Protein 3IIB (pdb70)

InterPro domains:
  IPR007484 Peptidase M28 [PF04389] (260-449)
  IPR039866 Carboxypeptidase Q [PTHR12053] (30-460)

Sequence (435 aa):
SDDINQQKKVAEQLAQKAQSSSLGYDIVESLTVEVGPRLAGSEQDKVAVDWAIAKLQSLGFDRVYKEPVTVPVWRRGIIAKASILSSPFPQPLVVTALGGSIATPAQGLSSATIVRFDTLQDLQNAEAGSLNDKIAFIDAKTERHRDGKGYGQQTASGRSSRGAVAAAEKGAVGIIIRSIGTDHDRAHTGRYEEEGVTAIPAAAISNPDADLINALKRDDKEVVISLELGSERRGETTSYNVIAEVKGSTKADEIIVLIGAHLDSWDEGTGAIDDGAGVAIVTAAAKKHILDLPQKPERTIRVVLYAAEELGLLGGKTYAKKEHEAELEKKHYIAAESDFGAGPIYQIDWRVADTAHSSPVINNAKKVAEPLGVAAGNNKASSGGPDVSLPALGVPVASLRQDGSDYFDYHHTPNDTLDKINPEALAQNVAVYAQFAWVANSKVELRPLPPK

CATH classification: 3.40.630.10 (+1 more: 3.50.30.30)

Secondary structure (DSSP, 8-state):
-HHHHHHHHHHHHHHHHH--HHHHHHHHHHHHT----TTSHHHHHHHHHHHHHHHHTT-SEEEEEEEEEEEEEEEEEEEEEEESS-EEE-EEEPTTPPPPPTT-EEEEEEEESSHHHHHTSPTTTTTT-EEEE-PPPPP-TT-HHHHHHHHHHHHHHHHHHHTT-SEEEEE-S-S-----------TTS----EEEE-HHHHHHHH--TTS---EEEEEEEEEEEEEEEEEEEEEEE--STEEEEEEEEEEE----SSS--IIIIIHHHHHHHHHHHHHHTSSSPPSEEEEEEEES-GGGTSHHHHHHHHHTGGGGGGEEEEEE--STTPPEEEEEEE--HHHHHHHHH--TTGGGTPEE--S-----GGG--GGGT--EEEEEE--TTGGGTTTSTT--GGGS-HHHHHHHHHHHHHHHH---------SPPP-

B-factor: mean 11.12, std 9.33, range [2.0, 60.74]

Solvent-accessible surface area: 17156 Å² total

Nearest PDB structures (foldseek):
  3iib-assembly1_A-2  TM=1.002E+00  e=0.000E+00  Shewanella amazonensis SB2B
  6esl-assembly1_B  TM=7.899E-01  e=2.340E-13  Legionella pneumophila
  6ica-assembly1_A  TM=7.928E-01  e=1.193E-12  Legionella pneumophila subsp. pneumophila str. Philadelphia 1
  6ica-assembly2_B  TM=7.919E-01  e=1.883E-12  Legionella pneumophila subsp. pneumophila str. Philadelphia 1
  6ica-assembly3_C  TM=7.860E-01  e=2.609E-12  Legionella pneumophila subsp. pneumophila str. Philadelphia 1

Foldseek 3Di:
DLVVLLVVLLVLLVCLQVDCQLLVQLVCLCVQQFAFAFQDPSLVVLQVSLQVVLVVLPFPDKDKDKFKDWHKFWDDKWKWWPDDDTGGFQKGFAPPAAWADPVFAKFWEDEDQALVRLLPDDAQPQARHEYEHEHEFDFDQQRVSLVRHVVCRVCVQQSNQRNRHQYYEYAASFNAQDFFFYFDHDPPGDGHTYMYTYNVVSVVCVCVVVVDIIMMTIGIHMDTDGMDIGIWIKGKQAADQLALAEEEEEEASHADDQARCSFQPSLQLSLLSLLVSSQSPDPDGQNYMYMYIHAYDVRVPLRRLVVCCVVCVVSLVRHAEYATDGQGLAAFQEKEWQFDPVCQVVVLVSCSCVVLRYHYYYNDDCHDRSVVSVVSQHMYMYRRGRNSNVRNQGRHNNSYSVVHDSSSSSNSSSVSSSVSSSSHDPDHGDRGDDD

Structure (mmCIF, N/CA/C/O backbone):
data_3IIB
#
_entry.id   3IIB
#
_cell.length_a   90.442
_cell.length_b   84.867
_cell.length_c   80.114
_cell.angle_alpha   90.000
_cell.angle_beta   115.850
_cell.angle_gamma   90.000
#
_symmetry.space_group_name_H-M   'C 1 2 1'
#
loop_
_entity.id
_entity.type
_entity.pdbx_description
1 polymer 'Peptidase M28'
2 non-polymer 'ZINC ION'
3 non-polymer 'TRIETHYLENE GLYCOL'
4 non-polymer DI(HYDROXYETHYL)ETHER
5 water water
#
loop_
_atom_site.group_PDB
_atom_site.id
_atom_site.type_symbol
_atom_site.label_atom_id
_atom_site.label_alt_id
_atom_site.label_comp_id
_atom_site.label_asym_id
_atom_site.label_entity_id
_atom_site.label_seq_id
_atom_site.pdbx_PDB_ins_code
_atom_site.Cartn_x
_atom_site.Cartn_y
_atom_site.Cartn_z
_atom_site.occupancy
_atom_site.B_iso_or_equiv
_atom_site.auth_seq_id
_atom_site.auth_comp_id
_atom_site.auth_asym_id
_atom_site.auth_atom_id
_atom_site.pdbx_PDB_model_num
ATOM 1 N N . SER A 1 2 ? 19.343 36.556 39.573 1.00 30.42 25 SER A N 1
ATOM 2 C CA . SER A 1 2 ? 18.062 37.334 39.541 1.00 28.82 25 SER A CA 1
ATOM 3 C C . SER A 1 2 ? 17.230 37.035 38.297 1.00 27.38 25 SER A C 1
ATOM 4 O O . SER A 1 2 ? 17.732 36.478 37.302 1.00 25.51 25 SER A O 1
ATOM 7 N N . ASP A 1 3 ? 15.962 37.448 38.355 1.00 27.68 26 ASP A N 1
ATOM 8 C CA . ASP A 1 3 ? 15.047 37.339 37.229 1.00 27.18 26 ASP A CA 1
ATOM 9 C C . ASP A 1 3 ? 15.669 38.022 36.019 1.00 26.98 26 ASP A C 1
ATOM 10 O O . ASP A 1 3 ? 15.617 37.481 34.919 1.00 23.23 26 ASP A O 1
ATOM 15 N N . ASP A 1 4 ? 16.275 39.189 36.221 1.00 23.74 27 ASP A N 1
ATOM 16 C CA . ASP A 1 4 ? 16.928 39.890 35.111 1.00 22.53 27 ASP A CA 1
ATOM 17 C C . ASP A 1 4 ? 18.093 39.107 34.462 1.00 20.25 27 ASP A C 1
ATOM 18 O O . ASP A 1 4 ? 18.193 39.046 33.232 1.00 17.19 27 ASP A O 1
ATOM 23 N N . ILE A 1 5 ? 18.947 38.512 35.283 1.00 14.35 28 ILE A N 1
ATOM 24 C CA . ILE A 1 5 ? 20.086 37.727 34.792 1.00 14.44 28 ILE A CA 1
ATOM 25 C C . ILE A 1 5 ? 19.594 36.512 34.017 1.00 12.57 28 ILE A C 1
ATOM 26 O O . ILE A 1 5 ? 20.138 36.108 32.978 1.00 11.40 28 ILE A O 1
ATOM 31 N N . ASN A 1 6 ? 18.539 35.909 34.541 1.00 13.70 29 ASN A N 1
ATOM 32 C CA . ASN A 1 6 ? 17.972 34.716 33.921 1.00 15.39 29 ASN A CA 1
ATOM 33 C C . ASN A 1 6 ? 17.155 35.021 32.670 1.00 13.64 29 ASN A C 1
ATOM 34 O O . ASN A 1 6 ? 17.100 34.198 31.769 1.00 10.04 29 ASN A O 1
ATOM 39 N N . GLN A 1 7 ? 16.527 36.196 32.613 1.00 13.00 30 GLN A N 1
ATOM 40 C CA A GLN A 1 7 ? 15.871 36.588 31.394 0.40 13.20 30 GLN A CA 1
ATOM 41 C CA B GLN A 1 7 ? 15.892 36.663 31.376 0.60 13.10 30 GLN A CA 1
ATOM 42 C C . GLN A 1 7 ? 16.945 36.723 30.283 1.00 11.60 30 GLN A C 1
ATOM 43 O O . GLN A 1 7 ? 16.693 36.320 29.172 1.00 10.62 30 GLN A O 1
ATOM 54 N N . LYS A 1 8 ? 18.134 37.258 30.602 1.00 11.70 31 LYS A N 1
ATOM 55 C CA A LYS A 1 8 ? 19.180 37.423 29.578 0.50 11.05 31 LYS A CA 1
ATOM 56 C CA B LYS A 1 8 ? 19.183 37.421 29.583 0.50 10.93 31 LYS A CA 1
ATOM 57 C C . LYS A 1 8 ? 19.766 36.069 29.136 1.00 9.27 31 LYS A C 1
ATOM 58 O O . LYS A 1 8 ? 20.060 35.864 27.949 1.00 8.19 31 LYS A O 1
ATOM 69 N N . VAL A 1 9 ? 19.938 35.143 30.075 1.00 7.09 32 VAL A N 1
ATOM 70 C CA . VAL A 1 9 ? 20.345 33.784 29.704 1.00 5.13 32 VAL A CA 1
ATOM 71 C C . VAL A 1 9 ? 19.276 33.182 28.779 1.00 5.96 32 VAL A C 1
ATOM 72 O O . VAL A 1 9 ? 19.601 32.565 27.779 1.00 5.83 32 VAL A O 1
ATOM 76 N N . ALA A 1 10 ? 18.001 33.383 29.106 1.00 7.11 33 ALA A N 1
ATOM 77 C CA . ALA A 1 10 ? 16.929 32.842 28.276 1.00 6.66 33 ALA A CA 1
ATOM 78 C C . ALA A 1 10 ? 16.963 33.468 26.858 1.00 5.58 33 ALA A C 1
ATOM 79 O O . ALA A 1 10 ? 16.766 32.798 25.868 1.00 6.74 33 ALA A O 1
ATOM 81 N N . GLU A 1 11 ? 17.223 34.759 26.781 1.00 4.80 34 GLU A N 1
ATOM 82 C CA . GLU A 1 11 ? 17.405 35.392 25.479 1.00 5.94 34 GLU A CA 1
ATOM 83 C C . GLU A 1 11 ? 18.544 34.739 24.676 1.00 5.45 34 GLU A C 1
ATOM 84 O O . GLU A 1 11 ? 18.399 34.473 23.483 1.00 3.03 34 GLU A O 1
ATOM 90 N N . GLN A 1 12 ? 19.660 34.439 25.351 1.00 5.97 35 GLN A N 1
ATOM 91 C CA . GLN A 1 12 ? 20.812 33.817 24.719 1.00 6.32 35 GLN A CA 1
ATOM 92 C C . GLN A 1 12 ? 20.556 32.376 24.322 1.00 6.11 35 GLN A C 1
ATOM 93 O O . GLN A 1 12 ? 21.017 31.954 23.247 1.00 5.42 35 GLN A O 1
ATOM 99 N N . LEU A 1 13 ? 19.804 31.643 25.146 1.00 4.73 36 LEU A N 1
ATOM 100 C CA . LEU A 1 13 ? 19.375 30.293 24.772 1.00 4.46 36 LEU A CA 1
ATOM 101 C C . LEU A 1 13 ? 18.571 30.307 23.484 1.00 4.91 36 LEU A C 1
ATOM 102 O O . LEU A 1 13 ? 18.758 29.453 22.598 1.00 6.15 36 LEU A O 1
ATOM 107 N N . ALA A 1 14 ? 17.680 31.282 23.348 1.00 6.26 37 ALA A N 1
ATOM 108 C CA . ALA A 1 14 ? 16.909 31.386 22.118 1.00 5.46 37 ALA A CA 1
ATOM 109 C C . ALA A 1 14 ? 17.787 31.686 20.930 1.00 5.15 37 ALA A C 1
ATOM 110 O O . ALA A 1 14 ? 17.524 31.187 19.856 1.00 5.75 37 ALA A O 1
ATOM 112 N N . GLN A 1 15 ? 18.791 32.547 21.122 1.00 3.04 38 GLN A N 1
ATOM 113 C CA . GLN A 1 15 ? 19.788 32.805 20.063 1.00 4.03 38 GLN A CA 1
ATOM 114 C C . GLN A 1 15 ? 20.438 31.499 19.620 1.00 6.18 38 GLN A C 1
ATOM 115 O O . GLN A 1 15 ? 20.574 31.232 18.397 1.00 6.84 38 GLN A O 1
ATOM 121 N N . LYS A 1 16 ? 20.899 30.713 20.580 1.00 4.77 39 LYS A N 1
ATOM 122 C CA . LYS A 1 16 ? 21.534 29.429 20.251 1.00 5.39 39 LYS A CA 1
ATOM 123 C C . LYS A 1 16 ? 20.615 28.528 19.448 1.00 5.86 39 LYS A C 1
ATOM 124 O O . LYS A 1 16 ? 21.065 27.871 18.508 1.00 7.48 39 LYS A O 1
ATOM 130 N N . ALA A 1 17 ? 19.353 28.458 19.844 1.00 6.39 40 ALA A N 1
ATOM 131 C CA . ALA A 1 17 ? 18.404 27.562 19.155 1.00 8.62 40 ALA A CA 1
ATOM 132 C C . ALA A 1 17 ? 18.241 27.924 17.664 1.00 7.01 40 ALA A C 1
ATOM 133 O O . ALA A 1 17 ? 18.056 27.057 16.813 1.00 7.92 40 ALA A O 1
ATOM 135 N N . GLN A 1 18 ? 18.271 29.221 17.386 1.00 6.10 41 GLN A N 1
ATOM 136 C CA . GLN A 1 18 ? 18.116 29.742 16.054 1.00 7.60 41 GLN A CA 1
ATOM 137 C C . GLN A 1 18 ? 19.380 29.587 15.223 1.00 10.27 41 GLN A C 1
ATOM 138 O O . GLN A 1 18 ? 19.274 29.465 14.000 1.00 18.82 41 GLN A O 1
ATOM 144 N N . SER A 1 19 ? 20.550 29.540 15.850 1.00 7.87 42 SER A N 1
ATOM 145 C CA . SER A 1 19 ? 21.799 29.417 15.119 1.00 9.14 42 SER A CA 1
ATOM 146 C C . SER A 1 19 ? 22.332 27.987 15.057 1.00 13.22 42 SER A C 1
ATOM 147 O O . SER A 1 19 ? 23.329 27.748 14.405 1.00 14.26 42 SER A O 1
ATOM 150 N N . SER A 1 20 ? 21.649 27.038 15.698 1.00 9.56 43 SER A N 1
ATOM 151 C CA . SER A 1 20 ? 22.160 25.635 15.825 1.00 11.76 43 SER A CA 1
ATOM 152 C C . SER A 1 20 ? 21.259 24.651 15.071 1.00 11.56 43 SER A C 1
ATOM 153 O O . SER A 1 2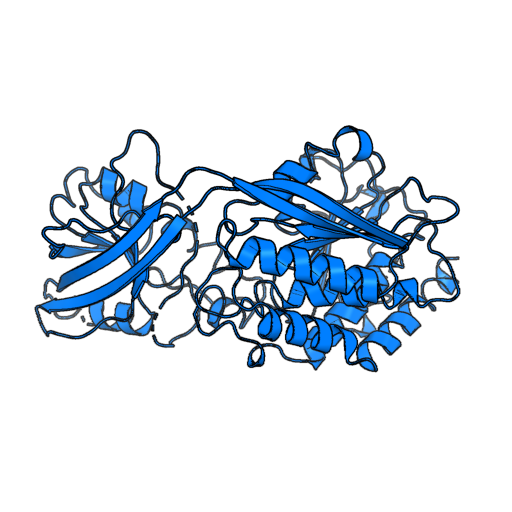0 ? 20.067 24.706 15.171 1.00 12.60 43 SER A O 1
ATOM 156 N N . SER A 1 21 ? 21.870 23.731 14.327 1.00 11.39 44 SER A N 1
ATOM 157 C CA . SER A 1 21 ? 21.145 22.691 13.595 1.00 8.84 44 SER A CA 1
ATOM 158 C C . SER A 1 21 ? 20.802 21.488 14.509 1.00 6.70 44 SER A C 1
ATOM 159 O O . SER A 1 21 ? 20.173 20.523 14.047 1.00 6.15 44 SER A O 1
ATOM 162 N N . LEU A 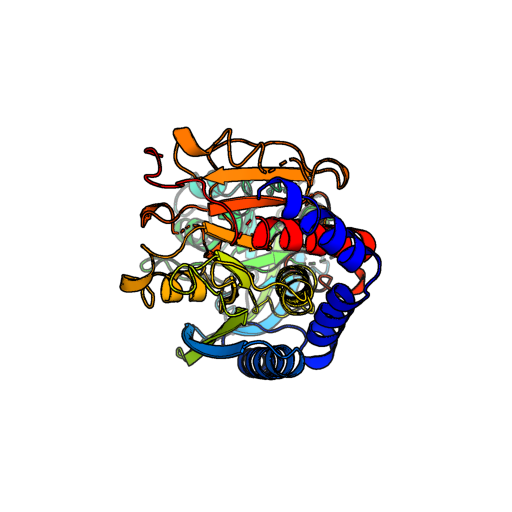1 22 ? 21.144 21.574 15.796 1.00 6.36 45 LEU A N 1
ATOM 163 C CA . LEU A 1 22 ? 21.025 20.422 16.725 1.00 5.44 45 LEU A CA 1
ATOM 164 C C . LEU A 1 22 ? 19.613 19.817 16.727 1.00 4.75 45 LEU A C 1
ATOM 165 O O . LEU A 1 22 ? 19.465 18.619 16.556 1.00 5.73 45 LEU A O 1
ATOM 170 N N . GLY A 1 23 ? 18.587 20.643 16.918 1.00 6.03 46 GLY A N 1
ATOM 171 C CA . GLY A 1 23 ? 17.194 20.146 16.953 1.00 4.09 46 GLY A CA 1
ATOM 172 C C . GLY A 1 23 ? 16.880 19.341 15.709 1.00 6.16 46 GLY A C 1
ATOM 173 O O . GLY A 1 23 ? 16.424 18.193 15.777 1.00 5.23 46 GLY A O 1
ATOM 174 N N . TYR A 1 24 ? 17.163 19.928 14.547 1.00 6.23 47 TYR A N 1
ATOM 175 C CA . TYR A 1 24 ? 16.898 19.245 13.270 1.00 5.79 47 TYR A CA 1
ATOM 176 C C . TYR A 1 24 ? 17.727 17.960 13.168 1.00 5.27 47 TYR A C 1
ATOM 177 O O . TYR A 1 24 ? 17.235 16.902 12.759 1.00 6.06 47 TYR A O 1
ATOM 186 N N . ASP A 1 25 ? 18.989 18.064 13.562 1.00 3.79 48 ASP A N 1
ATOM 187 C CA . ASP A 1 25 ? 19.898 16.919 13.481 1.00 4.22 48 ASP A CA 1
ATOM 188 C C . ASP A 1 25 ? 19.424 15.750 14.343 1.00 5.33 48 ASP A C 1
ATOM 189 O O . ASP A 1 25 ? 19.617 14.607 13.971 1.00 6.95 48 ASP A O 1
ATOM 194 N N . ILE A 1 26 ? 18.791 16.036 15.483 1.00 4.37 49 ILE A N 1
ATOM 195 C CA . ILE A 1 26 ? 18.327 14.969 16.366 1.00 4.10 49 ILE A CA 1
ATOM 196 C C . ILE A 1 26 ? 17.153 14.240 15.691 1.00 3.26 49 ILE A C 1
ATOM 197 O O . ILE A 1 26 ? 17.101 12.995 15.670 1.00 4.56 49 ILE A O 1
ATOM 202 N N . VAL A 1 27 ? 16.236 14.991 15.104 1.00 3.71 50 VAL A N 1
ATOM 203 C CA . VAL A 1 27 ? 15.091 14.337 14.457 1.00 3.49 50 VAL A CA 1
ATOM 204 C C . VAL A 1 27 ? 15.487 13.645 13.132 1.00 3.13 50 VAL A C 1
ATOM 205 O O . VAL A 1 27 ? 14.939 12.558 12.782 1.00 4.05 50 VAL A O 1
ATOM 209 N N . GLU A 1 28 ? 16.474 14.207 12.439 1.00 4.79 51 GLU A N 1
ATOM 210 C CA . GLU A 1 28 ? 17.014 13.531 11.241 1.00 5.77 51 GLU A CA 1
ATOM 211 C C . GLU A 1 28 ? 17.621 12.191 11.688 1.00 7.27 51 GLU A C 1
ATOM 212 O O . GLU A 1 28 ? 17.400 11.168 11.067 1.00 6.69 51 GLU A O 1
ATOM 218 N N . SER A 1 29 ? 18.339 12.226 12.809 1.00 5.71 52 SER A N 1
ATOM 219 C CA . SER A 1 29 ? 18.997 11.020 13.303 1.00 2.00 52 SER A CA 1
ATOM 220 C C . SER A 1 29 ? 17.992 9.918 13.651 1.00 3.92 52 SER A C 1
ATOM 221 O O . SER A 1 29 ? 18.160 8.742 13.291 1.00 3.66 52 SER A O 1
ATOM 224 N N . LEU A 1 30 ? 16.929 10.322 14.343 1.00 5.52 53 LEU A N 1
ATOM 225 C CA . LEU A 1 30 ? 15.933 9.380 14.820 1.00 5.32 53 LEU A CA 1
ATOM 226 C C . LEU A 1 30 ? 15.182 8.770 13.633 1.00 3.43 53 LEU A C 1
ATOM 227 O O . LEU A 1 30 ? 15.014 7.537 13.521 1.00 5.02 53 LEU A O 1
ATOM 232 N N . THR A 1 31 ? 14.740 9.636 12.724 1.00 5.96 54 THR A N 1
ATOM 233 C CA . THR A 1 31 ? 13.920 9.162 11.599 1.00 5.85 54 THR A CA 1
ATOM 234 C C . THR A 1 31 ? 14.735 8.311 10.621 1.00 6.64 54 THR A C 1
ATOM 235 O O . THR A 1 31 ? 14.198 7.364 10.038 1.00 7.42 54 THR A O 1
ATOM 239 N N . VAL A 1 32 ? 16.026 8.603 10.456 1.00 6.38 55 VAL A N 1
ATOM 240 C CA . VAL A 1 32 ? 16.885 7.798 9.560 1.00 6.17 55 VAL A CA 1
ATOM 241 C C . VAL A 1 32 ? 17.408 6.521 10.220 1.00 4.98 55 VAL A C 1
ATOM 242 O O . VAL A 1 32 ? 17.311 5.441 9.630 1.00 2.65 55 VAL A O 1
ATOM 246 N N . GLU A 1 33 ? 17.917 6.635 11.456 1.00 3.40 56 GLU A N 1
ATOM 247 C CA . GLU A 1 33 ? 18.627 5.519 12.096 1.00 5.49 56 GLU A CA 1
ATOM 248 C C . GLU A 1 33 ? 17.700 4.519 12.841 1.00 5.09 56 GLU A C 1
ATOM 249 O O . GLU A 1 33 ? 18.145 3.437 13.218 1.00 7.28 56 GLU A O 1
ATOM 255 N N . VAL A 1 34 ? 16.450 4.919 13.036 1.00 5.18 57 VAL A N 1
ATOM 256 C CA . VAL A 1 34 ? 15.411 4.091 13.613 1.00 5.18 57 VAL A CA 1
ATOM 257 C C . VAL A 1 34 ? 14.231 4.002 12.700 1.00 5.61 57 VAL A C 1
ATOM 258 O O . VAL A 1 34 ? 13.827 2.892 12.361 1.00 9.18 57 VAL A O 1
ATOM 262 N N . GLY A 1 35 ? 13.633 5.135 12.328 1.00 5.85 58 GLY A N 1
ATOM 263 C CA . GLY A 1 35 ? 12.394 5.114 11.577 1.00 8.25 58 GLY A CA 1
ATOM 264 C C . GLY A 1 35 ? 11.183 4.889 12.484 1.00 6.63 58 GLY A C 1
ATOM 265 O O . GLY A 1 35 ? 11.218 5.225 13.674 1.00 9.00 58 GLY A O 1
ATOM 266 N N . PRO A 1 36 ? 10.105 4.288 11.935 1.00 4.18 59 PRO A N 1
ATOM 267 C CA . PRO A 1 36 ? 8.910 4.099 12.748 1.00 7.00 59 PRO A CA 1
ATOM 268 C C . PRO A 1 36 ? 9.238 3.209 13.919 1.00 6.75 59 PRO A C 1
ATOM 269 O O . PRO A 1 36 ? 10.035 2.283 13.765 1.00 7.45 59 PRO A O 1
ATOM 273 N N . ARG A 1 37 ? 8.644 3.468 15.081 1.00 7.71 60 ARG A N 1
ATOM 274 C CA . ARG A 1 37 ? 8.983 2.699 16.299 1.00 5.90 60 ARG A CA 1
ATOM 275 C C . ARG A 1 37 ? 7.714 2.453 17.140 1.00 5.91 60 ARG A C 1
ATOM 276 O O . ARG A 1 37 ? 7.476 3.041 18.209 1.00 3.58 60 ARG A O 1
ATOM 284 N N . LEU A 1 38 ? 6.876 1.538 16.619 1.00 5.92 61 LEU A N 1
ATOM 285 C CA . LEU A 1 38 ? 5.675 1.134 17.352 1.00 4.64 61 LEU A CA 1
ATOM 286 C C . LEU A 1 38 ? 6.082 0.414 18.616 1.00 3.87 61 LEU A C 1
ATOM 287 O O . LEU A 1 38 ? 6.950 -0.486 18.582 1.00 5.51 61 LEU A O 1
ATOM 292 N N . ALA A 1 39 ? 5.454 0.785 19.728 1.00 4.21 62 ALA A N 1
ATOM 293 C CA . ALA A 1 39 ? 5.739 0.116 20.990 1.00 4.72 62 ALA A CA 1
ATOM 294 C C . ALA A 1 39 ? 5.516 -1.377 20.819 1.00 6.30 62 ALA A C 1
ATOM 295 O O . ALA A 1 39 ? 4.533 -1.799 20.179 1.00 6.31 62 ALA A O 1
ATOM 297 N N . GLY A 1 40 ? 6.418 -2.165 21.380 1.00 4.58 63 GLY A N 1
ATOM 298 C CA . GLY A 1 40 ? 6.274 -3.618 21.354 1.00 9.23 63 GLY A CA 1
ATOM 299 C C . GLY A 1 40 ? 6.845 -4.274 20.105 1.00 10.70 63 GLY A C 1
ATOM 300 O O . GLY A 1 40 ? 7.046 -5.500 20.074 1.00 12.79 63 GLY A O 1
ATOM 301 N N . SER A 1 41 ? 7.135 -3.483 19.079 1.00 7.64 64 SER A N 1
ATOM 302 C CA . SER A 1 41 ? 7.792 -4.005 17.849 1.00 8.88 64 SER A CA 1
ATOM 303 C C . SER A 1 41 ? 9.311 -4.157 18.051 1.00 8.71 64 SER A C 1
ATOM 304 O O . SER A 1 41 ? 9.882 -3.645 19.031 1.00 8.39 64 SER A O 1
ATOM 307 N N . GLU A 1 42 ? 9.976 -4.746 17.057 1.00 9.27 65 GLU A N 1
ATOM 308 C CA . GLU A 1 42 ? 11.425 -4.849 17.079 1.00 10.66 65 GLU A CA 1
ATOM 309 C C . GLU A 1 42 ? 12.067 -3.449 17.126 1.00 8.27 65 GLU A C 1
ATOM 310 O O . GLU A 1 42 ? 13.133 -3.299 17.704 1.00 9.24 65 GLU A O 1
ATOM 313 N N . GLN A 1 43 ? 11.389 -2.432 16.566 1.00 4.71 66 GLN A N 1
ATOM 314 C CA . GLN A 1 43 ? 11.920 -1.083 16.499 1.00 3.99 66 GLN A CA 1
ATOM 315 C C . GLN A 1 43 ? 11.877 -0.323 17.822 1.00 4.03 66 GLN A C 1
ATOM 316 O O . GLN A 1 43 ? 12.565 0.698 18.007 1.00 5.28 66 GLN A O 1
ATOM 322 N N . ASP A 1 44 ? 11.048 -0.803 18.736 1.00 7.02 67 ASP A N 1
ATOM 323 C CA . ASP A 1 44 ? 10.939 -0.236 20.085 1.00 6.16 67 ASP A CA 1
ATOM 324 C C . ASP A 1 44 ? 12.295 -0.268 20.788 1.00 4.99 67 ASP A C 1
ATOM 325 O O . ASP A 1 44 ? 12.816 0.809 21.220 1.00 6.12 67 ASP A O 1
ATOM 330 N N . LYS A 1 45 ? 12.918 -1.459 20.875 1.00 5.50 68 LYS A N 1
ATOM 331 C CA . LYS A 1 45 ? 14.248 -1.522 21.450 1.00 7.32 68 LYS A CA 1
ATOM 332 C C . LYS A 1 45 ? 15.271 -0.710 20.667 1.00 6.60 68 LYS A C 1
ATOM 333 O O . LYS A 1 45 ? 16.138 -0.080 21.272 1.00 5.08 68 LYS A O 1
ATOM 339 N N . VAL A 1 46 ? 15.187 -0.735 19.333 1.00 5.97 69 VAL A N 1
ATOM 340 C CA . VAL A 1 46 ? 16.076 0.102 18.482 1.00 5.10 69 VAL A CA 1
ATOM 341 C C . VAL A 1 46 ? 15.994 1.576 18.845 1.00 5.36 69 VAL A C 1
ATOM 342 O O . VAL A 1 46 ? 17.035 2.219 18.978 1.00 7.27 69 VAL A O 1
ATOM 346 N N . ALA A 1 47 ? 14.780 2.090 19.058 1.00 3.79 70 ALA A N 1
ATOM 347 C CA . ALA A 1 47 ? 14.587 3.495 19.413 1.00 4.16 70 ALA A CA 1
ATOM 348 C C . ALA A 1 47 ? 15.138 3.788 20.811 1.00 5.67 70 ALA A C 1
ATOM 349 O O . ALA A 1 47 ? 15.813 4.808 21.035 1.00 4.33 70 ALA A O 1
ATOM 351 N N . VAL A 1 48 ? 14.889 2.866 21.763 1.00 5.38 71 VAL A N 1
ATOM 352 C CA . VAL A 1 48 ? 15.421 3.040 23.117 1.00 4.77 71 VAL A CA 1
ATOM 353 C C . VAL A 1 48 ? 16.968 3.085 23.086 1.00 5.64 71 VAL A C 1
ATOM 354 O O . VAL A 1 48 ? 17.573 3.959 23.734 1.00 3.28 71 VAL A O 1
ATOM 358 N N . ASP A 1 49 ? 17.588 2.147 22.363 1.00 7.17 72 ASP A N 1
ATOM 359 C CA . ASP A 1 49 ? 19.034 2.056 22.336 1.00 5.80 72 ASP A CA 1
ATOM 360 C C . ASP A 1 49 ? 19.574 3.331 21.657 1.00 4.63 72 ASP A C 1
ATOM 361 O O . ASP A 1 49 ? 20.558 3.927 22.108 1.00 6.36 72 ASP A O 1
ATOM 366 N N . TRP A 1 50 ? 18.859 3.798 20.640 1.00 3.37 73 TRP A N 1
ATOM 367 C CA . TRP A 1 50 ? 19.271 5.010 19.918 1.00 3.72 73 TRP A CA 1
ATOM 368 C C . TRP A 1 50 ? 19.259 6.208 20.873 1.00 5.37 73 TRP A C 1
ATOM 369 O O . TRP A 1 50 ? 20.174 7.017 20.855 1.00 4.83 73 TRP A O 1
ATOM 380 N N . ALA A 1 51 ? 18.220 6.295 21.686 1.00 7.47 74 ALA A N 1
ATOM 381 C CA . ALA A 1 51 ? 17.999 7.456 22.571 1.00 6.27 74 ALA A CA 1
ATOM 382 C C . ALA A 1 51 ? 19.013 7.461 23.690 1.00 5.03 74 ALA A C 1
ATOM 383 O O . ALA A 1 51 ? 19.605 8.483 23.997 1.00 4.26 74 ALA A O 1
ATOM 385 N N . ILE A 1 52 ? 19.283 6.294 24.263 1.00 4.86 75 ILE A N 1
ATOM 386 C CA . ILE A 1 52 ? 20.328 6.176 25.282 1.00 5.86 75 ILE A CA 1
ATOM 387 C C . ILE A 1 52 ? 21.693 6.657 24.731 1.00 6.28 75 ILE A C 1
ATOM 388 O O . ILE 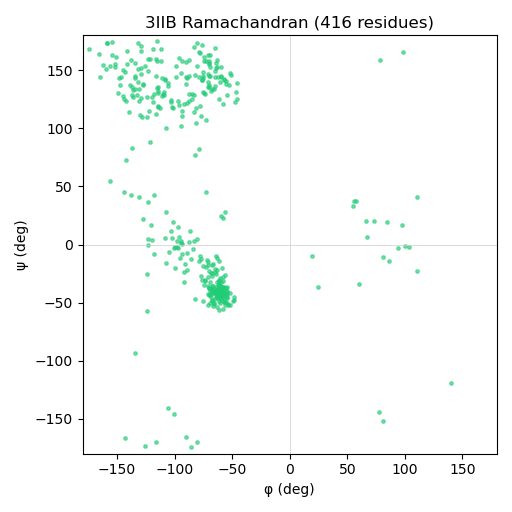A 1 52 ? 22.391 7.504 25.350 1.00 3.69 75 ILE A O 1
ATOM 393 N N . ALA A 1 53 ? 22.063 6.157 23.550 1.00 5.58 76 ALA A N 1
ATOM 394 C CA . ALA A 1 53 ? 23.342 6.495 22.946 1.00 5.86 76 ALA A CA 1
ATOM 395 C C . ALA A 1 53 ? 23.365 7.995 22.642 1.00 3.95 76 ALA A C 1
ATOM 396 O O . ALA A 1 53 ? 24.375 8.651 22.855 1.00 6.92 76 ALA A O 1
ATOM 398 N N . LYS A 1 54 ? 22.247 8.518 22.146 1.00 5.96 77 LYS A N 1
ATOM 399 C CA . LYS A 1 54 ? 22.200 9.908 21.757 1.00 3.96 77 LYS A CA 1
ATOM 400 C C . LYS A 1 54 ? 22.375 10.790 22.944 1.00 4.81 77 LYS A C 1
ATOM 401 O O . LYS A 1 54 ? 23.137 11.762 22.905 1.00 6.51 77 LYS A O 1
ATOM 407 N N . LEU A 1 55 ? 21.653 10.485 24.014 1.00 4.37 78 LEU A N 1
ATOM 408 C CA . LEU A 1 55 ? 21.728 11.320 25.208 1.00 2.55 78 LEU A CA 1
ATOM 409 C C . LEU A 1 55 ? 23.104 11.236 25.836 1.00 3.80 78 LEU A C 1
ATOM 410 O O . LEU A 1 55 ? 23.639 12.252 26.277 1.00 4.47 78 LEU A O 1
ATOM 415 N N . GLN A 1 56 ? 23.692 10.038 25.861 1.00 3.77 79 GLN A N 1
ATOM 416 C CA . GLN A 1 56 ? 25.066 9.917 26.343 1.00 4.51 79 GLN A CA 1
ATOM 417 C C . GLN A 1 56 ? 26.047 10.733 25.512 1.00 6.84 79 GLN A C 1
ATOM 418 O O . GLN A 1 56 ? 26.964 11.386 26.053 1.00 6.17 79 GLN A O 1
ATOM 424 N N . SER A 1 57 ? 25.846 10.712 24.197 1.00 5.41 80 SER A N 1
ATOM 425 C CA . SER A 1 57 ? 26.740 11.382 23.285 1.00 7.06 80 SER A CA 1
ATOM 426 C C . SER A 1 57 ? 26.658 12.903 23.462 1.00 6.35 80 SER A C 1
ATOM 427 O O . SER A 1 57 ? 27.596 13.646 23.155 1.00 6.92 80 SER A O 1
ATOM 430 N N . LEU A 1 58 ? 25.509 13.385 23.930 1.00 5.90 81 LEU A N 1
ATOM 431 C CA . LEU A 1 58 ? 25.350 14.799 24.177 1.00 6.47 81 LEU A CA 1
ATOM 432 C C . LEU A 1 58 ? 25.882 15.221 25.550 1.00 5.68 81 LEU A C 1
ATOM 433 O O . LEU A 1 58 ? 25.886 16.402 25.878 1.00 6.33 81 LEU A O 1
ATOM 438 N N . GLY A 1 59 ? 26.342 14.275 26.370 1.00 4.54 82 GLY A N 1
ATOM 439 C CA . GLY A 1 59 ? 27.014 14.646 27.609 1.00 6.16 82 GLY A CA 1
ATOM 440 C C . GLY A 1 59 ? 26.138 14.925 28.810 1.00 6.31 82 GLY A C 1
ATOM 441 O O . GLY A 1 59 ? 26.592 15.547 29.769 1.00 6.28 82 GLY A O 1
ATOM 442 N N . PHE A 1 60 ? 24.891 14.450 28.796 1.00 6.85 83 PHE A N 1
ATOM 443 C CA . PHE A 1 60 ? 24.012 14.677 29.947 1.00 5.76 83 PHE A CA 1
ATOM 444 C C . PHE A 1 60 ? 24.607 14.076 31.199 1.00 5.60 83 PHE A C 1
ATOM 445 O O . PHE A 1 60 ? 25.379 13.128 31.156 1.00 6.02 83 PHE A O 1
ATOM 453 N N . ASP A 1 61 ? 24.251 14.656 32.331 1.00 5.24 84 ASP A N 1
ATOM 454 C CA . ASP A 1 61 ? 24.840 14.245 33.605 1.00 7.59 84 ASP A CA 1
ATOM 455 C C . ASP A 1 61 ? 24.396 12.858 34.056 1.00 6.11 84 ASP A C 1
ATOM 456 O O . ASP A 1 61 ? 25.211 12.088 34.589 1.00 7.17 84 ASP A O 1
ATOM 461 N N . ARG A 1 62 ? 23.141 12.522 33.814 1.00 5.20 85 ARG A N 1
ATOM 462 C CA . ARG A 1 62 ? 22.653 11.141 33.974 1.00 5.12 85 ARG A CA 1
ATOM 463 C C . ARG A 1 62 ? 21.825 10.786 32.766 1.00 5.88 85 ARG A C 1
ATOM 464 O O . ARG A 1 62 ? 21.137 11.633 32.176 1.00 4.41 85 ARG A O 1
ATOM 472 N N . VAL A 1 63 ? 21.928 9.527 32.379 1.00 3.37 86 VAL A N 1
ATOM 473 C CA . VAL A 1 63 ? 21.144 8.967 31.293 1.00 4.31 86 VAL A CA 1
ATOM 474 C C . VAL A 1 63 ? 20.789 7.566 31.721 1.00 4.41 86 VAL A C 1
ATOM 475 O O . VAL A 1 63 ? 21.678 6.757 32.035 1.00 6.06 86 VAL A O 1
ATOM 479 N N . TYR A 1 64 ? 19.497 7.270 31.750 1.00 5.63 87 TYR A N 1
ATOM 480 C CA . TYR A 1 64 ? 19.039 5.962 32.244 1.00 5.66 87 TYR A CA 1
ATOM 481 C C . TYR A 1 64 ? 17.661 5.666 31.712 1.00 4.98 87 TYR A C 1
ATOM 482 O O . TYR A 1 64 ? 17.027 6.512 31.077 1.00 4.45 87 TYR A O 1
ATOM 491 N N . LYS A 1 65 ? 17.199 4.461 31.976 1.00 4.65 88 LYS A N 1
ATOM 492 C CA . LYS A 1 65 ? 15.873 4.084 31.521 1.00 5.44 88 LYS A CA 1
ATOM 493 C C . LYS A 1 65 ? 15.102 3.326 32.560 1.00 5.22 88 LYS A C 1
ATOM 494 O O . LYS A 1 65 ? 15.688 2.674 33.436 1.00 5.26 88 LYS A O 1
ATOM 500 N N . GLU A 1 66 ? 13.775 3.343 32.399 1.00 4.75 89 GLU A N 1
ATOM 501 C CA . GLU A 1 66 ? 12.860 2.758 33.364 1.00 5.13 89 GLU A CA 1
ATOM 502 C C . GLU A 1 66 ? 11.810 1.928 32.637 1.00 4.82 89 GLU A C 1
ATOM 503 O O . GLU A 1 66 ? 11.249 2.387 31.663 1.00 5.83 89 GLU A O 1
ATOM 509 N N . PRO A 1 67 ? 11.542 0.724 33.128 1.00 4.30 90 PRO A N 1
ATOM 510 C CA . PRO A 1 67 ? 10.687 -0.163 32.334 1.00 3.18 90 PRO A CA 1
ATOM 511 C C . PRO A 1 67 ? 9.191 0.177 32.346 1.00 4.33 90 PRO A C 1
ATOM 512 O O . PRO A 1 67 ? 8.632 0.707 33.332 1.00 5.29 90 PRO A O 1
ATOM 516 N N . VAL A 1 68 ? 8.565 -0.126 31.222 1.00 2.28 91 VAL A N 1
ATOM 517 C CA . VAL A 1 68 ? 7.158 0.110 30.982 1.00 4.76 91 VAL A CA 1
ATOM 518 C C . VAL A 1 68 ? 6.612 -1.145 30.323 1.00 5.92 91 VAL A C 1
ATOM 519 O O . VAL A 1 68 ? 7.122 -1.575 29.297 1.00 5.15 91 VAL A O 1
ATOM 523 N N . THR A 1 69 ? 5.545 -1.697 30.878 1.00 4.44 92 THR A N 1
ATOM 524 C CA . THR A 1 69 ? 4.885 -2.853 30.252 1.00 4.56 92 THR A CA 1
ATOM 525 C C . THR A 1 69 ? 4.088 -2.392 29.033 1.00 5.12 92 THR A C 1
ATOM 526 O O . THR A 1 69 ? 3.308 -1.414 29.109 1.00 5.88 92 THR A O 1
ATOM 530 N N . VAL A 1 70 ? 4.274 -3.061 27.910 1.00 3.49 93 VAL A N 1
ATOM 531 C CA . VAL A 1 70 ? 3.566 -2.696 26.679 1.00 5.40 93 VAL A CA 1
ATOM 532 C C . VAL A 1 70 ? 2.976 -3.930 25.964 1.00 7.37 93 VAL A C 1
ATOM 533 O O . VAL A 1 70 ? 3.605 -5.008 25.935 1.00 5.46 93 VAL A O 1
ATOM 537 N N . PRO A 1 71 ? 1.788 -3.765 25.363 1.00 6.12 94 PRO A N 1
ATOM 538 C CA . PRO A 1 71 ? 1.217 -4.803 24.531 1.00 6.48 94 PRO A CA 1
ATOM 539 C C . PRO A 1 71 ? 1.919 -4.884 23.184 1.00 6.99 94 PRO A C 1
ATOM 540 O O . PRO A 1 71 ? 2.639 -3.977 22.774 1.00 7.04 94 PRO A O 1
ATOM 544 N N . VAL A 1 72 ? 1.732 -6.026 22.544 1.00 3.86 95 VAL A N 1
ATOM 545 C CA . VAL A 1 72 ? 2.355 -6.310 21.256 1.00 5.06 95 VAL A CA 1
ATOM 546 C C . VAL A 1 72 ? 1.296 -6.626 20.234 1.00 5.90 95 VAL A C 1
ATOM 547 O O . VAL A 1 72 ? 0.584 -7.645 20.330 1.00 5.94 95 VAL A O 1
ATOM 551 N N . TRP A 1 73 ? 1.205 -5.743 19.244 1.00 8.23 96 TRP A N 1
ATOM 552 C CA . TRP A 1 73 ? 0.312 -5.915 18.112 1.00 8.46 96 TRP A CA 1
ATOM 553 C C . TRP A 1 73 ? 1.120 -5.674 16.838 1.00 8.31 96 TRP A C 1
ATOM 554 O O . TRP A 1 73 ? 1.852 -4.696 16.726 1.00 9.39 96 TRP A O 1
ATOM 565 N N . ARG A 1 74 ? 0.949 -6.576 15.881 1.00 7.51 97 ARG A N 1
ATOM 566 C CA . ARG A 1 74 ? 1.650 -6.544 14.588 1.00 10.62 97 ARG A CA 1
ATOM 567 C C . ARG A 1 74 ? 0.634 -6.391 13.464 1.00 9.83 97 ARG A C 1
ATOM 568 O O . ARG A 1 74 ? -0.336 -7.143 13.389 1.00 11.33 97 ARG A O 1
ATOM 571 N N . ARG A 1 75 ? 0.896 -5.423 12.595 1.00 8.94 98 ARG A N 1
ATOM 572 C CA . ARG A 1 75 ? 0.105 -5.096 11.462 1.00 9.52 98 ARG A CA 1
ATOM 573 C C . ARG A 1 75 ? 0.509 -6.009 10.303 1.00 12.27 98 ARG A C 1
ATOM 574 O O . ARG A 1 75 ? 1.700 -6.160 10.001 1.00 15.63 98 ARG A O 1
ATOM 582 N N . GLY A 1 76 ? -0.465 -6.629 9.681 1.00 11.56 99 GLY A N 1
ATOM 583 C CA . GLY A 1 76 ? -0.190 -7.397 8.478 1.00 10.36 99 GLY A CA 1
ATOM 584 C C . GLY A 1 76 ? -0.706 -6.630 7.271 1.00 11.77 99 GLY A C 1
ATOM 585 O O . GLY A 1 76 ? -0.630 -5.386 7.198 1.00 11.38 99 GLY A O 1
ATOM 586 N N . ILE A 1 77 ? -1.270 -7.393 6.342 1.00 13.43 100 ILE A N 1
ATOM 587 C CA A ILE A 1 77 ? -1.816 -6.856 5.102 0.50 11.10 100 ILE A CA 1
ATOM 588 C CA B ILE A 1 77 ? -1.837 -6.872 5.107 0.50 12.53 100 ILE A CA 1
ATOM 589 C C . ILE A 1 77 ? -3.071 -6.008 5.349 1.00 11.20 100 ILE A C 1
ATOM 590 O O . ILE A 1 77 ? -3.817 -6.215 6.307 1.00 9.43 100 ILE A O 1
ATOM 599 N N . ALA A 1 78 ? -3.295 -5.022 4.493 1.00 8.93 101 ALA A N 1
ATOM 600 C CA . ALA A 1 78 ? -4.524 -4.237 4.509 1.00 9.45 101 ALA A CA 1
ATOM 601 C C . ALA A 1 78 ? -4.890 -4.024 3.039 1.00 10.17 101 ALA A C 1
ATOM 602 O O . ALA A 1 78 ? -4.149 -3.387 2.294 1.00 10.95 101 ALA A O 1
ATOM 604 N N . LYS A 1 79 ? -6.002 -4.601 2.625 1.00 11.07 102 LYS A N 1
ATOM 605 C CA . LYS A 1 79 ? -6.510 -4.441 1.277 1.00 13.64 102 LYS A CA 1
ATOM 606 C C . LYS A 1 79 ? -8.008 -4.206 1.361 1.00 14.48 102 LYS A C 1
ATOM 607 O O . LYS A 1 79 ? -8.714 -4.889 2.100 1.00 13.32 102 LYS A O 1
ATOM 613 N N . ALA A 1 80 ? -8.494 -3.213 0.643 1.00 7.34 103 ALA A N 1
ATOM 614 C CA . ALA A 1 80 ? -9.929 -2.992 0.579 1.00 9.25 103 ALA A CA 1
ATOM 615 C C . ALA A 1 80 ? -10.322 -2.495 -0.800 1.00 8.19 103 ALA A C 1
ATOM 616 O O . ALA A 1 80 ? -9.522 -1.893 -1.520 1.00 9.29 103 ALA A O 1
ATOM 618 N N . SER A 1 81 ? -11.534 -2.822 -1.204 1.00 5.55 104 SER A N 1
ATOM 619 C CA . SER A 1 81 ? -12.060 -2.250 -2.450 1.00 9.22 104 SER A CA 1
ATOM 620 C C . SER A 1 81 ? -13.567 -2.130 -2.402 1.00 6.79 104 SER A C 1
ATOM 621 O O . SER A 1 81 ? -14.240 -2.747 -1.569 1.00 8.85 104 SER A O 1
ATOM 624 N N . ILE A 1 82 ? -14.113 -1.299 -3.280 1.00 4.95 105 ILE A N 1
ATOM 625 C CA . ILE A 1 82 ? -15.559 -1.274 -3.478 1.00 5.64 105 ILE A CA 1
ATOM 626 C C . ILE A 1 82 ? -15.892 -2.319 -4.521 1.00 6.66 105 ILE A C 1
ATOM 627 O O . ILE A 1 82 ? -15.266 -2.376 -5.597 1.00 7.42 105 ILE A O 1
ATOM 632 N N . LEU A 1 83 ? -16.856 -3.173 -4.194 1.00 7.78 106 LEU A N 1
ATOM 633 C CA . LEU A 1 83 ? -17.306 -4.241 -5.108 1.00 9.04 106 LEU A CA 1
ATOM 634 C C . LEU A 1 83 ? -18.473 -3.805 -5.978 1.00 9.26 106 LEU A C 1
ATOM 635 O O . LEU A 1 83 ? -18.591 -4.250 -7.133 1.00 8.82 106 LEU A O 1
ATOM 640 N N . SER A 1 84 ? -19.312 -2.939 -5.424 1.00 7.27 107 SER A N 1
ATOM 641 C CA A SER A 1 84 ? -20.472 -2.419 -6.119 0.60 8.43 107 SER A CA 1
ATOM 642 C CA B SER A 1 84 ? -20.515 -2.455 -6.079 0.40 8.74 107 SER A CA 1
ATOM 643 C C . SER A 1 84 ? -20.950 -1.142 -5.426 1.00 9.83 107 SER A C 1
ATOM 644 O O . SER A 1 84 ? -20.754 -0.966 -4.232 1.00 8.79 107 SER A O 1
ATOM 649 N N . PRO A 1 85 ? -21.583 -0.222 -6.196 1.00 6.98 108 PRO A N 1
ATOM 650 C CA . PRO A 1 85 ? -22.016 -0.312 -7.612 1.00 6.83 108 PRO A CA 1
ATOM 651 C C . PRO A 1 85 ? -20.897 -0.245 -8.695 1.00 7.08 108 PRO A C 1
ATOM 652 O O . PRO A 1 85 ? -21.048 -0.824 -9.756 1.00 8.54 108 PRO A O 1
ATOM 656 N N . PHE A 1 86 ? -19.811 0.474 -8.414 1.00 7.46 109 PHE A N 1
ATOM 657 C CA . PHE A 1 86 ? -18.757 0.724 -9.384 1.00 6.12 109 PHE A CA 1
ATOM 658 C C . PHE A 1 86 ? -17.462 0.233 -8.756 1.00 8.65 109 PHE A C 1
ATOM 659 O O . PHE A 1 86 ? -16.956 0.860 -7.802 1.00 9.09 109 PHE A O 1
ATOM 667 N N . PRO A 1 87 ? -16.918 -0.876 -9.279 1.00 4.52 110 PRO A N 1
ATOM 668 C CA . PRO A 1 87 ? -15.808 -1.448 -8.553 1.00 3.01 110 PRO A CA 1
ATOM 669 C C . PRO A 1 87 ? -14.578 -0.544 -8.599 1.00 3.91 110 PRO A C 1
ATOM 670 O O . PRO A 1 87 ? -14.194 -0.091 -9.664 1.00 6.54 110 PRO A O 1
ATOM 674 N N . GLN A 1 88 ? -13.937 -0.338 -7.462 1.00 6.69 111 GLN A N 1
ATOM 675 C CA . GLN A 1 88 ? -12.770 0.502 -7.373 1.00 7.57 111 GLN A CA 1
ATOM 676 C C . GLN A 1 88 ? -11.899 0.136 -6.180 1.00 10.92 111 GLN A C 1
ATOM 677 O O . GLN A 1 88 ? -12.418 -0.269 -5.140 1.00 8.58 111 GLN A O 1
ATOM 683 N N . PRO A 1 89 ? -10.593 0.413 -6.269 1.00 9.35 112 PRO A N 1
ATOM 684 C CA . PRO A 1 89 ? -9.680 0.250 -5.125 1.00 10.57 112 PRO A CA 1
ATOM 685 C C . PRO A 1 89 ? -9.906 1.293 -4.041 1.00 7.75 112 PRO A C 1
ATOM 686 O O . PRO A 1 89 ? -10.337 2.424 -4.328 1.00 6.98 112 PRO A O 1
ATOM 690 N N . LEU A 1 90 ? -9.684 0.881 -2.804 1.00 6.85 113 LEU A N 1
ATOM 691 C CA . LEU A 1 90 ? -9.573 1.785 -1.677 1.00 3.89 113 LEU A CA 1
ATOM 692 C C . LEU A 1 90 ? -8.165 1.744 -1.074 1.00 6.55 113 LEU A C 1
ATOM 693 O O . LEU A 1 90 ? -7.405 0.775 -1.269 1.00 7.93 113 LEU A O 1
ATOM 698 N N . VAL A 1 91 ? -7.800 2.811 -0.367 1.00 6.26 114 VAL A N 1
ATOM 699 C CA . VAL A 1 91 ? -6.525 2.880 0.347 1.00 5.48 114 VAL A CA 1
ATOM 700 C C . VAL A 1 91 ? -6.966 2.890 1.822 1.00 5.19 114 VAL A C 1
ATOM 701 O O . VAL A 1 91 ? -7.723 3.757 2.267 1.00 5.84 114 VAL A O 1
ATOM 705 N N . VAL A 1 92 ? -6.548 1.863 2.517 1.00 3.95 115 VAL A N 1
ATOM 706 C CA . VAL A 1 92 ? -7.068 1.544 3.839 1.00 5.61 115 VAL A CA 1
ATOM 707 C C . VAL A 1 92 ? -5.888 1.233 4.740 1.00 6.10 115 VAL A C 1
ATOM 708 O O . VAL A 1 92 ? -4.851 0.765 4.277 1.00 8.95 115 VAL A O 1
ATOM 712 N N . THR A 1 93 ? -6.090 1.408 6.037 1.00 5.76 116 THR A N 1
ATOM 713 C CA . THR A 1 93 ? -5.183 0.848 7.024 1.00 6.49 116 THR A CA 1
ATOM 714 C C . THR A 1 93 ? -5.963 0.374 8.257 1.00 4.53 116 THR A C 1
ATOM 715 O O . THR A 1 93 ? -6.975 0.960 8.631 1.00 4.73 116 THR A O 1
ATOM 719 N N . ALA A 1 94 ? -5.469 -0.674 8.902 1.00 3.60 117 ALA A N 1
ATOM 720 C CA . ALA A 1 94 ? -6.090 -1.167 10.119 1.00 2.20 117 ALA A CA 1
ATOM 721 C C . ALA A 1 94 ? -5.955 -0.080 11.191 1.00 4.71 117 ALA A C 1
ATOM 722 O O . ALA A 1 94 ? -4.910 0.603 11.284 1.00 5.45 117 ALA A O 1
ATOM 724 N N . LEU A 1 95 ? -6.986 0.034 12.016 1.00 5.30 118 LEU A N 1
ATOM 725 C CA . LEU A 1 95 ? -6.871 0.764 13.267 1.00 5.46 118 LEU A CA 1
ATOM 726 C C . LEU A 1 95 ? -5.983 -0.028 14.202 1.00 4.33 118 LEU A C 1
ATOM 727 O O . LEU A 1 95 ? -5.978 -1.251 14.184 1.00 7.22 118 LEU A O 1
ATOM 732 N N . GLY A 1 96 ? -5.193 0.694 15.002 1.00 5.81 119 GLY A N 1
ATOM 733 C CA . GLY A 1 96 ? -4.264 0.074 15.925 1.00 5.76 119 GLY A CA 1
ATOM 734 C C . GLY A 1 96 ? -4.940 -0.848 16.900 1.00 6.99 119 GLY A C 1
ATOM 735 O O . GLY A 1 96 ? -5.783 -0.435 17.652 1.00 7.15 119 GLY A O 1
ATOM 736 N N . GLY A 1 97 ? -4.539 -2.102 16.889 1.00 10.32 120 GLY A N 1
ATOM 737 C CA . GLY A 1 97 ? -5.155 -3.108 17.719 1.00 9.06 120 GLY A CA 1
ATOM 738 C C . GLY A 1 97 ? -6.270 -3.908 17.058 1.00 8.82 120 GLY A C 1
ATOM 739 O O . GLY A 1 97 ? -6.755 -4.860 17.675 1.00 8.09 120 GLY A O 1
ATOM 740 N N . SER A 1 98 ? -6.636 -3.592 15.812 1.00 7.74 121 SER A N 1
ATOM 741 C CA . SER A 1 98 ? -7.699 -4.342 15.134 1.00 4.20 121 SER A CA 1
ATOM 742 C C . SER A 1 98 ? -7.360 -5.818 15.075 1.00 5.68 121 SER A C 1
ATOM 743 O O . SER A 1 98 ? -6.215 -6.211 14.794 1.00 7.20 121 SER A O 1
ATOM 746 N N . ILE A 1 99 ? -8.372 -6.653 15.244 1.00 8.06 122 ILE A N 1
ATOM 747 C CA . ILE A 1 99 ? -8.260 -8.041 14.896 1.00 6.56 122 ILE A CA 1
ATOM 748 C C . ILE A 1 99 ? -8.218 -8.159 13.364 1.00 7.22 122 ILE A C 1
ATOM 749 O O . ILE A 1 99 ? -8.596 -7.245 12.638 1.00 7.95 122 ILE A O 1
ATOM 754 N N . ALA A 1 100 ? -7.771 -9.312 12.901 1.00 5.72 123 ALA A N 1
ATOM 755 C CA . ALA A 1 100 ? -7.749 -9.633 11.481 1.00 7.34 123 ALA A CA 1
ATOM 756 C C . ALA A 1 100 ? -9.170 -9.928 11.026 1.00 7.59 123 ALA A C 1
ATOM 757 O O . ALA A 1 100 ? -10.023 -10.343 11.838 1.00 9.40 123 ALA A O 1
ATOM 759 N N . THR A 1 101 ? -9.398 -9.784 9.728 1.00 9.79 124 THR A N 1
ATOM 760 C CA . THR A 1 101 ? -10.665 -10.225 9.087 1.00 8.80 124 THR A CA 1
ATOM 761 C C . THR A 1 101 ? -10.671 -11.733 9.012 1.00 12.14 124 THR A C 1
ATOM 762 O O . THR A 1 101 ? -9.604 -12.325 9.096 1.00 11.29 124 THR A O 1
ATOM 766 N N . PRO A 1 102 ? -11.871 -12.350 8.897 1.00 14.47 125 PRO A N 1
ATOM 767 C CA . PRO A 1 102 ? -12.014 -13.792 8.772 1.00 19.86 125 PRO A CA 1
ATOM 768 C C . PRO A 1 102 ? -11.159 -14.376 7.662 1.00 22.24 125 PRO A C 1
ATOM 769 O O . PRO A 1 102 ? -10.925 -13.725 6.657 1.00 20.49 125 PRO A O 1
ATOM 773 N N . ALA A 1 103 ? -10.703 -15.609 7.865 1.00 27.04 126 ALA A N 1
ATOM 774 C CA . ALA A 1 103 ? -9.969 -16.353 6.843 1.00 29.01 126 ALA A CA 1
ATOM 775 C C . ALA A 1 103 ? -10.819 -16.482 5.580 1.00 29.83 126 ALA A C 1
ATOM 776 O O . ALA A 1 103 ? -10.313 -16.271 4.474 1.00 33.69 126 ALA A O 1
ATOM 778 N N . GLN A 1 104 ? -12.116 -16.757 5.759 1.00 30.01 127 GLN A N 1
ATOM 779 C CA . GLN A 1 104 ? -13.084 -16.840 4.648 1.00 29.83 127 GLN A CA 1
ATOM 780 C C . GLN A 1 104 ? -13.171 -15.539 3.837 1.00 29.62 127 GLN A C 1
ATOM 781 O O . GLN A 1 104 ? -13.621 -15.551 2.684 1.00 31.62 127 GLN A O 1
ATOM 783 N N . GLY A 1 105 ? -12.733 -14.432 4.450 1.00 27.87 128 GLY A N 1
ATOM 784 C CA . GLY A 1 105 ? -12.754 -13.096 3.849 1.00 25.15 128 GLY A CA 1
ATOM 785 C C . GLY A 1 105 ? -13.953 -12.296 4.326 1.00 20.90 128 GLY A C 1
ATOM 786 O O . GLY A 1 105 ? -14.892 -12.859 4.923 1.00 27.47 128 GLY A O 1
ATOM 787 N N . LEU A 1 106 ? -13.928 -10.995 4.086 1.00 18.34 129 LEU A N 1
ATOM 788 C CA . LEU A 1 106 ? -15.042 -10.115 4.475 1.00 16.02 129 LEU A CA 1
ATOM 789 C C . LEU A 1 106 ? -15.532 -9.193 3.342 1.00 11.86 129 LEU A C 1
ATOM 790 O O . LEU A 1 106 ? -14.829 -8.267 2.932 1.00 16.56 129 LEU A O 1
ATOM 795 N N . SER A 1 107 ? -16.740 -9.453 2.869 1.00 10.54 130 SER A N 1
ATOM 796 C CA A SER A 1 107 ? -17.399 -8.569 1.914 0.40 11.58 130 SER A CA 1
ATOM 797 C CA B SER A 1 107 ? -17.407 -8.605 1.878 0.60 10.96 130 SER A CA 1
ATOM 798 C C . SER A 1 107 ? -18.805 -8.327 2.439 1.00 10.90 130 SER A C 1
ATOM 799 O O . SER A 1 107 ? -19.470 -9.251 2.882 1.00 13.31 130 SER A O 1
ATOM 804 N N . ALA A 1 108 ? -19.242 -7.073 2.427 1.00 7.01 131 ALA A N 1
ATOM 805 C CA . ALA A 1 108 ? -20.492 -6.698 3.070 1.00 6.90 131 ALA A CA 1
ATOM 806 C C . ALA A 1 108 ? -20.975 -5.375 2.570 1.00 7.62 131 ALA A C 1
ATOM 807 O O . ALA A 1 108 ? -20.166 -4.529 2.171 1.00 7.06 131 ALA A O 1
ATOM 809 N N . THR A 1 109 ? -22.289 -5.182 2.656 1.00 8.58 132 THR A N 1
ATOM 810 C CA . THR A 1 109 ? -22.917 -3.875 2.429 1.00 8.28 132 THR A CA 1
ATOM 811 C C . THR A 1 109 ? -22.594 -2.952 3.582 1.00 8.69 132 THR A C 1
ATOM 812 O O . THR A 1 109 ? -22.560 -3.377 4.744 1.00 8.79 132 THR A O 1
ATOM 816 N N . ILE A 1 110 ? -22.324 -1.690 3.286 1.00 8.67 133 ILE A N 1
ATOM 817 C CA . ILE A 1 110 ? -22.062 -0.711 4.336 1.00 7.60 133 ILE A CA 1
ATOM 818 C C . ILE A 1 110 ? -23.303 0.095 4.699 1.00 8.77 133 ILE A C 1
ATOM 819 O O . ILE A 1 110 ? -24.279 0.133 3.938 1.00 9.88 133 ILE A O 1
ATOM 824 N N . VAL A 1 111 ? -23.273 0.697 5.879 1.00 6.87 134 VAL A N 1
ATOM 825 C CA . VAL A 1 111 ? -24.253 1.680 6.315 1.00 8.36 134 VAL A CA 1
ATOM 826 C C . VAL A 1 111 ? -23.475 2.880 6.818 1.00 7.40 134 VAL A C 1
ATOM 827 O O . VAL A 1 111 ? -22.604 2.743 7.670 1.00 6.45 134 VAL A O 1
ATOM 831 N N . ARG A 1 112 ? -23.798 4.049 6.279 1.00 5.52 135 ARG A N 1
ATOM 832 C CA . ARG A 1 112 ? -23.094 5.272 6.583 1.00 7.61 135 ARG A CA 1
ATOM 833 C C . ARG A 1 112 ? -23.717 6.008 7.771 1.00 7.42 135 ARG A C 1
ATOM 834 O O . ARG A 1 112 ? -24.931 6.123 7.869 1.00 8.09 135 ARG A O 1
ATOM 842 N N . PHE A 1 113 ? -22.850 6.530 8.637 1.00 6.71 136 PHE A N 1
ATOM 843 C CA . PHE A 1 113 ? -23.225 7.363 9.780 1.00 7.22 136 PHE A CA 1
ATOM 844 C C . PHE A 1 113 ? -22.428 8.648 9.726 1.00 7.45 136 PHE A C 1
ATOM 845 O O . PHE A 1 113 ? -21.258 8.624 9.360 1.00 7.18 136 PHE A O 1
ATOM 853 N N . ASP A 1 114 ? -23.082 9.777 10.012 1.00 5.96 137 ASP A N 1
ATOM 854 C CA . ASP A 1 114 ? -22.388 11.053 10.038 1.00 7.98 137 ASP A CA 1
ATOM 855 C C . ASP A 1 114 ? -21.289 11.078 11.094 1.00 8.77 137 ASP A C 1
ATOM 856 O O . ASP A 1 114 ? -20.266 11.704 10.892 1.00 7.22 137 ASP A O 1
ATOM 861 N N . THR A 1 115 ? -21.522 10.425 12.231 1.00 8.10 138 THR A N 1
ATOM 862 C CA . THR A 1 115 ? -20.662 10.532 13.402 1.00 7.45 138 THR A CA 1
ATOM 863 C C . THR A 1 115 ? -20.802 9.260 14.236 1.00 7.31 138 THR A C 1
ATOM 864 O O . THR A 1 115 ? -21.746 8.496 14.047 1.00 7.33 138 THR A O 1
ATOM 868 N N . LEU A 1 116 ? -19.839 9.035 15.133 1.00 8.75 139 LEU A N 1
ATOM 869 C CA . LEU A 1 116 ? -19.946 8.029 16.190 1.00 8.28 139 LEU A CA 1
ATOM 870 C C . LEU A 1 116 ? -21.279 8.115 16.946 1.00 8.01 139 LEU A C 1
ATOM 871 O O . LEU A 1 116 ? -21.929 7.091 17.160 1.00 7.65 139 LEU A O 1
ATOM 876 N N . GLN A 1 117 ? -21.708 9.322 17.323 1.00 10.39 140 GLN A N 1
ATOM 877 C CA . GLN A 1 117 ? -22.977 9.469 18.048 1.00 11.61 140 GLN A CA 1
ATOM 878 C C . GLN A 1 117 ? -24.161 8.908 17.261 1.00 10.17 140 GLN A C 1
ATOM 879 O O . GLN A 1 117 ? -25.012 8.227 17.807 1.00 11.05 140 GLN A O 1
ATOM 885 N N . ASP A 1 118 ? -24.182 9.173 15.953 1.00 10.31 141 ASP A N 1
ATOM 886 C CA . ASP A 1 118 ? -25.226 8.640 15.084 1.00 11.23 141 ASP A CA 1
ATOM 887 C C . ASP A 1 118 ? -25.213 7.120 15.039 1.00 8.20 141 ASP A C 1
ATOM 888 O O . ASP A 1 118 ? -26.252 6.477 15.107 1.00 11.16 141 ASP A O 1
ATOM 893 N N . LEU A 1 119 ? -24.023 6.552 14.991 1.00 8.22 142 LEU A N 1
ATOM 894 C CA . LEU A 1 119 ? -23.859 5.105 15.041 1.00 7.81 142 LEU A CA 1
ATOM 895 C C . LEU A 1 119 ? -24.370 4.559 16.377 1.00 9.10 142 LEU A C 1
ATOM 896 O O . LEU A 1 119 ? -25.098 3.560 16.413 1.00 6.48 142 LEU A O 1
ATOM 901 N N . GLN A 1 120 ? -23.995 5.242 17.460 1.00 11.57 143 GLN A N 1
ATOM 902 C CA . GLN A 1 120 ? -24.431 4.839 18.810 1.00 12.43 143 GLN A CA 1
ATOM 903 C C . GLN A 1 120 ? -25.963 4.899 18.958 1.00 14.37 143 GLN A C 1
ATOM 904 O O . GLN A 1 120 ? -26.546 4.109 19.711 1.00 15.16 143 GLN A O 1
ATOM 910 N N . ASN A 1 121 ? -26.600 5.829 18.247 1.00 14.36 144 ASN A N 1
ATOM 911 C CA . ASN A 1 121 ? -28.060 5.952 18.205 1.00 14.77 144 ASN A CA 1
ATOM 912 C C . ASN A 1 121 ? -28.786 4.949 17.306 1.00 15.45 144 ASN A C 1
ATOM 913 O O . ASN A 1 121 ? -30.010 4.879 17.352 1.00 14.75 144 ASN A O 1
ATOM 918 N N . ALA A 1 122 ? -28.068 4.179 16.491 1.00 13.66 145 ALA A N 1
ATOM 919 C CA . ALA A 1 122 ? -28.717 3.242 15.585 1.00 12.88 145 ALA A CA 1
ATOM 920 C C . ALA A 1 122 ? -29.486 2.182 16.368 1.00 13.02 145 ALA A C 1
ATOM 921 O O . ALA A 1 122 ? -29.211 1.939 17.532 1.00 13.17 145 ALA A O 1
ATOM 923 N N . GLU A 1 123 ? -30.451 1.564 15.707 1.00 15.98 146 GLU A N 1
ATOM 924 C CA . GLU A 1 123 ? -31.277 0.560 16.336 1.00 18.82 146 GLU A CA 1
ATOM 925 C C . GLU A 1 123 ? -30.476 -0.727 16.455 1.00 16.32 146 GLU A C 1
ATOM 926 O O . GLU A 1 123 ? -29.750 -1.086 15.547 1.00 12.25 146 GLU A O 1
ATOM 932 N N . ALA A 1 124 ? -30.650 -1.439 17.563 1.00 16.15 147 ALA A N 1
ATOM 933 C CA . ALA A 1 124 ? -30.024 -2.753 17.718 1.00 14.82 147 ALA A CA 1
ATOM 934 C C . ALA A 1 124 ? -30.423 -3.658 16.561 1.00 13.61 147 ALA A C 1
ATOM 935 O O . ALA A 1 124 ? -31.533 -3.596 16.063 1.00 13.47 147 ALA A O 1
ATOM 937 N N . GLY A 1 125 ? -29.472 -4.448 16.087 1.00 10.29 148 GLY A N 1
ATOM 938 C CA . GLY A 1 125 ? -29.695 -5.343 14.963 1.00 10.31 148 GLY A CA 1
ATOM 939 C C . GLY A 1 125 ? -29.618 -4.721 13.583 1.00 10.85 148 GLY A C 1
ATOM 940 O O . GLY A 1 125 ? -29.649 -5.438 12.601 1.00 10.89 148 GLY A O 1
ATOM 941 N N . SER A 1 126 ? -29.575 -3.389 13.498 1.00 9.88 149 SER A N 1
ATOM 942 C CA . SER A 1 126 ? -29.684 -2.712 12.218 1.00 11.79 149 SER A CA 1
ATOM 943 C C . SER A 1 126 ? -28.445 -2.924 11.355 1.00 14.13 149 SER A C 1
ATOM 944 O O . SER A 1 126 ? -28.526 -2.825 10.131 1.00 16.00 149 SER A O 1
ATOM 947 N N . LEU A 1 127 ? -27.313 -3.244 11.976 1.00 9.37 150 LEU A N 1
ATOM 948 C CA . LEU A 1 127 ? -26.095 -3.501 11.222 1.00 8.25 150 LEU A CA 1
ATOM 949 C C . LEU A 1 127 ? -25.758 -4.980 11.093 1.00 7.42 150 LEU A C 1
ATOM 950 O O . LEU A 1 127 ? -24.684 -5.316 10.600 1.00 7.55 150 LEU A O 1
ATOM 955 N N . ASN A 1 128 ? -26.687 -5.877 11.457 1.00 8.00 151 ASN A N 1
ATOM 956 C CA . ASN A 1 128 ? -26.434 -7.288 11.238 1.00 8.19 151 ASN A CA 1
ATOM 957 C C . ASN A 1 128 ? -25.893 -7.551 9.821 1.00 8.75 151 ASN A C 1
ATOM 958 O O . ASN A 1 128 ? -26.450 -7.046 8.828 1.00 9.17 151 ASN A O 1
ATOM 963 N N . ASP A 1 129 ? -24.804 -8.317 9.731 1.00 6.41 152 ASP A N 1
ATOM 964 C CA . ASP A 1 129 ? -24.215 -8.699 8.435 1.00 9.32 152 ASP A CA 1
ATOM 965 C C . ASP A 1 129 ? -23.610 -7.540 7.635 1.00 10.08 152 ASP A C 1
ATOM 966 O O . ASP A 1 129 ? -23.153 -7.746 6.503 1.00 9.97 152 ASP A O 1
ATOM 971 N N . LYS A 1 130 ? -23.551 -6.349 8.221 1.00 6.56 153 LYS A N 1
ATOM 972 C CA . LYS A 1 130 ? -23.104 -5.170 7.495 1.00 7.91 153 LYS A CA 1
ATOM 973 C C . LYS A 1 130 ? -21.859 -4.556 8.108 1.00 6.27 153 LYS A C 1
ATOM 974 O O . LYS A 1 130 ? -21.452 -4.881 9.211 1.00 5.54 153 LYS A O 1
ATOM 980 N N . ILE A 1 131 ? -21.266 -3.644 7.365 1.00 4.85 154 ILE A N 1
ATOM 981 C CA . ILE A 1 131 ? -20.100 -2.920 7.856 1.00 5.70 154 ILE A CA 1
ATOM 982 C C . ILE A 1 131 ? -20.524 -1.470 8.119 1.00 7.96 154 ILE A C 1
ATOM 983 O O . ILE A 1 131 ? -21.106 -0.833 7.241 1.00 5.24 154 ILE A O 1
ATOM 988 N N . ALA A 1 132 ? -20.220 -0.965 9.306 1.00 5.13 155 ALA A N 1
ATOM 989 C CA . ALA A 1 132 ? -20.494 0.448 9.613 1.00 6.34 155 ALA A CA 1
ATOM 990 C C . ALA A 1 132 ? -19.456 1.306 8.914 1.00 4.72 155 ALA A C 1
ATOM 991 O O . ALA A 1 132 ? -18.307 0.909 8.839 1.00 7.38 155 ALA A O 1
ATOM 993 N N . PHE A 1 133 ? -19.883 2.484 8.453 1.00 5.66 156 PHE A N 1
ATOM 994 C CA . PHE A 1 133 ? -18.995 3.509 7.882 1.00 3.49 156 PHE A CA 1
ATOM 995 C C . PHE A 1 133 ? -19.282 4.833 8.598 1.00 6.15 156 PHE A C 1
ATOM 996 O O . PHE A 1 133 ? -20.338 5.423 8.423 1.00 7.72 156 PHE A O 1
ATOM 1004 N N . ILE A 1 134 ? -18.341 5.289 9.428 1.00 5.26 157 ILE A N 1
ATOM 1005 C CA . ILE A 1 134 ? -18.436 6.595 10.039 1.00 5.14 157 ILE A CA 1
ATOM 1006 C C . ILE A 1 134 ? -17.714 7.583 9.140 1.00 5.71 157 ILE A C 1
ATOM 1007 O O . ILE A 1 134 ? -16.521 7.403 8.851 1.00 5.95 157 ILE A O 1
ATOM 1012 N N . ASP A 1 135 ? -18.445 8.604 8.675 1.00 4.90 158 ASP A N 1
ATOM 1013 C CA . ASP A 1 135 ? -17.945 9.524 7.674 1.00 7.20 158 ASP A CA 1
ATOM 1014 C C . ASP A 1 135 ? -17.477 10.885 8.221 1.00 9.47 158 ASP A C 1
ATOM 1015 O O . ASP A 1 135 ? -17.101 11.759 7.432 1.00 11.78 158 ASP A O 1
ATOM 1020 N N . ALA A 1 136 ? -17.458 11.071 9.536 1.00 7.49 159 ALA A N 1
ATOM 1021 C CA . ALA A 1 136 ? -17.183 12.400 10.078 1.00 4.81 159 ALA A CA 1
ATOM 1022 C C . ALA A 1 136 ? -15.870 12.995 9.555 1.00 6.30 159 ALA A C 1
ATOM 1023 O O . ALA A 1 136 ? -14.844 12.391 9.676 1.00 5.86 159 ALA A O 1
ATOM 1025 N N . LYS A 1 137 ? -15.938 14.218 9.041 1.00 5.69 160 LYS A N 1
ATOM 1026 C CA . LYS A 1 137 ? -14.787 14.960 8.565 1.00 8.13 160 LYS A CA 1
ATOM 1027 C C . LYS A 1 137 ? -14.206 15.748 9.717 1.00 8.32 160 LYS A C 1
ATOM 1028 O O . LYS A 1 137 ? -14.948 16.258 10.545 1.00 10.49 160 LYS A O 1
ATOM 1034 N N . THR A 1 138 ? -12.884 15.842 9.749 1.00 6.68 161 THR A N 1
ATOM 1035 C CA . THR A 1 138 ? -12.172 16.536 10.819 1.00 5.87 161 THR A CA 1
ATOM 1036 C C . THR A 1 138 ? -11.852 17.957 10.369 1.00 9.94 161 THR A C 1
ATOM 1037 O O . THR A 1 138 ? -11.209 18.152 9.348 1.00 11.25 161 THR A O 1
ATOM 1041 N N . GLU A 1 139 ? -12.349 18.945 11.100 1.00 10.50 162 GLU A N 1
ATOM 1042 C CA . GLU A 1 139 ? -12.072 20.357 10.822 1.00 14.47 162 GLU A CA 1
ATOM 1043 C C . GLU A 1 139 ? -10.629 20.685 11.131 1.00 10.21 162 GLU A C 1
ATOM 1044 O O . GLU A 1 139 ? -10.052 20.156 12.063 1.00 10.85 162 GLU A O 1
ATOM 1050 N N . ARG A 1 140 ? -10.063 21.569 10.326 1.00 9.76 163 ARG A N 1
ATOM 1051 C CA . ARG A 1 140 ? -8.716 22.085 10.555 1.00 9.40 163 ARG A CA 1
ATOM 1052 C C . ARG A 1 140 ? -8.753 23.238 11.556 1.00 10.06 163 ARG A C 1
ATOM 1053 O O . ARG A 1 140 ? -9.491 24.213 11.337 1.00 9.41 163 ARG A O 1
ATOM 1061 N N . HIS A 1 141 ? -7.914 23.150 12.589 1.00 9.96 164 HIS A N 1
ATOM 1062 C CA . HIS A 1 141 ? -7.783 24.190 13.624 1.00 9.70 164 HIS A CA 1
ATOM 1063 C C . HIS A 1 141 ? -6.364 24.272 14.125 1.00 10.93 164 HIS A C 1
ATOM 1064 O O . HIS A 1 141 ? -5.672 23.262 14.286 1.00 8.20 164 HIS A O 1
ATOM 1071 N N . ARG A 1 142 ? -5.923 25.485 14.432 1.00 8.60 165 ARG A N 1
ATOM 1072 C CA . ARG A 1 142 ? -4.588 25.663 14.989 1.00 9.28 165 ARG A CA 1
ATOM 1073 C C . ARG A 1 142 ? -4.357 24.843 16.237 1.00 11.25 165 ARG A C 1
ATOM 1074 O O . ARG A 1 142 ? -3.257 24.298 16.436 1.00 10.02 165 ARG A O 1
ATOM 1082 N N . ASP A 1 143 ? -5.392 24.727 17.068 1.00 9.82 166 ASP A N 1
ATOM 1083 C CA . ASP A 1 143 ? -5.282 24.023 18.330 1.00 11.58 166 ASP A CA 1
ATOM 1084 C C . ASP A 1 143 ? -5.702 22.582 18.260 1.00 11.79 166 ASP A C 1
ATOM 1085 O O . ASP A 1 143 ? -5.715 21.912 19.291 1.00 11.22 166 ASP A O 1
ATOM 1090 N N . GLY A 1 144 ? -6.057 22.100 17.062 1.00 11.60 167 GLY A N 1
ATOM 1091 C CA . GLY A 1 144 ? -6.407 20.697 16.879 1.00 11.11 167 GLY A CA 1
ATOM 1092 C C . GLY A 1 144 ? -7.736 20.293 17.445 1.00 12.61 167 GLY A C 1
ATOM 1093 O O . GLY A 1 144 ? -7.976 19.098 17.621 1.00 13.07 167 GLY A O 1
ATOM 1094 N N . LYS A 1 145 ? -8.635 21.260 17.674 1.00 10.74 168 LYS A N 1
ATOM 1095 C CA . LYS A 1 145 ? -9.906 20.972 18.315 1.00 11.75 168 LYS A CA 1
ATOM 1096 C C . LYS A 1 145 ? -10.817 20.120 17.423 1.00 12.41 168 LYS A C 1
ATOM 1097 O O . LYS A 1 145 ? -11.675 19.409 17.947 1.00 11.03 168 LYS A O 1
ATOM 1103 N N . GLY A 1 146 ? -10.621 20.178 16.102 1.00 11.09 169 GLY A N 1
ATOM 1104 C CA . GLY A 1 146 ? -11.348 19.298 15.189 1.00 8.79 169 GLY A CA 1
ATOM 1105 C C . GLY A 1 146 ? -11.071 17.816 15.409 1.00 8.43 169 GLY A C 1
ATOM 1106 O O . GLY A 1 146 ? -11.984 17.005 15.434 1.00 9.42 169 GLY A O 1
ATOM 1107 N N . TYR A 1 147 ? -9.808 17.469 15.584 1.00 10.25 170 TYR A N 1
ATOM 1108 C CA . TYR A 1 147 ? -9.416 16.107 15.936 1.00 8.18 170 TYR A CA 1
ATOM 1109 C C . TYR A 1 147 ? -10.130 15.633 17.206 1.00 11.63 170 TYR A C 1
ATOM 1110 O O . TYR A 1 147 ? -10.667 14.500 17.283 1.00 9.29 170 TYR A O 1
ATOM 1119 N N . GLY A 1 148 ? -10.220 16.537 18.171 1.00 12.70 171 GLY A N 1
ATOM 1120 C CA . GLY A 1 148 ? -10.882 16.248 19.445 1.00 15.31 171 GLY A CA 1
ATOM 1121 C C . GLY A 1 148 ? -12.348 15.862 19.261 1.00 14.71 171 GLY A C 1
ATOM 1122 O O . GLY A 1 148 ? -12.887 15.062 20.014 1.00 19.17 171 GLY A O 1
ATOM 1123 N N . GLN A 1 149 ? -12.994 16.421 18.251 1.00 12.12 172 GLN A N 1
ATOM 1124 C CA A GLN A 1 149 ? -14.402 16.132 18.016 0.50 12.39 172 GLN A CA 1
ATOM 1125 C CA B GLN A 1 149 ? -14.403 16.159 17.978 0.50 12.51 172 GLN A CA 1
ATOM 1126 C C . GLN A 1 149 ? -14.615 14.808 17.274 1.00 12.61 172 GLN A C 1
ATOM 1127 O O . GLN A 1 149 ? -15.643 14.142 17.479 1.00 11.98 172 GLN A O 1
ATOM 1138 N N . THR A 1 150 ? -13.657 14.399 16.433 1.00 7.40 173 THR A N 1
ATOM 1139 C CA . THR A 1 150 ? -13.870 13.191 15.596 1.00 7.25 173 THR A CA 1
ATOM 1140 C C . THR A 1 150 ? -13.086 11.946 15.995 1.00 9.74 173 THR A C 1
ATOM 1141 O O . THR A 1 150 ? -13.449 10.819 15.585 1.00 9.36 173 THR A O 1
ATOM 1145 N N . ALA A 1 151 ? -12.066 12.129 16.818 1.00 7.28 174 ALA A N 1
ATOM 1146 C CA . ALA A 1 151 ? -11.164 11.029 17.162 1.00 8.53 174 ALA A CA 1
ATOM 1147 C C . ALA A 1 151 ? -11.861 9.831 17.793 1.00 8.34 174 ALA A C 1
ATOM 1148 O O . ALA A 1 151 ? -11.445 8.671 17.582 1.00 8.08 174 ALA A O 1
ATOM 1150 N N . SER A 1 152 ? -12.950 10.081 18.538 1.00 10.86 175 SER A N 1
ATOM 1151 C CA . SER A 1 152 ? -13.652 8.984 19.213 1.00 10.69 175 SER A CA 1
ATOM 1152 C C . SER A 1 152 ? -14.264 7.981 18.241 1.00 8.87 175 SER A C 1
ATOM 1153 O O . SER A 1 152 ? -14.382 6.808 18.579 1.00 10.49 175 SER A O 1
ATOM 1156 N N . GLY A 1 153 ? -14.574 8.418 17.017 1.00 7.79 176 GLY A N 1
ATOM 1157 C CA . GLY A 1 153 ? -14.980 7.492 15.958 1.00 4.53 176 GLY A CA 1
ATOM 1158 C C . GLY A 1 153 ? -13.956 6.391 15.761 1.00 6.77 176 GLY A C 1
ATOM 1159 O O . GLY A 1 153 ? -14.319 5.234 15.527 1.00 9.09 176 GLY A O 1
ATOM 1160 N N . ARG A 1 154 ? -12.679 6.756 15.839 1.00 3.94 177 ARG A N 1
ATOM 1161 C CA . ARG A 1 154 ? -11.610 5.793 15.711 1.00 5.55 177 ARG A CA 1
ATOM 1162 C C . ARG A 1 154 ? -11.456 4.952 16.985 1.00 6.89 177 ARG A C 1
ATOM 1163 O O . ARG A 1 154 ? -11.337 3.718 16.932 1.00 6.81 177 ARG A O 1
ATOM 1171 N N . SER A 1 155 ? -11.419 5.625 18.122 1.00 8.68 178 SER A N 1
ATOM 1172 C CA A SER A 1 155 ? -11.229 4.956 19.431 0.50 9.99 178 SER A CA 1
ATOM 1173 C CA B SER A 1 155 ? -11.188 4.909 19.392 0.50 9.71 178 SER A CA 1
ATOM 1174 C C . SER A 1 155 ? -12.349 3.985 19.802 1.00 9.10 178 SER A C 1
ATOM 1175 O O . SER A 1 155 ? -12.106 2.890 20.346 1.00 10.61 178 SER A O 1
ATOM 1180 N N . ARG A 1 156 ? -13.585 4.387 19.517 1.00 8.74 179 ARG A N 1
ATOM 1181 C CA . ARG A 1 156 ? -14.764 3.668 20.029 1.00 10.95 179 ARG A CA 1
ATOM 1182 C C . ARG A 1 156 ? -15.768 3.141 19.021 1.00 8.24 179 ARG A C 1
ATOM 1183 O O . ARG A 1 156 ? -16.758 2.507 19.410 1.00 10.26 179 ARG A O 1
ATOM 1191 N N . GLY A 1 157 ? -15.501 3.382 17.725 1.00 10.14 180 GLY A N 1
ATOM 1192 C CA . GLY A 1 157 ? -16.422 3.026 16.662 1.00 7.59 180 GLY A CA 1
ATOM 1193 C C . GLY A 1 157 ? -16.615 1.537 16.541 1.00 7.87 180 GLY A C 1
ATOM 1194 O O . GLY A 1 157 ? -17.708 1.087 16.309 1.00 5.99 180 GLY A O 1
ATOM 1195 N N . ALA A 1 158 ? -15.552 0.747 16.661 1.00 5.68 181 ALA A N 1
ATOM 1196 C CA . ALA A 1 158 ? -15.701 -0.692 16.471 1.00 5.79 181 ALA A CA 1
ATOM 1197 C C . ALA A 1 158 ? -16.631 -1.300 17.543 1.00 5.25 181 ALA A C 1
ATOM 1198 O O . ALA A 1 158 ? -17.421 -2.223 17.263 1.00 6.21 181 ALA A O 1
ATOM 1200 N N . VAL A 1 159 ? -16.558 -0.780 18.758 1.00 6.01 182 VAL A N 1
ATOM 1201 C CA . VAL A 1 159 ? -17.455 -1.244 19.807 1.00 6.29 182 VAL A CA 1
ATOM 1202 C C . VAL A 1 159 ? -18.912 -0.885 19.478 1.00 6.00 182 VAL A C 1
ATOM 1203 O O . VAL A 1 159 ? -19.797 -1.742 19.473 1.00 3.81 182 VAL A O 1
ATOM 1207 N N . ALA A 1 160 ? -19.146 0.383 19.165 1.00 5.00 183 ALA A N 1
ATOM 1208 C CA . ALA A 1 160 ? -20.506 0.841 18.873 1.00 6.68 183 ALA A CA 1
ATOM 1209 C C . ALA A 1 160 ? -21.110 0.102 17.670 1.00 6.83 183 ALA A C 1
ATOM 1210 O O . ALA A 1 160 ? -22.289 -0.242 17.686 1.00 5.98 183 ALA A O 1
ATOM 1212 N N . ALA A 1 161 ? -20.302 -0.159 16.644 1.00 5.88 184 ALA A N 1
ATOM 1213 C CA . ALA A 1 161 ? -20.780 -0.863 15.470 1.00 6.16 184 ALA A CA 1
ATOM 1214 C C . ALA A 1 161 ? -21.112 -2.318 15.793 1.00 5.26 184 ALA A C 1
ATOM 1215 O O . ALA A 1 161 ? -22.152 -2.816 15.407 1.00 5.40 184 ALA A O 1
ATOM 1217 N N . ALA A 1 162 ? -20.232 -3.001 16.521 1.00 6.06 185 ALA A N 1
ATOM 1218 C CA . ALA A 1 162 ? -20.502 -4.405 16.933 1.00 7.19 185 ALA A CA 1
ATOM 1219 C C . ALA A 1 162 ? -21.772 -4.553 17.764 1.00 4.87 185 ALA A C 1
ATOM 1220 O O . ALA A 1 162 ? -22.522 -5.520 17.575 1.00 5.67 185 ALA A O 1
ATOM 1222 N N . GLU A 1 163 ? -22.038 -3.583 18.624 1.00 5.23 186 GLU A N 1
ATOM 1223 C CA . GLU A 1 163 ? -23.265 -3.539 19.424 1.00 6.98 186 GLU A CA 1
ATOM 1224 C C . GLU A 1 163 ? -24.521 -3.546 18.589 1.00 6.83 186 GLU A C 1
ATOM 1225 O O . GLU A 1 163 ? -25.546 -4.059 19.024 1.00 6.44 186 GLU A O 1
ATOM 1231 N N . LYS A 1 164 ? -24.417 -3.027 17.366 1.00 7.62 187 LYS A N 1
ATOM 1232 C CA . LYS A 1 164 ? -25.553 -2.963 16.444 1.00 6.15 187 LYS A CA 1
ATOM 1233 C C . LYS A 1 164 ? -25.576 -4.089 15.453 1.00 5.99 187 LYS A C 1
ATOM 1234 O O . LYS A 1 164 ? -26.470 -4.139 14.600 1.00 8.38 187 LYS A O 1
ATOM 1240 N N . GLY A 1 165 ? -24.620 -5.016 15.576 1.00 6.67 188 GLY A N 1
ATOM 1241 C CA . GLY A 1 165 ? -24.559 -6.205 14.739 1.00 5.80 188 GLY A CA 1
ATOM 1242 C C . GLY A 1 165 ? -23.515 -6.190 13.623 1.00 4.42 188 GLY A C 1
ATOM 1243 O O . GLY A 1 165 ? -23.361 -7.184 12.926 1.00 6.47 188 GLY A O 1
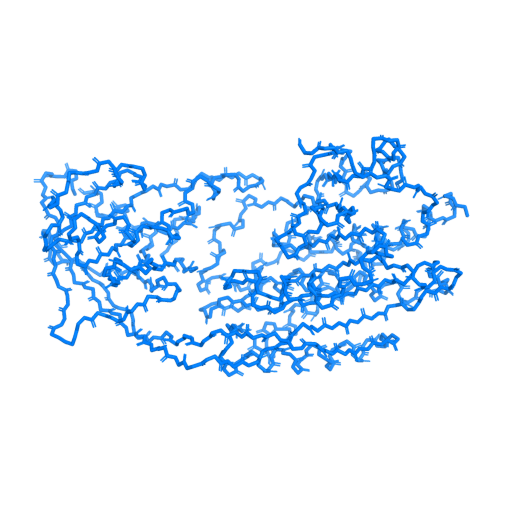ATOM 1244 N N . ALA A 1 166 ? -22.780 -5.083 13.480 1.00 4.87 189 ALA A N 1
ATOM 1245 C CA . ALA A 1 166 ? -21.821 -4.940 12.407 1.00 6.80 189 ALA A CA 1
ATOM 1246 C C . ALA A 1 166 ? -20.765 -6.022 12.494 1.00 8.31 189 ALA A C 1
ATOM 1247 O O . ALA A 1 166 ? -20.403 -6.455 13.587 1.00 6.99 189 ALA A O 1
ATOM 1249 N N . VAL A 1 167 ? -20.313 -6.471 11.323 1.00 6.13 190 VAL A N 1
ATOM 1250 C CA . VAL A 1 167 ? -19.251 -7.453 11.226 1.00 6.70 190 VAL A CA 1
ATOM 1251 C C . VAL A 1 167 ? -17.917 -6.762 10.985 1.00 6.79 190 VAL A C 1
ATOM 1252 O O . VAL A 1 167 ? -16.895 -7.435 10.890 1.00 7.68 190 VAL A O 1
ATOM 1256 N N . GLY A 1 168 ? -17.950 -5.434 10.851 1.00 5.50 191 GLY A N 1
ATOM 1257 C CA . GLY A 1 168 ? -16.755 -4.631 10.649 1.00 5.31 191 GLY A CA 1
ATOM 1258 C C . GLY A 1 168 ? -17.053 -3.150 10.670 1.00 6.29 191 GLY A C 1
ATOM 1259 O O . GLY A 1 168 ? -18.210 -2.750 10.596 1.00 5.45 191 GLY A O 1
ATOM 1260 N N . ILE A 1 169 ? -15.996 -2.322 10.731 1.00 6.27 192 ILE A N 1
ATOM 1261 C CA . ILE A 1 169 ? -16.169 -0.889 10.617 1.00 4.14 192 ILE A CA 1
ATOM 1262 C C . ILE A 1 169 ? -15.061 -0.318 9.742 1.00 4.96 192 ILE A C 1
ATOM 1263 O O . ILE A 1 169 ? -13.896 -0.749 9.800 1.00 3.98 192 ILE A O 1
ATOM 1268 N N . ILE A 1 170 ? -15.460 0.601 8.855 1.00 5.87 193 ILE A N 1
ATOM 1269 C CA . ILE A 1 170 ? -14.505 1.502 8.230 1.00 4.79 193 ILE A CA 1
ATOM 1270 C C . ILE A 1 170 ? -14.834 2.911 8.655 1.00 6.57 193 ILE A C 1
ATOM 1271 O O . ILE A 1 170 ? -16.007 3.265 8.775 1.00 4.61 193 ILE A O 1
ATOM 1276 N N . ILE A 1 171 ? -13.796 3.722 8.833 1.00 5.06 194 ILE A N 1
ATOM 1277 C CA . ILE A 1 171 ? -13.990 5.131 9.122 1.00 4.97 194 ILE A CA 1
ATOM 1278 C C . ILE A 1 171 ? -13.284 6.021 8.094 1.00 6.86 194 ILE A C 1
ATOM 1279 O O . ILE A 1 171 ? -12.238 5.665 7.533 1.00 5.21 194 ILE A O 1
ATOM 1284 N N . ARG A 1 172 ? -13.854 7.190 7.849 1.00 6.55 195 ARG A N 1
ATOM 1285 C CA . ARG A 1 172 ? -13.076 8.253 7.252 1.00 5.05 195 ARG A CA 1
ATOM 1286 C C . ARG A 1 172 ? -11.940 8.601 8.196 1.00 3.88 195 ARG A C 1
ATOM 1287 O O . ARG A 1 172 ? -12.158 8.911 9.372 1.00 4.99 195 ARG A O 1
ATOM 1295 N N . SER A 1 173 ? -10.725 8.544 7.657 1.00 4.06 196 SER A N 1
ATOM 1296 C CA . SER A 1 173 ? -9.518 8.865 8.410 1.00 4.75 196 SER A CA 1
ATOM 1297 C C . SER A 1 173 ? -9.698 10.137 9.197 1.00 6.16 196 SER A C 1
ATOM 1298 O O . SER A 1 173 ? -10.271 11.130 8.690 1.00 4.43 196 SER A O 1
ATOM 1301 N N . ILE A 1 174 ? -9.190 10.109 10.439 1.00 6.11 197 ILE A N 1
ATOM 1302 C CA . ILE A 1 174 ? -9.270 11.245 11.329 1.00 5.19 197 ILE A CA 1
ATOM 1303 C C . ILE A 1 174 ? -8.126 12.193 10.958 1.00 6.38 197 ILE A C 1
ATOM 1304 O O . ILE A 1 174 ? -7.081 12.248 11.614 1.00 9.60 197 ILE A O 1
ATOM 1309 N N . GLY A 1 175 ? -8.343 12.922 9.866 1.00 6.76 198 GLY A N 1
ATOM 1310 C CA . GLY A 1 175 ? -7.275 13.706 9.234 1.00 8.31 198 GLY A CA 1
ATOM 1311 C C . GLY A 1 175 ? -7.889 14.870 8.545 1.00 8.90 198 GLY A C 1
ATOM 1312 O O . GLY A 1 175 ? -9.062 14.824 8.170 1.00 8.98 198 GLY A O 1
ATOM 1313 N N . THR A 1 176 ? -7.096 15.911 8.377 1.00 6.20 199 THR A N 1
ATOM 1314 C CA . THR A 1 176 ? -7.538 17.112 7.716 1.00 6.49 199 THR A CA 1
ATOM 1315 C C . THR A 1 176 ? -7.076 17.207 6.251 1.00 7.70 199 THR A C 1
ATOM 1316 O O . THR A 1 176 ? -7.441 18.172 5.547 1.00 8.39 199 THR A O 1
ATOM 1320 N N . ASP A 1 177 ? -6.293 16.243 5.784 1.00 7.95 200 ASP A N 1
ATOM 1321 C CA . ASP A 1 177 ? -5.837 16.235 4.389 1.00 8.30 200 ASP A CA 1
ATOM 1322 C C . ASP A 1 177 ? -6.896 15.741 3.400 1.00 8.77 200 ASP A C 1
ATOM 1323 O O . ASP A 1 177 ? -7.876 15.115 3.783 1.00 5.66 200 ASP A O 1
ATOM 1328 N N . HIS A 1 178 ? -6.663 15.978 2.102 1.00 6.97 201 HIS A N 1
ATOM 1329 C CA . HIS A 1 178 ? -7.366 15.224 1.056 1.00 7.12 201 HIS A CA 1
ATOM 1330 C C . HIS A 1 178 ? -6.329 14.442 0.244 1.00 7.46 201 HIS A C 1
ATOM 1331 O O . HIS A 1 178 ? -6.369 14.383 -0.986 1.00 6.39 201 HIS A O 1
ATOM 1338 N N . ASP A 1 179 ? -5.369 13.854 0.958 1.00 6.34 202 ASP A N 1
ATOM 1339 C CA . ASP A 1 179 ? -4.421 12.929 0.338 1.00 5.39 202 ASP A CA 1
ATOM 1340 C C . ASP A 1 179 ? -4.891 11.487 0.458 1.00 6.59 202 ASP A C 1
ATOM 1341 O O . ASP A 1 179 ? -5.698 11.135 1.327 1.00 7.06 202 ASP A O 1
ATOM 1346 N N . ARG A 1 180 ? -4.367 10.657 -0.440 1.00 6.98 203 ARG A N 1
ATOM 1347 C CA . ARG A 1 180 ? -4.683 9.240 -0.497 1.00 3.82 203 ARG A CA 1
ATOM 1348 C C . ARG A 1 180 ? -3.833 8.521 0.553 1.00 4.78 203 ARG A C 1
ATOM 1349 O O . ARG A 1 180 ? -3.021 7.636 0.240 1.00 5.73 203 ARG A O 1
ATOM 1365 N N . ALA A 1 182 ? -4.219 6.722 4.481 1.00 3.68 205 ALA A N 1
ATOM 1366 C CA . ALA A 1 182 ? -5.062 6.201 5.537 1.00 4.54 205 ALA A CA 1
ATOM 1367 C C . ALA A 1 182 ? -4.369 6.438 6.893 1.00 3.67 205 ALA A C 1
ATOM 1368 O O . ALA A 1 182 ? -3.157 6.160 7.059 1.00 4.92 205 ALA A O 1
ATOM 1370 N N . HIS A 1 183 ? -5.133 7.010 7.829 1.00 5.34 206 HIS A N 1
ATOM 1371 C CA . HIS A 1 183 ? -4.611 7.375 9.142 1.00 5.56 206 HIS A CA 1
ATOM 1372 C C . HIS A 1 183 ? -4.956 6.250 10.127 1.00 6.52 206 HIS A C 1
ATOM 1373 O O . HIS A 1 183 ? -6.129 5.873 10.274 1.00 6.42 206 HIS A O 1
ATOM 1380 N N . THR A 1 184 ? -3.927 5.703 10.776 1.00 6.48 207 THR A N 1
ATOM 1381 C CA . THR A 1 184 ? -4.112 4.714 11.837 1.00 7.00 207 THR A CA 1
ATOM 1382 C C . THR A 1 184 ? -4.224 5.408 13.198 1.00 6.39 207 THR A C 1
ATOM 1383 O O . THR A 1 184 ? -4.433 6.620 13.269 1.00 8.23 207 THR A O 1
ATOM 1387 N N . GLY A 1 185 ? -4.093 4.627 14.271 1.00 7.45 208 GLY A N 1
ATOM 1388 C CA . GLY A 1 185 ? -4.192 5.144 15.637 1.00 6.43 208 GLY A CA 1
ATOM 1389 C C . GLY A 1 185 ? -4.943 4.159 16.503 1.00 6.04 208 GLY A C 1
ATOM 1390 O O . GLY A 1 185 ? -5.604 3.232 15.993 1.00 6.62 208 GLY A O 1
ATOM 1407 N N . ARG A 1 188 ? -9.890 0.788 20.987 1.00 12.04 211 ARG A N 1
ATOM 1408 C CA . ARG A 1 188 ? -10.067 -0.136 22.106 1.00 10.85 211 ARG A CA 1
ATOM 1409 C C . ARG A 1 188 ? -11.337 -0.939 21.894 1.00 8.10 211 ARG A C 1
ATOM 1410 O O . ARG A 1 188 ? -12.393 -0.365 21.707 1.00 9.12 211 ARG A O 1
ATOM 1418 N N . TYR A 1 189 ? -11.217 -2.253 21.979 1.00 9.02 212 TYR A N 1
ATOM 1419 C CA . TYR A 1 189 ? -12.365 -3.110 22.107 1.00 8.31 212 TYR A CA 1
ATOM 1420 C C . TYR A 1 189 ? -12.846 -3.046 23.566 1.00 11.81 212 TYR A C 1
ATOM 1421 O O . TYR A 1 189 ? -12.148 -2.534 24.434 1.00 10.95 212 TYR A O 1
ATOM 1430 N N . GLU A 1 190 ? -14.055 -3.523 23.796 1.00 10.51 213 GLU A N 1
ATOM 1431 C CA . GLU A 1 190 ? -14.663 -3.553 25.098 1.00 11.72 213 GLU A CA 1
ATOM 1432 C C . GLU A 1 190 ? -14.965 -5.001 25.437 1.00 10.70 213 GLU A C 1
ATOM 1433 O O . GLU A 1 190 ? -15.594 -5.747 24.657 1.00 11.35 213 GLU A O 1
ATOM 1439 N N . GLU A 1 191 ? -14.479 -5.405 26.602 1.00 14.83 214 GLU A N 1
ATOM 1440 C CA A GLU A 1 191 ? -14.762 -6.727 27.121 0.50 16.25 214 GLU A CA 1
ATOM 1441 C CA B GLU A 1 191 ? -14.774 -6.716 27.114 0.50 16.68 214 GLU A CA 1
ATOM 1442 C C . GLU A 1 191 ? -16.284 -6.826 27.209 1.00 15.36 214 GLU A C 1
ATOM 1443 O O . GLU A 1 191 ? -16.949 -5.953 27.833 1.00 18.89 214 GLU A O 1
ATOM 1454 N N . GLY A 1 192 ? -16.821 -7.877 26.613 1.00 11.09 215 GLY A N 1
ATOM 1455 C CA . GLY A 1 192 ? -18.260 -8.128 26.582 1.00 10.55 215 GLY A CA 1
ATOM 1456 C C . GLY A 1 192 ? -18.847 -7.949 25.194 1.00 9.43 215 GLY A C 1
ATOM 1457 O O . GLY A 1 192 ? -19.916 -8.495 24.873 1.00 6.97 215 GLY A O 1
ATOM 1458 N N . VAL A 1 193 ? -18.156 -7.173 24.356 1.00 5.35 216 VAL A N 1
ATOM 1459 C CA . VAL A 1 193 ? -18.617 -6.931 22.984 1.00 6.22 216 VAL A CA 1
ATOM 1460 C C . VAL A 1 193 ? -17.685 -7.608 22.006 1.00 4.69 216 VAL A C 1
ATOM 1461 O O . VAL A 1 193 ? -16.469 -7.341 22.016 1.00 7.42 216 VAL A O 1
ATOM 1465 N N . THR A 1 194 ? -18.268 -8.406 21.115 1.00 5.07 217 THR A N 1
ATOM 1466 C CA . THR A 1 194 ? -17.496 -9.051 20.038 1.00 7.70 217 THR A CA 1
ATOM 1467 C C . THR A 1 194 ? -16.565 -8.061 19.318 1.00 9.40 217 THR A C 1
ATOM 1468 O O . THR A 1 194 ? -17.006 -7.026 18.796 1.00 7.11 217 THR A O 1
ATOM 1472 N N . ALA A 1 195 ? -15.275 -8.385 19.316 1.00 5.99 218 ALA A N 1
ATOM 1473 C CA . ALA A 1 195 ? -14.271 -7.630 18.554 1.00 4.84 218 ALA A CA 1
ATOM 1474 C C . ALA A 1 195 ? -14.506 -7.839 17.064 1.00 5.67 218 ALA A C 1
ATOM 1475 O O . ALA A 1 195 ? -14.770 -8.956 16.601 1.00 6.02 218 ALA A O 1
ATOM 1477 N N . ILE A 1 196 ? -14.513 -6.734 16.319 1.00 6.17 219 ILE A N 1
ATOM 1478 C CA . ILE A 1 196 ? -14.661 -6.808 14.875 1.00 5.64 219 ILE A CA 1
ATOM 1479 C C . ILE A 1 196 ? -13.490 -6.066 14.169 1.00 4.01 219 ILE A C 1
ATOM 1480 O O . ILE A 1 196 ? -12.911 -5.146 14.741 1.00 4.27 219 ILE A O 1
ATOM 1485 N N . PRO A 1 197 ? -13.155 -6.470 12.931 1.00 6.61 220 PRO A N 1
ATOM 1486 C CA . PRO A 1 197 ? -12.147 -5.753 12.148 1.00 4.46 220 PRO A CA 1
ATOM 1487 C C . PRO A 1 197 ? -12.510 -4.286 11.956 1.00 5.98 220 PRO A C 1
ATOM 1488 O O . PRO A 1 197 ? -13.669 -3.953 11.731 1.00 6.24 220 PRO A O 1
ATOM 1492 N N . ALA A 1 198 ? -11.502 -3.427 12.023 1.00 5.96 221 ALA A N 1
ATOM 1493 C CA . ALA A 1 198 ? -11.695 -1.984 12.079 1.00 5.04 221 ALA A CA 1
ATOM 1494 C C . ALA A 1 198 ? -10.563 -1.324 11.289 1.00 5.32 221 ALA A C 1
ATOM 1495 O O . ALA A 1 198 ? -9.405 -1.578 11.587 1.00 4.46 221 ALA A O 1
ATOM 1497 N N . ALA A 1 199 ? -10.915 -0.482 10.309 1.00 6.45 222 ALA A N 1
ATOM 1498 C CA . ALA A 1 199 ? -9.965 0.148 9.421 1.00 6.40 222 ALA A CA 1
ATOM 1499 C C . ALA A 1 199 ? -10.372 1.581 9.143 1.00 6.11 222 ALA A C 1
ATOM 1500 O O . ALA A 1 199 ? -11.540 1.939 9.274 1.00 6.15 222 ALA A O 1
ATOM 1502 N N . ALA A 1 200 ? -9.384 2.387 8.790 1.00 3.82 223 ALA A N 1
ATOM 1503 C CA . ALA A 1 200 ? -9.588 3.751 8.285 1.00 4.31 223 ALA A CA 1
ATOM 1504 C C . ALA A 1 200 ? -9.280 3.778 6.792 1.00 6.60 223 ALA A C 1
ATOM 1505 O O . ALA A 1 200 ? -8.336 3.122 6.329 1.00 7.39 223 ALA A O 1
ATOM 1507 N N . ILE A 1 201 ? -10.085 4.543 6.047 1.00 6.51 224 ILE A N 1
ATOM 1508 C CA . ILE A 1 201 ? -9.857 4.750 4.631 1.00 5.63 224 ILE A CA 1
ATOM 1509 C C . ILE A 1 201 ? -9.469 6.197 4.419 1.00 6.61 224 ILE A C 1
ATOM 1510 O O . ILE A 1 201 ? -9.694 7.046 5.298 1.00 5.37 224 ILE A O 1
ATOM 1515 N N . SER A 1 202 ? -8.795 6.457 3.296 1.00 5.85 225 SER A N 1
ATOM 1516 C CA . SER A 1 202 ? -8.334 7.806 3.012 1.00 3.94 225 SER A CA 1
ATOM 1517 C C . SER A 1 202 ? -9.527 8.705 2.857 1.00 3.59 225 SER A C 1
ATOM 1518 O O . SER A 1 202 ? -10.621 8.264 2.525 1.00 4.26 225 SER A O 1
ATOM 1521 N N . ASN A 1 203 ? -9.295 9.989 3.080 1.00 3.26 226 ASN A N 1
ATOM 1522 C CA . ASN A 1 203 ? -10.317 10.994 2.839 1.00 3.29 226 ASN A CA 1
ATOM 1523 C C . ASN A 1 203 ? -10.918 10.982 1.417 1.00 5.59 226 ASN A C 1
ATOM 1524 O O . ASN A 1 203 ? -12.136 10.969 1.301 1.00 5.80 226 ASN A O 1
ATOM 1529 N N . PRO A 1 204 ? -10.085 10.881 0.341 1.00 4.66 227 PRO A N 1
ATOM 1530 C CA . PRO A 1 204 ? -10.669 10.774 -1.012 1.00 6.14 227 PRO A CA 1
ATOM 1531 C C . PRO A 1 204 ? -11.536 9.514 -1.169 1.00 4.55 227 PRO A C 1
ATOM 1532 O O . PRO A 1 204 ? -12.552 9.533 -1.837 1.00 4.61 227 PRO A O 1
ATOM 1536 N N . ASP A 1 205 ? -11.141 8.415 -0.522 1.00 4.80 228 ASP A N 1
ATOM 1537 C CA . ASP A 1 205 ? -11.942 7.200 -0.614 1.00 3.78 228 ASP A CA 1
ATOM 1538 C C . ASP A 1 205 ? -13.323 7.341 0.081 1.00 4.29 228 ASP A C 1
ATOM 1539 O O . ASP A 1 205 ? -14.332 6.823 -0.377 1.00 5.52 228 ASP A O 1
ATOM 1544 N N . ALA A 1 206 ? -13.361 8.067 1.185 1.00 6.53 229 ALA A N 1
ATOM 1545 C CA . ALA A 1 206 ? -14.602 8.320 1.904 1.00 5.10 229 ALA A CA 1
ATOM 1546 C C . ALA A 1 206 ? -15.489 9.242 1.029 1.00 4.00 229 ALA A C 1
ATOM 1547 O O . ALA A 1 206 ? -16.702 9.016 0.925 1.00 4.60 229 ALA A O 1
ATOM 1549 N N . ASP A 1 207 ? -14.854 10.221 0.345 1.00 5.11 230 ASP A N 1
ATOM 1550 C CA . ASP A 1 207 ? -15.582 11.083 -0.588 1.00 5.02 230 ASP A CA 1
ATOM 1551 C C . ASP A 1 207 ? -16.193 10.208 -1.710 1.00 5.99 230 ASP A C 1
ATOM 1552 O O . ASP A 1 207 ? -17.309 10.440 -2.151 1.00 3.81 230 ASP A O 1
ATOM 1557 N N . LEU A 1 208 ? -15.422 9.236 -2.190 1.00 6.92 231 LEU A N 1
ATOM 1558 C CA . LEU A 1 208 ? -15.878 8.374 -3.281 1.00 5.99 231 LEU A CA 1
ATOM 1559 C C . LEU A 1 208 ? -17.099 7.551 -2.866 1.00 7.98 231 LEU A C 1
ATOM 1560 O O . LEU A 1 208 ? -18.069 7.412 -3.626 1.00 5.14 231 LEU A O 1
ATOM 1565 N N . ILE A 1 209 ? -17.042 6.999 -1.661 1.00 6.36 232 ILE A N 1
ATOM 1566 C CA . ILE A 1 209 ? -18.110 6.170 -1.170 1.00 4.20 232 ILE A CA 1
ATOM 1567 C C . ILE A 1 209 ? -19.363 7.077 -1.075 1.00 5.44 232 ILE A C 1
ATOM 1568 O O . ILE A 1 209 ? -20.457 6.689 -1.468 1.00 6.14 232 ILE A O 1
ATOM 1573 N N . ASN A 1 210 ? -19.182 8.284 -0.561 1.00 5.13 233 ASN A N 1
ATOM 1574 C CA . ASN A 1 210 ? -20.289 9.238 -0.435 1.00 4.26 233 ASN A CA 1
ATOM 1575 C C . ASN A 1 210 ? -20.940 9.520 -1.800 1.00 4.41 233 ASN A C 1
ATOM 1576 O O . ASN A 1 210 ? -22.166 9.542 -1.906 1.00 5.43 233 ASN A O 1
ATOM 1581 N N . ALA A 1 211 ? -20.128 9.741 -2.834 1.00 5.10 234 ALA A N 1
ATOM 1582 C CA . ALA A 1 211 ? -20.617 10.023 -4.200 1.00 5.42 234 ALA A CA 1
ATOM 1583 C C . ALA A 1 211 ? -21.481 8.882 -4.755 1.00 4.32 234 ALA A C 1
ATOM 1584 O O . ALA A 1 211 ? -22.460 9.108 -5.472 1.00 6.00 234 ALA A O 1
ATOM 1594 N N . LEU A 1 213 ? -23.204 6.652 -2.697 1.00 8.41 236 LEU A N 1
ATOM 1595 C CA . LEU A 1 213 ? -24.369 6.686 -1.843 1.00 9.10 236 LEU A CA 1
ATOM 1596 C C . LEU A 1 213 ? -25.319 7.781 -2.268 1.00 10.59 236 LEU A C 1
ATOM 1597 O O . LEU A 1 213 ? -26.530 7.599 -2.207 1.00 9.38 236 LEU A O 1
ATOM 1602 N N . LYS A 1 214 ? -24.771 8.911 -2.709 1.00 10.92 237 LYS A N 1
ATOM 1603 C CA . LYS A 1 214 ? -25.589 10.037 -3.178 1.00 12.02 237 LYS A CA 1
ATOM 1604 C C . LYS A 1 214 ? -26.345 9.691 -4.451 1.00 12.46 237 LYS A C 1
ATOM 1605 O O . LYS A 1 214 ? -27.298 10.388 -4.797 1.00 11.56 237 LYS A O 1
ATOM 1609 N N . ARG A 1 215 ? -25.930 8.631 -5.141 1.00 8.74 238 ARG A N 1
ATOM 1610 C CA . ARG A 1 215 ? -26.648 8.144 -6.301 1.00 9.91 238 ARG A CA 1
ATOM 1611 C C . ARG A 1 215 ? -27.761 7.157 -5.921 1.00 11.76 238 ARG A C 1
ATOM 1612 O O . ARG A 1 215 ? -28.340 6.514 -6.803 1.00 10.63 238 ARG A O 1
ATOM 1620 N N . ASP A 1 216 ? -28.073 7.072 -4.621 1.00 13.14 239 ASP A N 1
ATOM 1621 C CA A ASP A 1 216 ? -29.118 6.181 -4.121 0.50 12.95 239 ASP A CA 1
ATOM 1622 C CA B ASP A 1 216 ? -29.110 6.171 -4.101 0.50 12.95 239 ASP A CA 1
ATOM 1623 C C . ASP A 1 216 ? -28.771 4.731 -4.454 1.00 12.94 239 ASP A C 1
ATOM 1624 O O . ASP A 1 216 ? -29.634 3.931 -4.774 1.00 13.67 239 ASP A O 1
ATOM 1633 N N . LYS A 1 217 ? -27.481 4.416 -4.367 1.00 11.28 240 LYS A N 1
ATOM 1634 C CA . LYS A 1 217 ? -26.988 3.064 -4.523 1.00 11.51 240 LYS A CA 1
ATOM 1635 C C . LYS A 1 217 ? -26.486 2.579 -3.162 1.00 10.65 240 LYS A C 1
ATOM 1636 O O . LYS A 1 217 ? -25.935 3.350 -2.386 1.00 11.25 240 LYS A O 1
ATOM 1642 N N . GLU A 1 218 ? -26.698 1.299 -2.875 1.00 10.06 241 GLU A N 1
ATOM 1643 C CA . GLU A 1 218 ? -25.956 0.645 -1.789 1.00 12.18 241 GLU A CA 1
ATOM 1644 C C . GLU A 1 218 ? -24.523 0.324 -2.215 1.00 9.66 241 GLU A C 1
ATOM 1645 O O . GLU A 1 218 ? -24.283 -0.069 -3.357 1.00 10.87 241 GLU A O 1
ATOM 1651 N N . VAL A 1 219 ? -23.592 0.491 -1.283 1.00 6.50 242 VAL A N 1
ATOM 1652 C CA . VAL A 1 219 ? -22.175 0.211 -1.506 1.00 4.57 242 VAL A CA 1
ATOM 1653 C C . VAL A 1 219 ? -21.800 -1.033 -0.729 1.00 6.05 242 VAL A C 1
ATOM 1654 O O . VAL A 1 219 ? -22.149 -1.201 0.474 1.00 7.05 242 VAL A O 1
ATOM 1658 N N . VAL A 1 220 ? -21.131 -1.924 -1.442 1.00 5.26 243 VAL A N 1
ATOM 1659 C CA . VAL A 1 220 ? -20.599 -3.158 -0.903 1.00 3.75 243 VAL A CA 1
ATOM 1660 C C . VAL A 1 220 ? -19.114 -3.073 -1.011 1.00 6.62 243 VAL A C 1
ATOM 1661 O O . VAL A 1 220 ? -18.599 -2.693 -2.073 1.00 6.95 243 VAL A O 1
ATOM 1665 N N . ILE A 1 221 ? -18.401 -3.451 0.045 1.00 7.99 244 ILE A N 1
ATOM 1666 C CA . ILE A 1 221 ? -16.938 -3.428 0.030 1.00 7.36 244 ILE A CA 1
ATOM 1667 C C . ILE A 1 221 ? -16.385 -4.814 0.357 1.00 8.09 244 ILE A C 1
ATOM 1668 O O . ILE A 1 221 ? -17.090 -5.656 0.915 1.00 9.65 244 ILE A O 1
ATOM 1673 N N . SER A 1 222 ? -15.137 -5.020 -0.037 1.00 9.21 245 SER A N 1
ATOM 1674 C CA . SER A 1 222 ? -14.283 -6.101 0.438 1.00 8.30 245 SER A CA 1
ATOM 1675 C C . SER A 1 222 ? -13.246 -5.512 1.386 1.00 9.57 245 SER A C 1
ATOM 1676 O O . SER A 1 222 ? -12.708 -4.435 1.101 1.00 9.67 245 SER A O 1
ATOM 1679 N N . LEU A 1 223 ? -12.987 -6.177 2.523 1.00 7.84 246 LEU A N 1
ATOM 1680 C CA . LEU A 1 223 ? -11.989 -5.723 3.490 1.00 8.30 246 LEU A CA 1
ATOM 1681 C C . LEU A 1 223 ? -11.161 -6.914 3.981 1.00 8.99 246 LEU A C 1
ATOM 1682 O O . LEU A 1 223 ? -11.703 -7.948 4.411 1.00 9.67 246 LEU A O 1
ATOM 1687 N N . GLU A 1 224 ? -9.848 -6.743 3.902 1.00 6.41 247 GLU A N 1
ATOM 1688 C CA . GLU A 1 224 ? -8.906 -7.760 4.326 1.00 6.55 247 GLU A CA 1
ATOM 1689 C C . GLU A 1 224 ? -7.910 -7.075 5.211 1.00 6.57 247 GLU A C 1
ATOM 1690 O O . GLU A 1 224 ? -7.304 -6.092 4.778 1.00 9.13 247 GLU A O 1
ATOM 1696 N N . LEU A 1 225 ? -7.783 -7.580 6.449 1.00 6.99 248 LEU A N 1
ATOM 1697 C CA . LEU A 1 225 ? -6.811 -7.097 7.410 1.00 6.52 248 LEU A CA 1
ATOM 1698 C C . LEU A 1 225 ? -6.092 -8.263 8.035 1.00 7.98 248 LEU A C 1
ATOM 1699 O O . LEU A 1 225 ? -6.708 -9.224 8.511 1.00 10.09 248 LEU A O 1
ATOM 1704 N N . GLY A 1 226 ? -4.773 -8.182 8.000 1.00 6.99 249 GLY A N 1
ATOM 1705 C CA . GLY A 1 226 ? -3.943 -9.171 8.651 1.00 9.30 249 GLY A CA 1
ATOM 1706 C C . GLY A 1 226 ? -3.440 -8.410 9.870 1.00 11.98 249 GLY A C 1
ATOM 1707 O O . GLY A 1 226 ? -3.145 -7.208 9.813 1.00 13.73 249 GLY A O 1
ATOM 1708 N N . SER A 1 227 ? -3.398 -9.088 10.976 1.00 10.04 250 SER A N 1
ATOM 1709 C CA . SER A 1 227 ? -2.814 -8.535 12.185 1.00 8.67 250 SER A CA 1
ATOM 1710 C C . SER A 1 227 ? -2.619 -9.708 13.119 1.00 12.06 250 SER A C 1
ATOM 1711 O O . SER A 1 227 ? -3.204 -10.779 12.896 1.00 10.97 250 SER A O 1
ATOM 1714 N N . GLU A 1 228 ? -1.803 -9.499 14.152 1.00 12.09 251 GLU A N 1
ATOM 1715 C CA . GLU A 1 228 ? -1.489 -10.530 15.144 1.00 14.08 251 GLU A CA 1
ATOM 1716 C C . GLU A 1 228 ? -1.237 -9.854 16.497 1.00 13.07 251 GLU A C 1
ATOM 1717 O O . GLU A 1 228 ? -0.629 -8.788 16.573 1.00 11.96 251 GLU A O 1
ATOM 1723 N N . ARG A 1 229 ? -1.676 -10.517 17.554 1.00 13.69 252 ARG A N 1
ATOM 1724 C CA . ARG A 1 229 ? -1.525 -10.034 18.920 1.00 13.91 252 ARG A CA 1
ATOM 1725 C C . ARG A 1 229 ? -0.582 -11.028 19.596 1.00 12.35 252 ARG A C 1
ATOM 1726 O O . ARG A 1 229 ? -0.748 -12.239 19.428 1.00 9.97 252 ARG A O 1
ATOM 1734 N N . ARG A 1 230 ? 0.430 -10.513 20.289 1.00 6.71 253 ARG A N 1
ATOM 1735 C CA . ARG A 1 230 ? 1.318 -11.317 21.111 1.00 7.86 253 ARG A CA 1
ATOM 1736 C C . ARG A 1 230 ? 1.147 -10.914 22.566 1.00 7.65 253 ARG A C 1
ATOM 1737 O O . ARG A 1 230 ? 0.387 -10.002 22.862 1.00 7.81 253 ARG A O 1
ATOM 1745 N N . GLY A 1 231 ? 1.819 -11.629 23.466 1.00 5.72 254 GLY A N 1
ATOM 1746 C CA . GLY A 1 231 ? 1.852 -11.252 24.865 1.00 3.38 254 GLY A CA 1
ATOM 1747 C C . GLY A 1 231 ? 2.653 -9.983 25.101 1.00 2.89 254 GLY A C 1
ATOM 1748 O O . GLY A 1 231 ? 3.421 -9.542 24.239 1.00 7.95 254 GLY A O 1
ATOM 1749 N N . GLU A 1 232 ? 2.445 -9.387 26.271 1.00 5.25 255 GLU A N 1
ATOM 1750 C CA . GLU A 1 232 ? 3.077 -8.139 26.643 1.00 4.26 255 GLU A CA 1
ATOM 1751 C C . GLU A 1 232 ? 4.549 -8.356 26.872 1.00 2.00 255 GLU A C 1
ATOM 1752 O O . GLU A 1 232 ? 5.002 -9.442 27.219 1.00 2.90 255 GLU A O 1
ATOM 1758 N N . THR A 1 233 ? 5.267 -7.251 26.754 1.00 5.67 256 THR A N 1
ATOM 1759 C CA . THR A 1 233 ? 6.709 -7.207 26.896 1.00 5.85 256 THR A CA 1
ATOM 1760 C C . THR A 1 233 ? 7.064 -5.871 27.600 1.00 5.22 256 THR A C 1
ATOM 1761 O O . THR A 1 233 ? 6.170 -5.171 28.148 1.00 5.71 256 THR A O 1
ATOM 1765 N N . THR A 1 234 ? 8.345 -5.538 27.569 1.00 3.29 257 THR A N 1
ATOM 1766 C CA . THR A 1 234 ? 8.899 -4.355 28.242 1.00 4.43 257 THR A CA 1
ATOM 1767 C C . THR A 1 234 ? 9.421 -3.354 27.211 1.00 4.36 257 THR A C 1
ATOM 1768 O O . THR A 1 234 ? 10.170 -3.725 26.312 1.00 4.09 257 THR A O 1
ATOM 1772 N N . SER A 1 235 ? 9.012 -2.095 27.368 1.00 3.74 258 SER A N 1
ATOM 1773 C CA . SER A 1 235 ? 9.653 -0.965 26.708 1.00 5.58 258 SER A CA 1
ATOM 1774 C C . SER A 1 235 ? 10.214 -0.128 27.872 1.00 4.09 258 SER A C 1
ATOM 1775 O O . SER A 1 235 ? 10.236 -0.574 29.026 1.00 6.05 258 SER A O 1
ATOM 1778 N N . TYR A 1 236 ? 10.682 1.069 27.576 1.00 4.35 259 TYR A N 1
ATOM 1779 C CA . TYR A 1 236 ? 11.337 1.902 28.558 1.00 4.53 259 TYR A CA 1
ATOM 1780 C C . TYR A 1 236 ? 11.085 3.384 28.324 1.00 5.88 259 TYR A C 1
ATOM 1781 O O . TYR A 1 236 ? 11.129 3.846 27.169 1.00 6.94 259 TYR A O 1
ATOM 1790 N N . ASN A 1 237 ? 10.822 4.083 29.427 1.00 5.75 260 ASN A N 1
ATOM 1791 C CA . ASN A 1 237 ? 10.979 5.545 29.500 1.00 5.48 260 ASN A CA 1
ATOM 1792 C C . ASN A 1 237 ? 12.474 5.813 29.538 1.00 7.82 260 ASN A C 1
ATOM 1793 O O . ASN A 1 237 ? 13.203 5.191 30.327 1.00 4.41 260 ASN A O 1
ATOM 1798 N N . VAL A 1 238 ? 12.949 6.711 28.676 1.00 4.73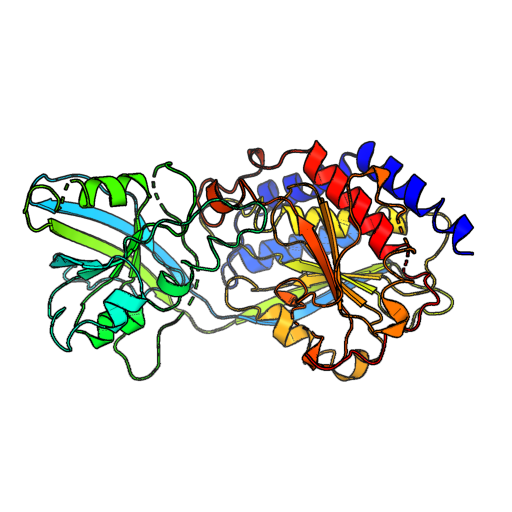 261 VAL A N 1
ATOM 1799 C CA . VAL A 1 238 ? 14.360 7.027 28.590 1.00 3.49 261 VAL A CA 1
ATOM 1800 C C . VAL A 1 238 ? 14.551 8.417 29.146 1.00 3.43 261 VAL A C 1
ATOM 1801 O O . VAL A 1 238 ? 13.820 9.365 28.749 1.00 5.26 261 VAL A O 1
ATOM 1805 N N . ILE A 1 239 ? 15.502 8.546 30.078 1.00 4.51 262 ILE A N 1
ATOM 1806 C CA . ILE A 1 239 ? 15.596 9.751 30.880 1.00 3.93 262 ILE A CA 1
ATOM 1807 C C . ILE A 1 239 ? 17.022 10.300 30.816 1.00 2.30 262 ILE A C 1
ATOM 1808 O O . ILE A 1 239 ? 18.024 9.534 30.906 1.00 4.47 262 ILE A O 1
ATOM 1813 N N . ALA A 1 240 ? 17.100 11.614 30.670 1.00 4.15 263 ALA A N 1
ATOM 1814 C CA . ALA A 1 240 ? 18.376 12.339 30.832 1.00 4.34 263 ALA A CA 1
ATOM 1815 C C . ALA A 1 240 ? 18.205 13.526 31.723 1.00 4.28 263 ALA A C 1
ATOM 1816 O O . ALA A 1 240 ? 17.125 14.157 31.791 1.00 8.17 263 ALA A O 1
ATOM 1818 N N . GLU A 1 241 ? 19.295 13.876 32.400 1.00 4.90 264 GLU A N 1
ATOM 1819 C CA . GLU A 1 241 ? 19.271 14.991 33.322 1.00 2.67 264 GLU A CA 1
ATOM 1820 C C . GLU A 1 241 ? 20.436 15.942 33.123 1.00 4.69 264 GLU A C 1
ATOM 1821 O O . GLU A 1 241 ? 21.556 15.537 32.823 1.00 5.88 264 GLU A O 1
ATOM 1827 N N . VAL A 1 242 ? 20.097 17.227 33.228 1.00 4.11 265 VAL A N 1
ATOM 1828 C CA . VAL A 1 242 ? 21.025 18.300 33.491 1.00 3.13 265 VAL A CA 1
ATOM 1829 C C . VAL A 1 242 ? 21.040 18.511 35.003 1.00 4.88 265 VAL A C 1
ATOM 1830 O O . VAL A 1 242 ? 20.049 18.894 35.601 1.00 4.34 265 VAL A O 1
ATOM 1834 N N . LYS A 1 243 ? 22.170 18.254 35.643 1.00 5.39 266 LYS A N 1
ATOM 1835 C CA . LYS A 1 243 ? 22.257 18.275 37.082 1.00 7.74 266 LYS A CA 1
ATOM 1836 C C . LYS A 1 243 ? 21.998 19.697 37.621 1.00 6.76 266 LYS A C 1
ATOM 1837 O O . LYS A 1 243 ? 22.497 20.676 37.062 1.00 6.96 266 LYS A O 1
ATOM 1843 N N . GLY A 1 244 ? 21.206 19.780 38.684 1.00 6.05 267 GLY A N 1
ATOM 1844 C CA . GLY A 1 244 ? 20.919 21.028 39.351 1.00 7.13 267 GLY A CA 1
ATOM 1845 C C . GLY A 1 244 ? 22.027 21.416 40.283 1.00 6.89 267 GLY A C 1
ATOM 1846 O O . GLY A 1 244 ? 23.068 20.799 40.306 1.00 6.37 267 GLY A O 1
ATOM 1847 N N . SER A 1 245 ? 21.779 22.431 41.095 1.00 5.99 268 SER A N 1
ATOM 1848 C CA . SER A 1 245 ? 22.801 22.930 42.021 1.00 6.21 268 SER A CA 1
ATOM 1849 C C . SER A 1 245 ? 22.170 23.143 43.409 1.00 8.89 268 SER A C 1
ATOM 1850 O O . SER A 1 245 ? 21.980 22.174 44.168 1.00 10.53 268 SER A O 1
ATOM 1853 N N . THR A 1 246 ? 21.713 24.359 43.679 1.00 9.27 269 THR A N 1
ATOM 1854 C CA . THR A 1 246 ? 21.188 24.691 45.005 1.00 9.77 269 THR A CA 1
ATOM 1855 C C . THR A 1 246 ? 19.814 24.060 45.285 1.00 11.35 269 THR A C 1
ATOM 1856 O O . THR A 1 246 ? 19.422 23.895 46.456 1.00 10.73 269 THR A O 1
ATOM 1860 N N . LYS A 1 247 ? 19.109 23.652 44.228 1.00 9.80 270 LYS A N 1
ATOM 1861 C CA . LYS A 1 247 ? 17.797 23.039 44.362 1.00 9.73 270 LYS A CA 1
ATOM 1862 C C . LYS A 1 247 ? 17.724 21.756 43.548 1.00 8.76 270 LYS A C 1
ATOM 1863 O O . LYS A 1 247 ? 16.685 21.448 42.946 1.00 8.32 270 LYS A O 1
ATOM 1869 N N . ALA A 1 248 ? 18.810 20.972 43.583 1.00 6.91 271 ALA A N 1
ATOM 1870 C CA . ALA A 1 248 ? 18.978 19.827 42.694 1.00 8.15 271 ALA A CA 1
ATOM 1871 C C . ALA A 1 248 ? 17.933 18.755 42.966 1.00 6.85 271 ALA A C 1
ATOM 1872 O O . ALA A 1 248 ? 17.648 17.942 42.110 1.00 9.70 271 ALA A O 1
ATOM 1874 N N . ASP A 1 249 ? 17.385 18.737 44.177 1.00 10.25 272 ASP A N 1
ATOM 1875 C CA . ASP A 1 249 ? 16.318 17.770 44.548 1.00 12.95 272 ASP A CA 1
ATOM 1876 C C . ASP A 1 249 ? 14.964 18.077 43.896 1.00 11.20 272 ASP A C 1
ATOM 1877 O O . ASP A 1 249 ? 14.048 17.254 43.922 1.00 11.99 272 ASP A O 1
ATOM 1882 N N . GLU A 1 250 ? 14.838 19.260 43.327 1.00 7.29 273 GLU A N 1
ATOM 1883 C CA . GLU A 1 250 ? 13.638 19.643 42.623 1.00 6.27 273 GLU A CA 1
ATOM 1884 C C . GLU A 1 250 ? 13.844 19.463 41.119 1.00 5.83 273 GLU A C 1
ATOM 1885 O O . GLU A 1 250 ? 14.938 19.661 40.614 1.00 7.19 273 GLU A O 1
ATOM 1891 N N . ILE A 1 251 ? 12.774 19.054 40.446 1.00 6.11 274 ILE A N 1
ATOM 1892 C CA A ILE A 1 251 ? 12.829 18.635 39.055 0.50 5.51 274 ILE A CA 1
ATOM 1893 C CA B ILE A 1 251 ? 12.842 18.644 39.059 0.50 5.67 274 ILE A CA 1
ATOM 1894 C C . ILE A 1 251 ? 11.932 19.491 38.170 1.00 6.11 274 ILE A C 1
ATOM 1895 O O . ILE A 1 251 ? 10.761 19.688 38.477 1.00 4.92 274 ILE A O 1
ATOM 1904 N N . VAL A 1 252 ? 12.497 19.988 37.083 1.00 4.36 275 VAL A N 1
ATOM 1905 C CA . VAL A 1 252 ? 11.729 20.552 35.977 1.00 2.81 275 VAL A CA 1
ATOM 1906 C C . VAL A 1 252 ? 11.748 19.469 34.912 1.00 4.00 275 VAL A C 1
ATOM 1907 O O . VAL A 1 252 ? 12.825 19.063 34.423 1.00 5.76 275 VAL A O 1
ATOM 1911 N N . LEU A 1 253 ? 10.579 18.964 34.558 1.00 5.60 276 LEU A N 1
ATOM 1912 C CA . LEU A 1 253 ? 10.452 17.866 33.614 1.00 4.87 276 LEU A CA 1
ATOM 1913 C C . LEU A 1 253 ? 10.003 18.415 32.262 1.00 5.23 276 LEU A C 1
ATOM 1914 O O . LEU A 1 253 ? 8.960 19.074 32.165 1.00 5.91 276 LEU A O 1
ATOM 1919 N N . ILE A 1 254 ? 10.769 18.122 31.226 1.00 4.99 277 ILE A N 1
ATOM 1920 C CA . ILE A 1 254 ? 10.351 18.459 29.870 1.00 4.13 277 ILE A CA 1
ATOM 1921 C C . ILE A 1 254 ? 10.384 17.155 29.081 1.00 5.53 277 ILE A C 1
ATOM 1922 O O . ILE A 1 254 ? 11.365 16.385 29.119 1.00 5.09 277 ILE A O 1
ATOM 1927 N N . GLY A 1 255 ? 9.262 16.873 28.446 1.00 4.16 278 GLY A N 1
ATOM 1928 C CA . GLY A 1 255 ? 9.059 15.555 27.871 1.00 6.67 278 GLY A CA 1
ATOM 1929 C C . GLY A 1 255 ? 8.620 15.528 26.423 1.00 4.70 278 GLY A C 1
ATOM 1930 O O . GLY A 1 255 ? 8.229 16.542 25.820 1.00 4.41 278 GLY A O 1
ATOM 1931 N N . ALA A 1 256 ? 8.632 14.312 25.893 1.00 4.65 279 ALA A N 1
ATOM 1932 C CA . ALA A 1 256 ? 8.083 13.980 24.581 1.00 4.46 279 ALA A CA 1
ATOM 1933 C C . ALA A 1 256 ? 7.829 12.490 24.637 1.00 5.10 279 ALA A C 1
ATOM 1934 O O . ALA A 1 256 ? 8.263 11.827 25.605 1.00 4.83 279 ALA A O 1
ATOM 1936 N N . HIS A 1 257 ? 7.206 11.911 23.614 1.00 3.04 280 HIS A N 1
ATOM 1937 C CA . HIS A 1 257 ? 7.174 10.420 23.538 1.00 2.00 280 HIS A CA 1
ATOM 1938 C C . HIS A 1 257 ? 8.072 9.916 22.430 1.00 5.44 280 HIS A C 1
ATOM 1939 O O . HIS A 1 257 ? 8.165 10.544 21.397 1.00 3.33 280 HIS A O 1
ATOM 1946 N N . LEU A 1 258 ? 8.743 8.784 22.679 1.00 5.13 281 LEU A N 1
ATOM 1947 C CA . LEU A 1 258 ? 9.716 8.211 21.763 1.00 3.66 281 LEU A CA 1
ATOM 1948 C C . LEU A 1 258 ? 9.064 7.271 20.790 1.00 3.82 281 LEU A C 1
ATOM 1949 O O . LEU A 1 258 ? 9.623 6.982 19.707 1.00 4.63 281 LEU A O 1
ATOM 1954 N N . ASP A 1 259 ? 7.892 6.756 21.146 1.00 4.36 282 ASP A N 1
ATOM 1955 C CA . ASP A 1 259 ? 7.251 5.779 20.267 1.00 5.03 282 ASP A CA 1
ATOM 1956 C C . ASP A 1 259 ? 6.468 6.492 19.149 1.00 3.81 282 ASP A C 1
ATOM 1957 O O . ASP A 1 259 ? 6.216 7.706 19.221 1.00 4.15 282 ASP A O 1
ATOM 1962 N N . SER A 1 260 ? 6.019 5.712 18.166 1.00 2.57 283 SER A N 1
ATOM 1963 C CA . SER A 1 260 ? 5.244 6.253 17.061 1.00 3.74 283 SER A CA 1
ATOM 1964 C C . SER A 1 260 ? 4.388 5.167 16.510 1.00 5.65 283 SER A C 1
ATOM 1965 O O . SER A 1 260 ? 4.495 4.012 16.936 1.00 5.74 283 SER A O 1
ATOM 1968 N N . TRP A 1 261 ? 3.526 5.542 15.563 1.00 5.91 284 TRP A N 1
ATOM 1969 C CA . TRP A 1 261 ? 2.904 4.537 14.665 1.00 4.32 284 TRP A CA 1
ATOM 1970 C C . TRP A 1 261 ? 3.922 4.072 13.604 1.00 5.85 284 TRP A C 1
ATOM 1971 O O . TRP A 1 261 ? 5.059 4.623 13.497 1.00 6.73 284 TRP A O 1
ATOM 1982 N N . ASP A 1 262 ? 3.518 3.045 12.863 1.00 4.93 285 ASP A N 1
ATOM 1983 C CA . ASP A 1 262 ? 4.488 2.196 12.206 1.00 6.36 285 ASP A CA 1
ATOM 1984 C C . ASP A 1 262 ? 4.636 2.395 10.712 1.00 4.42 285 ASP A C 1
ATOM 1985 O O . ASP A 1 262 ? 5.495 1.738 10.116 1.00 7.13 285 ASP A O 1
ATOM 1990 N N . GLU A 1 263 ? 3.787 3.231 10.105 1.00 5.59 286 GLU A N 1
ATOM 1991 C CA . GLU A 1 263 ? 3.742 3.340 8.628 1.00 5.29 286 GLU A CA 1
ATOM 1992 C C . GLU A 1 263 ? 4.482 4.529 8.028 1.00 6.31 286 GLU A C 1
ATOM 1993 O O . GLU A 1 263 ? 4.780 4.514 6.815 1.00 5.67 286 GLU A O 1
ATOM 1999 N N . GLY A 1 264 ? 4.743 5.563 8.837 1.00 4.51 287 GLY A N 1
ATOM 2000 C CA . GLY A 1 264 ? 5.639 6.686 8.458 1.00 3.22 287 GLY A CA 1
ATOM 2001 C C . GLY A 1 264 ? 7.013 6.504 9.096 1.00 5.15 287 GLY A C 1
ATOM 2002 O O . GLY A 1 264 ? 7.508 5.372 9.257 1.00 6.13 287 GLY A O 1
ATOM 2003 N N . THR A 1 265 ? 7.649 7.610 9.469 1.00 3.68 288 THR A N 1
ATOM 2004 C CA . THR A 1 265 ? 8.853 7.514 10.270 1.00 5.10 288 THR A CA 1
ATOM 2005 C C . THR A 1 265 ? 8.689 8.258 11.607 1.00 4.45 288 THR A C 1
ATOM 2006 O O . THR A 1 265 ? 9.665 8.612 12.228 1.00 5.17 288 THR A O 1
ATOM 2010 N N . GLY A 1 266 ? 7.453 8.562 12.002 1.00 5.11 289 GLY A N 1
ATOM 2011 C CA . GLY A 1 266 ? 7.207 9.231 13.253 1.00 3.44 289 GLY A CA 1
ATOM 2012 C C . GLY A 1 266 ? 7.918 10.550 13.372 1.00 5.96 289 GLY A C 1
ATOM 2013 O O . GLY A 1 266 ? 8.380 10.910 14.458 1.00 5.67 289 GLY A O 1
ATOM 2014 N N . ALA A 1 267 ? 7.997 11.296 12.271 1.00 4.54 290 ALA A N 1
ATOM 2015 C CA . ALA A 1 267 ? 8.746 12.524 12.290 1.00 4.15 290 ALA A CA 1
ATOM 2016 C C . ALA A 1 267 ? 8.040 13.597 13.108 1.00 5.39 290 ALA A C 1
ATOM 2017 O O . ALA A 1 267 ? 8.665 14.211 13.977 1.00 6.41 290 ALA A O 1
ATOM 2019 N N . ILE A 1 268 ? 6.771 13.886 12.846 1.00 4.87 291 ILE A N 1
ATOM 2020 C CA . ILE A 1 268 ? 6.167 14.953 13.617 1.00 3.39 291 ILE A CA 1
ATOM 2021 C C . ILE A 1 268 ? 5.494 14.411 14.862 1.00 5.07 291 ILE A C 1
ATOM 2022 O O . ILE A 1 268 ? 5.307 15.140 15.846 1.00 5.43 291 ILE A O 1
ATOM 2027 N N . ASP A 1 269 ? 5.119 13.121 14.825 1.00 5.91 292 ASP A N 1
ATOM 2028 C CA . ASP A 1 269 ? 4.515 12.484 15.976 1.00 6.03 292 ASP A CA 1
ATOM 2029 C C . ASP A 1 269 ? 5.372 11.279 16.395 1.00 3.29 292 ASP A C 1
ATOM 2030 O O . ASP A 1 269 ? 5.121 10.151 15.930 1.00 5.52 292 ASP A O 1
ATOM 2035 N N . ASP A 1 270 ? 6.362 11.472 17.251 1.00 6.12 293 ASP A N 1
ATOM 2036 C CA . ASP A 1 270 ? 6.708 12.729 17.882 1.00 4.55 293 ASP A CA 1
ATOM 2037 C C . ASP A 1 270 ? 8.226 12.906 17.883 1.00 4.04 293 ASP A C 1
ATOM 2038 O O . ASP A 1 270 ? 8.838 13.371 18.858 1.00 4.04 293 ASP A O 1
ATOM 2043 N N . GLY A 1 271 ? 8.856 12.576 16.753 1.00 3.56 294 GLY A N 1
ATOM 2044 C CA . GLY A 1 271 ? 10.268 12.812 16.595 1.00 3.54 294 GLY A CA 1
ATOM 2045 C C . GLY A 1 271 ? 10.608 14.280 16.793 1.00 3.95 294 GLY A C 1
ATOM 2046 O O . GLY A 1 271 ? 11.653 14.622 17.365 1.00 3.27 294 GLY A O 1
ATOM 2047 N N . ALA A 1 272 ? 9.753 15.169 16.325 1.00 2.00 295 ALA A N 1
ATOM 2048 C CA . ALA A 1 272 ? 9.973 16.583 16.518 1.00 2.10 295 ALA A CA 1
ATOM 2049 C C . ALA A 1 272 ? 10.050 16.932 18.007 1.00 3.95 295 ALA A C 1
ATOM 2050 O O . ALA A 1 272 ? 10.898 17.683 18.418 1.00 5.30 295 ALA A O 1
ATOM 2052 N N . GLY A 1 273 ? 9.132 16.376 18.805 1.00 3.49 296 GLY A N 1
ATOM 2053 C CA . GLY A 1 273 ? 9.088 16.648 20.242 1.00 5.83 296 GLY A CA 1
ATOM 2054 C C . GLY A 1 273 ? 10.315 16.098 20.934 1.00 4.99 296 GLY A C 1
ATOM 2055 O O . GLY A 1 273 ? 10.914 16.791 21.742 1.00 4.17 296 GLY A O 1
ATOM 2056 N N . VAL A 1 274 ? 10.741 14.896 20.568 1.00 4.39 297 VAL A N 1
ATOM 2057 C CA . VAL A 1 274 ? 12.001 14.368 21.126 1.00 2.00 297 VAL A CA 1
ATOM 2058 C C . VAL A 1 274 ? 13.184 15.356 20.893 1.00 2.99 297 VAL A C 1
ATOM 2059 O O . VAL A 1 274 ? 13.988 15.636 21.814 1.00 4.68 297 VAL A O 1
ATOM 2063 N N . ALA A 1 275 ? 13.273 15.863 19.666 1.00 5.11 298 ALA A N 1
ATOM 2064 C CA . ALA A 1 275 ? 14.352 16.767 19.277 1.00 3.31 298 ALA A CA 1
ATOM 2065 C C . ALA A 1 275 ? 14.231 18.075 19.982 1.00 4.97 298 ALA A C 1
ATOM 2066 O O . ALA A 1 275 ? 15.250 18.665 20.370 1.00 5.63 298 ALA A O 1
ATOM 2068 N N . ILE A 1 276 ? 12.997 18.554 20.142 1.00 5.75 299 ILE A N 1
ATOM 2069 C CA . ILE A 1 276 ? 12.779 19.868 20.753 1.00 5.40 299 ILE A CA 1
ATOM 2070 C C . ILE A 1 276 ? 13.269 19.847 22.183 1.00 6.42 299 ILE A C 1
ATOM 2071 O O . ILE A 1 276 ? 14.086 20.697 22.586 1.00 4.35 299 ILE A O 1
ATOM 2076 N N . VAL A 1 277 ? 12.780 18.876 22.973 1.00 6.63 300 VAL A N 1
ATOM 2077 C CA . VAL A 1 277 ? 13.152 18.851 24.413 1.00 7.10 300 VAL A CA 1
ATOM 2078 C C . VAL A 1 277 ? 14.615 18.452 24.634 1.00 3.81 300 VAL A C 1
ATOM 2079 O O . VAL A 1 277 ? 15.306 19.052 25.498 1.00 3.94 300 VAL A O 1
ATOM 2083 N N . THR A 1 278 ? 15.138 17.543 23.815 1.00 3.63 301 THR A N 1
ATOM 2084 C CA . THR A 1 278 ? 16.571 17.129 23.929 1.00 4.01 301 THR A CA 1
ATOM 2085 C C . THR A 1 278 ? 17.513 18.270 23.556 1.00 4.37 301 THR A C 1
ATOM 2086 O O . THR A 1 278 ? 18.462 18.560 24.287 1.00 5.61 301 THR A O 1
ATOM 2090 N N . ALA A 1 279 ? 17.259 18.914 22.416 1.00 4.38 302 ALA A N 1
ATOM 2091 C CA . ALA A 1 279 ? 18.075 20.064 22.013 1.00 5.93 302 ALA A CA 1
ATOM 2092 C C . ALA A 1 279 ? 17.993 21.213 23.015 1.00 4.94 302 ALA A C 1
ATOM 2093 O O . ALA A 1 279 ? 19.024 21.809 23.349 1.00 4.38 302 ALA A O 1
ATOM 2095 N N . ALA A 1 280 ? 16.795 21.525 23.500 1.00 5.89 303 ALA A N 1
ATOM 2096 C CA . ALA A 1 280 ? 16.620 22.591 24.518 1.00 5.45 303 ALA A CA 1
ATOM 2097 C C . ALA A 1 280 ? 17.467 22.297 25.756 1.00 4.69 303 ALA A C 1
ATOM 2098 O O . ALA A 1 280 ? 18.176 23.174 26.263 1.00 5.23 303 ALA A O 1
ATOM 2100 N N . ALA A 1 281 ? 17.411 21.061 26.233 1.00 3.15 304 ALA A N 1
ATOM 2101 C CA . ALA A 1 281 ? 18.210 20.645 27.390 1.00 4.28 304 ALA A CA 1
ATOM 2102 C C . ALA A 1 281 ? 19.738 20.723 27.088 1.00 5.47 304 ALA A C 1
ATOM 2103 O O . ALA A 1 281 ? 20.521 21.138 27.947 1.00 5.40 304 ALA A O 1
ATOM 2105 N N . LYS A 1 282 ? 20.159 20.349 25.877 1.00 2.80 305 LYS A N 1
ATOM 2106 C CA A LYS A 1 282 ? 21.569 20.397 25.501 0.50 4.19 305 LYS A CA 1
ATOM 2107 C CA B LYS A 1 282 ? 21.574 20.395 25.517 0.50 4.12 305 LYS A CA 1
ATOM 2108 C C . LYS A 1 282 ? 22.055 21.836 25.479 1.00 5.35 305 LYS A C 1
ATOM 2109 O O . LYS A 1 282 ? 23.132 22.127 25.956 1.00 5.03 305 LYS A O 1
ATOM 2120 N N . HIS A 1 283 ? 21.254 22.742 24.921 1.00 4.16 306 HIS A N 1
ATOM 2121 C CA . HIS A 1 283 ? 21.664 24.159 24.968 1.00 4.15 306 HIS A CA 1
ATOM 2122 C C . HIS A 1 283 ? 21.858 24.636 26.403 1.00 4.17 306 HIS A C 1
ATOM 2123 O O . HIS A 1 283 ? 22.720 25.470 26.671 1.00 5.95 306 HIS A O 1
ATOM 2130 N N . ILE A 1 284 ? 21.014 24.160 27.306 1.00 4.05 307 ILE A N 1
ATOM 2131 C CA . ILE A 1 284 ? 21.127 24.516 28.730 1.00 4.39 307 ILE A CA 1
ATOM 2132 C C . ILE A 1 284 ? 22.387 23.888 29.343 1.00 2.90 307 ILE A C 1
ATOM 2133 O O . ILE A 1 284 ? 23.169 24.568 30.058 1.00 4.95 307 ILE A O 1
ATOM 2138 N N . LEU A 1 285 ? 22.612 22.620 29.001 1.00 4.94 308 LEU A N 1
ATOM 2139 C CA . LEU A 1 285 ? 23.811 21.889 29.442 1.00 4.87 308 LEU A CA 1
ATOM 2140 C C . LEU A 1 285 ? 25.098 22.591 29.022 1.00 5.39 308 LEU A C 1
ATOM 2141 O O . LEU A 1 285 ? 26.101 22.593 29.794 1.00 6.69 308 LEU A O 1
ATOM 2146 N N . ASP A 1 286 ? 25.071 23.199 27.824 1.00 5.59 309 ASP A N 1
ATOM 2147 C CA . ASP A 1 286 ? 26.173 23.984 27.282 1.00 7.39 309 ASP A CA 1
ATOM 2148 C C . ASP A 1 286 ? 26.457 25.277 28.025 1.00 6.47 309 ASP A C 1
ATOM 2149 O O . ASP A 1 286 ? 27.505 25.859 27.807 1.00 9.88 309 ASP A O 1
ATOM 2154 N N . LEU A 1 287 ? 25.528 25.782 28.834 1.00 5.33 310 LEU A N 1
ATOM 2155 C CA . LEU A 1 287 ? 25.776 27.043 29.543 1.00 3.64 310 LEU A CA 1
ATOM 2156 C C . LEU A 1 287 ? 26.903 26.887 30.538 1.00 5.98 310 LEU A C 1
ATOM 2157 O O . LEU A 1 287 ? 27.081 25.821 31.118 1.00 5.22 310 LEU A O 1
ATOM 2162 N N . PRO A 1 288 ? 27.660 27.966 30.783 1.00 6.66 311 PRO A N 1
ATOM 2163 C CA . PRO A 1 288 ? 28.599 27.961 31.905 1.00 10.80 311 PRO A CA 1
ATOM 2164 C C . PRO A 1 288 ? 27.925 27.927 33.295 1.00 13.31 311 PRO A C 1
ATOM 2165 O O . PRO A 1 288 ? 28.536 27.491 34.267 1.00 18.86 311 PRO A O 1
ATOM 2169 N N . GLN A 1 289 ? 26.680 28.396 33.383 1.00 8.51 312 GLN A N 1
ATOM 2170 C CA . GLN A 1 289 ? 25.910 28.429 34.634 1.00 10.68 312 GLN A CA 1
ATOM 2171 C C . GLN A 1 289 ? 25.184 27.093 34.807 1.00 5.90 312 GLN A C 1
ATOM 2172 O O . GLN A 1 289 ? 24.655 26.533 33.827 1.00 9.35 312 GLN A O 1
ATOM 2178 N N . LYS A 1 290 ? 25.056 26.650 36.050 1.00 5.85 313 LYS A N 1
ATOM 2179 C CA . LYS A 1 290 ? 24.183 25.517 36.380 1.00 6.20 313 LYS A CA 1
ATOM 2180 C C . LYS A 1 290 ? 22.767 25.994 36.718 1.00 6.81 313 LYS A C 1
ATOM 2181 O O . LYS A 1 290 ? 22.591 27.055 37.312 1.00 6.47 313 LYS A O 1
ATOM 2187 N N . PRO A 1 291 ? 21.738 25.219 36.340 1.00 4.81 314 PRO A N 1
ATOM 2188 C CA . PRO A 1 291 ? 20.424 25.589 36.865 1.00 3.95 314 PRO A CA 1
ATOM 2189 C C . PRO A 1 291 ? 20.322 25.302 38.371 1.00 3.62 314 PRO A C 1
ATOM 2190 O O . PRO A 1 291 ? 21.001 24.380 38.880 1.00 4.64 314 PRO A O 1
ATOM 2194 N N . GLU A 1 292 ? 19.433 26.000 39.068 1.00 5.68 315 GLU A N 1
ATOM 2195 C CA . GLU A 1 292 ? 19.187 25.660 40.463 1.00 4.05 315 GLU A CA 1
ATOM 2196 C C . GLU A 1 292 ? 18.550 24.288 40.589 1.00 5.22 315 GLU A C 1
ATOM 2197 O O . GLU A 1 292 ? 19.002 23.437 41.390 1.00 6.50 315 GLU A O 1
ATOM 2203 N N . ARG A 1 293 ? 17.492 24.071 39.836 1.00 5.55 316 ARG A N 1
ATOM 2204 C CA . ARG A 1 293 ? 16.808 22.754 39.836 1.00 6.64 316 ARG A CA 1
ATOM 2205 C C . ARG A 1 293 ? 17.421 21.812 38.829 1.00 6.65 316 ARG A C 1
ATOM 2206 O O . ARG A 1 293 ? 17.998 22.241 37.851 1.00 4.91 316 ARG A O 1
ATOM 2214 N N . THR A 1 294 ? 17.205 20.513 39.047 1.00 4.41 317 THR A N 1
ATOM 2215 C CA . THR A 1 294 ? 17.532 19.515 38.041 1.00 5.23 317 THR A CA 1
ATOM 2216 C C . THR A 1 294 ? 16.545 19.621 36.879 1.00 6.67 317 THR A C 1
ATOM 2217 O O . THR A 1 294 ? 15.357 19.815 37.110 1.00 6.66 317 THR A O 1
ATOM 2221 N N . ILE A 1 295 ? 17.043 19.575 35.647 1.00 3.88 318 ILE A N 1
ATOM 2222 C CA . ILE A 1 295 ? 16.172 19.497 34.471 1.00 3.10 318 ILE A CA 1
ATOM 2223 C C . ILE A 1 295 ? 16.184 18.076 33.966 1.00 5.26 318 ILE A C 1
ATOM 2224 O O . ILE A 1 295 ? 17.234 17.535 33.626 1.00 3.57 318 ILE A O 1
ATOM 2229 N N . ARG A 1 296 ? 15.008 17.480 33.893 1.00 3.64 319 ARG A N 1
ATOM 2230 C CA . ARG A 1 296 ? 14.888 16.087 33.509 1.00 5.91 319 ARG A CA 1
ATOM 2231 C C . ARG A 1 296 ? 14.141 15.987 32.166 1.00 6.12 319 ARG A C 1
ATOM 2232 O O . ARG A 1 296 ? 12.979 16.424 32.052 1.00 5.41 319 ARG A O 1
ATOM 2240 N N . VAL A 1 297 ? 14.830 15.431 31.152 1.00 4.04 320 VAL A N 1
ATOM 2241 C CA . VAL A 1 297 ? 14.229 15.118 29.868 1.00 3.63 320 VAL A CA 1
ATOM 2242 C C . VAL A 1 297 ? 13.646 13.724 29.986 1.00 3.90 320 VAL A C 1
ATOM 2243 O O . VAL A 1 297 ? 14.354 12.795 30.338 1.00 3.47 320 VAL A O 1
ATOM 2247 N N . VAL A 1 298 ? 12.348 13.576 29.729 1.00 2.98 321 VAL A N 1
ATOM 2248 C CA . VAL A 1 298 ? 11.747 12.250 29.751 1.00 2.54 321 VAL A CA 1
ATOM 2249 C C . VAL A 1 298 ? 11.195 11.953 28.372 1.00 3.01 321 VAL A C 1
ATOM 2250 O O . VAL A 1 298 ? 10.353 12.714 27.859 1.00 5.28 321 VAL A O 1
ATOM 2254 N N . LEU A 1 299 ? 11.671 10.853 27.782 1.00 4.05 322 LEU A N 1
ATOM 2255 C CA . LEU A 1 299 ? 11.219 10.417 26.491 1.00 3.18 322 LEU A CA 1
ATOM 2256 C C . LEU A 1 299 ? 10.355 9.195 26.736 1.00 4.20 322 LEU A C 1
ATOM 2257 O O . LEU A 1 299 ? 10.860 8.110 27.027 1.00 3.90 322 LEU A O 1
ATOM 2262 N N . TYR A 1 300 ? 9.048 9.415 26.721 1.00 3.04 323 TYR A N 1
ATOM 2263 C CA . TYR A 1 300 ? 8.113 8.421 27.210 1.00 5.26 323 TYR A CA 1
ATOM 2264 C C . TYR A 1 300 ? 7.875 7.324 26.211 1.00 4.38 323 TYR A C 1
ATOM 2265 O O . TYR A 1 300 ? 7.808 7.553 25.005 1.00 4.72 323 TYR A O 1
ATOM 2274 N N . ALA A 1 301 ? 7.708 6.125 26.756 1.00 4.72 324 ALA A N 1
ATOM 2275 C CA . ALA A 1 301 ? 7.308 4.939 26.031 1.00 5.86 324 ALA A CA 1
ATOM 2276 C C . ALA A 1 301 ? 5.801 4.872 25.830 1.00 4.70 324 ALA A C 1
ATOM 2277 O O . ALA A 1 301 ? 5.007 5.249 26.700 1.00 4.79 324 ALA A O 1
ATOM 2279 N N . ALA A 1 302 ? 5.430 4.312 24.682 1.00 4.29 325 ALA A N 1
ATOM 2280 C CA . ALA A 1 302 ? 4.113 3.767 24.447 1.00 4.75 325 ALA A CA 1
ATOM 2281 C C . ALA A 1 302 ? 3.003 4.788 24.690 1.00 4.46 325 ALA A C 1
ATOM 2282 O O . ALA A 1 302 ? 1.940 4.457 25.178 1.00 3.26 325 ALA A O 1
ATOM 2284 N N . GLU A 1 303 ? 3.254 6.035 24.319 1.00 3.39 326 GLU A N 1
ATOM 2285 C CA . GLU A 1 303 ? 2.198 7.058 24.395 1.00 3.70 326 GLU A CA 1
ATOM 2286 C C . GLU A 1 303 ? 1.019 6.709 23.491 1.00 5.42 326 GLU A C 1
ATOM 2287 O O . GLU A 1 303 ? -0.121 6.910 23.868 1.00 5.07 326 GLU A O 1
ATOM 2293 N N . GLU A 1 304 ? 1.305 6.200 22.300 1.00 5.37 327 GLU A N 1
ATOM 2294 C CA . GLU A 1 304 ? 0.285 5.890 21.286 1.00 6.17 327 GLU A CA 1
ATOM 2295 C C . GLU A 1 304 ? -0.687 4.808 21.729 1.00 6.86 327 GLU A C 1
ATOM 2296 O O . GLU A 1 304 ? -1.801 4.739 21.230 1.00 7.60 327 GLU A O 1
ATOM 2302 N N . LEU A 1 305 ? -0.264 3.988 22.690 1.00 7.34 328 LEU A N 1
ATOM 2303 C CA . LEU A 1 305 ? -1.068 2.884 23.166 1.00 3.69 328 LEU A CA 1
ATOM 2304 C C . LEU A 1 305 ? -1.849 3.246 24.440 1.00 7.31 328 LEU A C 1
ATOM 2305 O O . LEU A 1 305 ? -2.348 2.359 25.125 1.00 12.71 328 LEU A O 1
ATOM 2310 N N . GLY A 1 306 ? -1.960 4.532 24.759 1.00 6.71 329 GLY A N 1
ATOM 2311 C CA . GLY A 1 306 ? -2.697 4.951 25.941 1.00 8.04 329 GLY A CA 1
ATOM 2312 C C . GLY A 1 306 ? -1.864 5.523 27.073 1.00 5.77 329 GLY A C 1
ATOM 2313 O O . GLY A 1 306 ? -2.143 5.279 28.253 1.00 7.77 329 GLY A O 1
ATOM 2314 N N . LEU A 1 307 ? -0.870 6.336 26.732 1.00 5.27 330 LEU A N 1
ATOM 2315 C CA . LEU A 1 307 ? -0.049 6.989 27.756 1.00 5.92 330 LEU A CA 1
ATOM 2316 C C . LEU A 1 307 ? 0.581 5.996 28.730 1.00 5.50 330 LEU A C 1
ATOM 2317 O O . LEU A 1 307 ? 0.776 6.306 29.875 1.00 7.44 330 LEU A O 1
ATOM 2322 N N . LEU A 1 308 ? 0.921 4.800 28.277 1.00 8.60 331 LEU A N 1
ATOM 2323 C CA . LEU A 1 308 ? 1.408 3.788 29.204 1.00 5.52 331 LEU A CA 1
ATOM 2324 C C . LEU A 1 308 ? 2.693 4.206 29.932 1.00 5.05 331 LEU A C 1
ATOM 2325 O O . LEU A 1 308 ? 2.828 3.979 31.116 1.00 4.52 331 LEU A O 1
ATOM 2330 N N . GLY A 1 309 ? 3.649 4.794 29.212 1.00 6.84 332 GLY A N 1
ATOM 2331 C CA . GLY A 1 309 ? 4.850 5.276 29.858 1.00 6.44 332 GLY A CA 1
ATOM 2332 C C . GLY A 1 309 ? 4.603 6.445 30.784 1.00 3.47 332 GLY A C 1
ATOM 2333 O O . GLY A 1 309 ? 5.166 6.491 31.861 1.00 3.47 332 GLY A O 1
ATOM 2334 N N . GLY A 1 310 ? 3.737 7.368 30.394 1.00 5.68 333 GLY A N 1
ATOM 2335 C CA . GLY A 1 310 ? 3.388 8.459 31.306 1.00 6.82 333 GLY A CA 1
ATOM 2336 C C . GLY A 1 310 ? 2.755 7.977 32.609 1.00 6.55 333 GLY A C 1
ATOM 2337 O O . GLY A 1 310 ? 3.123 8.438 33.693 1.00 6.87 333 GLY A O 1
ATOM 2338 N N . LYS A 1 311 ? 1.800 7.059 32.498 1.00 5.48 334 LYS A N 1
ATOM 2339 C CA . LYS A 1 311 ? 1.119 6.514 33.648 1.00 7.02 334 LYS A CA 1
ATOM 2340 C C . LYS A 1 311 ? 2.125 5.747 34.523 1.00 7.88 334 LYS A C 1
ATOM 2341 O O . LYS A 1 311 ? 2.094 5.830 35.749 1.00 5.68 334 LYS A O 1
ATOM 2347 N N . THR A 1 312 ? 3.021 4.996 33.888 1.00 4.45 335 THR A N 1
ATOM 2348 C CA . THR A 1 312 ? 4.019 4.244 34.624 1.00 2.00 335 THR A CA 1
ATOM 2349 C C . THR A 1 312 ? 4.953 5.190 35.396 1.00 5.32 335 THR A C 1
ATOM 2350 O O . THR A 1 312 ? 5.230 4.980 36.585 1.00 7.96 335 THR A O 1
ATOM 2354 N N . TYR A 1 313 ? 5.407 6.239 34.729 1.00 4.64 336 TYR A N 1
ATOM 2355 C CA . TYR A 1 313 ? 6.273 7.219 35.364 1.00 5.83 336 TYR A CA 1
ATOM 2356 C C . TYR A 1 313 ? 5.587 7.846 36.601 1.00 7.31 336 TYR A C 1
ATOM 2357 O O . TYR A 1 313 ? 6.178 7.945 37.659 1.00 7.00 336 TYR A O 1
ATOM 2366 N N . ALA A 1 314 ? 4.342 8.278 36.442 1.00 6.79 337 ALA A N 1
ATOM 2367 C CA . ALA A 1 314 ? 3.591 8.872 37.562 1.00 8.46 337 ALA A CA 1
ATOM 2368 C C . ALA A 1 314 ? 3.548 7.948 38.768 1.00 8.66 337 ALA A C 1
ATOM 2369 O O . ALA A 1 314 ? 3.699 8.382 39.899 1.00 8.42 337 ALA A O 1
ATOM 2371 N N . LYS A 1 315 ? 3.358 6.661 38.542 1.00 7.55 338 LYS A N 1
ATOM 2372 C CA A LYS A 1 315 ? 3.321 5.728 39.671 0.50 8.55 338 LYS A CA 1
ATOM 2373 C CA B LYS A 1 315 ? 3.320 5.680 39.631 0.50 8.80 338 LYS A CA 1
ATOM 2374 C C . LYS A 1 315 ? 4.707 5.442 40.221 1.00 8.20 338 LYS A C 1
ATOM 2375 O O . LYS A 1 315 ? 4.918 5.478 41.455 1.00 10.38 338 LYS A O 1
ATOM 2380 N N . GLU A 1 316 ? 5.665 5.173 39.351 1.00 8.43 339 GLU A N 1
ATOM 2381 C CA . GLU A 1 316 ? 7.049 4.869 39.749 1.00 7.81 339 GLU A CA 1
ATOM 2382 C C . GLU A 1 316 ? 7.683 6.014 40.533 1.00 9.84 339 GLU A C 1
ATOM 2383 O O . GLU A 1 316 ? 8.440 5.786 41.483 1.00 11.23 339 GLU A O 1
ATOM 2389 N N . HIS A 1 317 ? 7.347 7.245 40.163 1.00 6.66 340 HIS A N 1
ATOM 2390 C CA . HIS A 1 317 ? 7.949 8.439 40.778 1.00 8.38 340 HIS A CA 1
ATOM 2391 C C . HIS A 1 317 ? 7.024 9.081 41.808 1.00 8.51 340 HIS A C 1
ATOM 2392 O O . HIS A 1 317 ? 7.220 10.223 42.217 1.00 8.81 340 HIS A O 1
ATOM 2399 N N . GLU A 1 318 ? 6.047 8.315 42.288 1.00 7.98 341 GLU A N 1
ATOM 2400 C CA . GLU A 1 318 ? 5.051 8.807 43.230 1.00 10.54 341 GLU A CA 1
ATOM 2401 C C . GLU A 1 318 ? 5.667 9.572 44.409 1.00 10.16 341 GLU A C 1
ATOM 2402 O O . GLU A 1 318 ? 5.220 10.671 44.709 1.00 10.80 341 GLU A O 1
ATOM 2408 N N . ALA A 1 319 ? 6.696 9.007 45.042 1.00 7.50 342 ALA A N 1
ATOM 2409 C CA . ALA A 1 319 ? 7.321 9.637 46.221 1.00 8.37 342 ALA A CA 1
ATOM 2410 C C . ALA A 1 319 ? 8.114 10.892 45.845 1.00 10.83 342 ALA A C 1
ATOM 2411 O O . ALA A 1 319 ? 8.449 11.664 46.721 1.00 9.27 342 ALA A O 1
ATOM 2413 N N . GLU A 1 320 ? 8.449 11.041 44.552 1.00 8.36 343 GLU A N 1
ATOM 2414 C CA . GLU A 1 320 ? 9.236 12.146 44.045 1.00 5.69 343 GLU A CA 1
ATOM 2415 C C . GLU A 1 320 ? 8.373 13.285 43.485 1.00 6.32 343 GLU A C 1
ATOM 2416 O O . GLU A 1 320 ? 8.895 14.356 43.162 1.00 6.25 343 GLU A O 1
ATOM 2422 N N . LEU A 1 321 ? 7.075 13.052 43.310 1.00 6.97 344 LEU A N 1
ATOM 2423 C CA . LEU A 1 321 ? 6.218 14.048 42.615 1.00 5.70 344 LEU A CA 1
ATOM 2424 C C . LEU A 1 321 ? 6.121 15.372 43.348 1.00 5.29 344 LEU A C 1
ATOM 2425 O O . LEU A 1 321 ? 5.948 16.433 42.745 1.00 4.66 344 LEU A O 1
ATOM 2430 N N . GLU A 1 322 ? 6.177 15.318 44.674 1.00 8.10 345 GLU A N 1
ATOM 2431 C CA . GLU A 1 322 ? 6.105 16.544 45.431 1.00 8.57 345 GLU A CA 1
ATOM 2432 C C . GLU A 1 322 ? 7.263 17.461 45.082 1.00 7.26 345 GLU A C 1
ATOM 2433 O O . GLU A 1 322 ? 7.124 18.679 45.153 1.00 7.40 345 GLU A O 1
ATOM 2439 N N . LYS A 1 323 ? 8.402 16.879 44.722 1.00 7.73 346 LYS A N 1
ATOM 2440 C CA A LYS A 1 323 ? 9.574 17.644 44.299 0.50 6.84 346 LYS A CA 1
ATOM 2441 C CA B LYS A 1 323 ? 9.569 17.653 44.300 0.50 7.04 346 LYS A CA 1
ATOM 2442 C C . LYS A 1 323 ? 9.627 17.975 42.794 1.00 4.96 346 LYS A C 1
ATOM 2443 O O . LYS A 1 323 ? 10.589 18.565 42.333 1.00 6.43 346 LYS A O 1
ATOM 2454 N N . HIS A 1 324 ? 8.615 17.579 42.019 1.00 5.13 347 HIS A N 1
ATOM 2455 C CA . HIS A 1 324 ? 8.483 18.000 40.623 1.00 3.87 347 HIS A CA 1
ATOM 2456 C C . HIS A 1 324 ? 7.960 19.418 40.618 1.00 5.08 347 HIS A C 1
ATOM 2457 O O . HIS A 1 324 ? 6.848 19.676 41.061 1.00 7.97 347 HIS A O 1
ATOM 2464 N N . TYR A 1 325 ? 8.786 20.354 40.216 1.00 2.71 348 TYR A N 1
ATOM 2465 C CA . TYR A 1 325 ? 8.401 21.755 40.259 1.00 2.11 348 TYR A CA 1
ATOM 2466 C C . TYR A 1 325 ? 7.307 22.037 39.215 1.00 5.12 348 TYR A C 1
ATOM 2467 O O . TYR A 1 325 ? 6.277 22.633 39.526 1.00 4.14 348 TYR A O 1
ATOM 2476 N N . ILE A 1 326 ? 7.555 21.611 37.976 1.00 3.83 349 ILE A N 1
ATOM 2477 C CA . ILE A 1 326 ? 6.621 21.785 36.871 1.00 4.89 349 ILE A CA 1
ATOM 2478 C C . ILE A 1 326 ? 6.978 20.780 35.824 1.00 4.28 349 ILE A C 1
ATOM 2479 O O . ILE A 1 326 ? 8.146 20.375 35.720 1.00 5.09 349 ILE A O 1
ATOM 2484 N N . ALA A 1 327 ? 5.981 20.360 35.061 1.00 3.09 350 ALA A N 1
ATOM 2485 C CA . ALA A 1 327 ? 6.167 19.441 33.950 1.00 3.81 350 ALA A CA 1
ATOM 2486 C C . ALA A 1 327 ? 5.511 19.966 32.671 1.00 5.29 350 ALA A C 1
ATOM 2487 O O . ALA A 1 327 ? 4.471 20.592 32.759 1.00 3.82 350 ALA A O 1
ATOM 2489 N N . ALA A 1 328 ? 6.106 19.681 31.502 1.00 4.45 351 ALA A N 1
ATOM 2490 C CA . ALA A 1 328 ? 5.561 20.066 30.186 1.00 3.36 351 ALA A CA 1
ATOM 2491 C C . ALA A 1 328 ? 6.016 19.071 29.149 1.00 5.02 351 ALA A C 1
ATOM 2492 O O . ALA A 1 328 ? 7.054 18.424 29.324 1.00 4.89 351 ALA A O 1
ATOM 2494 N N . GLU A 1 329 ? 5.219 18.918 28.104 1.00 5.51 352 GLU A N 1
ATOM 2495 C CA . GLU A 1 329 ? 5.521 17.971 27.029 1.00 5.05 352 GLU A CA 1
ATOM 2496 C C . GLU A 1 329 ? 5.260 18.575 25.654 1.00 5.80 352 GLU A C 1
ATOM 2497 O O . GLU A 1 329 ? 4.220 19.198 25.436 1.00 7.03 352 GLU A O 1
ATOM 2503 N N . SER A 1 330 ? 6.201 18.353 24.743 1.00 4.13 353 SER A N 1
ATOM 2504 C CA . SER A 1 330 ? 6.059 18.720 23.326 1.00 4.38 353 SER A CA 1
ATOM 2505 C C . SER A 1 330 ? 5.524 17.484 22.575 1.00 6.74 353 SER A C 1
ATOM 2506 O O . SER A 1 330 ? 6.245 16.486 22.404 1.00 6.25 353 SER A O 1
ATOM 2509 N N . ASP A 1 331 ? 4.283 17.564 22.124 1.00 4.10 354 ASP A N 1
ATOM 2510 C CA . ASP A 1 331 ? 3.669 16.476 21.319 1.00 5.04 354 ASP A CA 1
ATOM 2511 C C . ASP A 1 331 ? 2.532 17.051 20.466 1.00 7.83 354 ASP A C 1
ATOM 2512 O O . ASP A 1 331 ? 1.409 16.574 20.506 1.00 8.46 354 ASP A O 1
ATOM 2517 N N . PHE A 1 332 ? 2.859 18.070 19.699 1.00 5.79 355 PHE A N 1
ATOM 2518 C CA . PHE A 1 332 ? 1.946 18.592 18.678 1.00 6.82 355 PHE A CA 1
ATOM 2519 C C . PHE A 1 332 ? 2.754 19.038 17.465 1.00 5.86 355 PHE A C 1
ATOM 2520 O O . PHE A 1 332 ? 2.512 20.094 16.883 1.00 5.28 355 PHE A O 1
ATOM 2528 N N . GLY A 1 333 ? 3.696 18.180 17.073 1.00 4.30 356 GLY A N 1
ATOM 2529 C CA . GLY A 1 333 ? 4.495 18.363 15.855 1.00 7.48 356 GLY A CA 1
ATOM 2530 C C . GLY A 1 333 ? 5.596 19.377 16.024 1.00 5.98 356 GLY A C 1
ATOM 2531 O O . GLY A 1 333 ? 6.216 19.433 17.080 1.00 7.54 356 GLY A O 1
ATOM 2532 N N . ALA A 1 334 ? 5.860 20.132 14.953 1.00 5.51 357 ALA A N 1
ATOM 2533 C CA . ALA A 1 334 ? 6.986 21.085 14.889 1.00 7.76 357 ALA A CA 1
ATOM 2534 C C . ALA A 1 334 ? 6.541 22.515 14.659 1.00 7.25 357 ALA A C 1
ATOM 2535 O O . ALA A 1 334 ? 7.393 23.390 14.553 1.00 8.54 357 ALA A O 1
ATOM 2537 N N . GLY A 1 335 ? 5.221 22.757 14.631 1.00 5.91 358 GLY A N 1
ATOM 2538 C CA . GLY A 1 335 ? 4.707 24.116 14.423 1.00 4.15 358 GLY A CA 1
ATOM 2539 C C . GLY A 1 335 ? 5.106 25.047 15.554 1.00 6.34 358 GLY A C 1
ATOM 2540 O O . GLY A 1 335 ? 5.252 24.604 16.678 1.00 5.05 358 GLY A O 1
ATOM 2541 N N . PRO A 1 336 ? 5.243 26.360 15.281 1.00 5.01 359 PRO A N 1
ATOM 2542 C CA . PRO A 1 336 ? 5.754 27.221 16.350 1.00 6.45 359 PRO A CA 1
ATOM 2543 C C . PRO A 1 336 ? 4.762 27.380 17.502 1.00 6.88 359 PRO A C 1
ATOM 2544 O O . PRO A 1 336 ? 3.522 27.315 17.315 1.00 6.90 359 PRO A O 1
ATOM 2548 N N . ILE A 1 337 ? 5.324 27.628 18.678 1.00 5.11 360 ILE A N 1
ATOM 2549 C CA . ILE A 1 337 ? 4.579 27.953 19.870 1.00 5.75 360 ILE A CA 1
ATOM 2550 C C . ILE A 1 337 ? 4.078 29.391 19.804 1.00 6.55 360 ILE A C 1
ATOM 2551 O O . ILE A 1 337 ? 4.847 30.315 19.520 1.00 7.88 360 ILE A O 1
ATOM 2556 N N . TYR A 1 338 ? 2.794 29.563 20.099 1.00 6.76 361 TYR A N 1
ATOM 2557 C CA . TYR A 1 338 ? 2.136 30.900 20.081 1.00 6.76 361 TYR A CA 1
ATOM 2558 C C . TYR A 1 338 ? 1.572 31.364 21.434 1.00 6.10 361 TYR A C 1
ATOM 2559 O O . TYR A 1 338 ? 1.191 32.526 21.573 1.00 5.07 361 TYR A O 1
ATOM 2568 N N . GLN A 1 339 ? 1.578 30.493 22.425 1.00 5.21 362 GLN A N 1
ATOM 2569 C CA . GLN A 1 339 ? 0.990 30.801 23.735 1.00 3.03 362 GLN A CA 1
ATOM 2570 C C . GLN A 1 339 ? 1.496 29.767 24.741 1.00 5.88 362 GLN A C 1
ATOM 2571 O O . GLN A 1 339 ? 1.681 28.580 24.394 1.00 4.96 362 GLN A O 1
ATOM 2577 N N . ILE A 1 340 ? 1.719 30.214 25.983 1.00 5.54 363 ILE A N 1
ATOM 2578 C CA . ILE A 1 340 ? 1.919 29.276 27.084 1.00 5.13 363 ILE A CA 1
ATOM 2579 C C . ILE A 1 340 ? 0.776 29.388 28.073 1.00 4.37 363 ILE A C 1
ATOM 2580 O O . ILE A 1 340 ? 0.526 30.440 28.640 1.00 6.45 363 ILE A O 1
ATOM 2585 N N . ASP A 1 341 ? 0.048 28.282 28.229 1.00 3.60 364 ASP A N 1
ATOM 2586 C CA . ASP A 1 341 ? -0.959 28.154 29.254 1.00 4.19 364 ASP A CA 1
ATOM 2587 C C . ASP A 1 341 ? -0.371 27.387 30.456 1.00 4.35 364 ASP A C 1
ATOM 2588 O O . ASP A 1 341 ? 0.541 26.551 30.297 1.00 6.29 364 ASP A O 1
ATOM 2593 N N . TRP A 1 342 ? -0.938 27.665 31.639 1.00 4.59 365 TRP A N 1
ATOM 2594 C CA . TRP A 1 342 ? -0.405 27.164 32.910 1.00 4.60 365 TRP A CA 1
ATOM 2595 C C . TRP A 1 342 ? -1.403 26.343 33.667 1.00 5.17 365 TRP A C 1
ATOM 2596 O O . TRP A 1 342 ? -2.611 26.459 33.477 1.00 4.28 365 TRP A O 1
ATOM 2607 N N . ARG A 1 343 ? -0.867 25.540 34.578 1.00 4.54 366 ARG A N 1
ATOM 2608 C CA . ARG A 1 343 ? -1.652 24.929 35.644 1.00 4.93 366 ARG A CA 1
ATOM 2609 C C . ARG A 1 343 ? -0.814 25.054 36.890 1.00 4.96 366 ARG A C 1
ATOM 2610 O O . ARG A 1 343 ? -0.030 24.160 37.223 1.00 2.94 366 ARG A O 1
ATOM 2618 N N . VAL A 1 344 ? -0.919 26.242 37.511 1.00 6.01 367 VAL A N 1
ATOM 2619 C CA . VAL A 1 344 ? -0.174 26.603 38.716 1.00 5.26 367 VAL A CA 1
ATOM 2620 C C . VAL A 1 344 ? -1.134 27.208 39.771 1.00 6.51 367 VAL A C 1
ATOM 2621 O O . VAL A 1 344 ? -2.309 27.491 39.493 1.00 4.37 367 VAL A O 1
ATOM 2625 N N . ALA A 1 345 ? -0.608 27.455 40.972 1.00 5.65 368 ALA A N 1
ATOM 2626 C CA . ALA A 1 345 ? -1.335 28.181 41.985 1.00 6.30 368 ALA A CA 1
ATOM 2627 C C . ALA A 1 345 ? -1.891 29.501 41.443 1.00 3.77 368 ALA A C 1
ATOM 2628 O O . ALA A 1 345 ? -1.253 30.187 40.625 1.00 2.90 368 ALA A O 1
ATOM 2630 N N . ASP A 1 346 ? 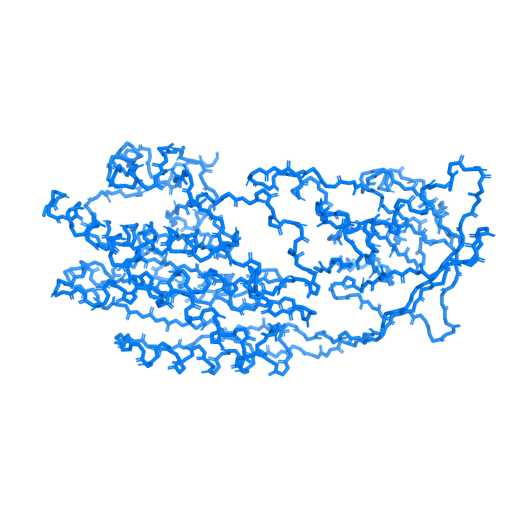-3.060 29.883 41.946 1.00 4.52 369 ASP A N 1
ATOM 2631 C CA . ASP A 1 346 ? -3.641 31.148 41.579 1.00 3.16 369 ASP A CA 1
ATOM 2632 C C . ASP A 1 346 ? -2.623 32.289 41.786 1.00 6.24 369 ASP A C 1
ATOM 2633 O O . ASP A 1 346 ? -2.517 33.186 40.936 1.00 6.41 369 ASP A O 1
ATOM 2638 N N . THR A 1 347 ? -1.872 32.241 42.895 1.00 6.93 370 THR A N 1
ATOM 2639 C CA . THR A 1 347 ? -0.927 33.309 43.235 1.00 4.71 370 THR A CA 1
ATOM 2640 C C . THR A 1 347 ? 0.375 33.254 42.406 1.00 4.91 370 THR A C 1
ATOM 2641 O O . THR A 1 347 ? 1.167 34.183 42.454 1.00 4.10 370 THR A O 1
ATOM 2645 N N . ALA A 1 348 ? 0.602 32.156 41.691 1.00 2.00 371 ALA A N 1
ATOM 2646 C CA . ALA A 1 348 ? 1.728 32.007 40.775 1.00 4.63 371 ALA A CA 1
ATOM 2647 C C . ALA A 1 348 ? 1.419 32.441 39.339 1.00 5.89 371 ALA A C 1
ATOM 2648 O O . ALA A 1 348 ? 2.336 32.607 38.567 1.00 3.17 371 ALA A O 1
ATOM 2650 N N . HIS A 1 349 ? 0.147 32.579 38.957 1.00 4.53 372 HIS A N 1
ATOM 2651 C CA . HIS A 1 349 ? -0.202 32.745 37.542 1.00 4.18 372 HIS A CA 1
ATOM 2652 C C . HIS A 1 349 ? 0.408 34.006 36.934 1.00 5.83 372 HIS A C 1
ATOM 2653 O O . HIS A 1 349 ? 1.080 33.930 35.915 1.00 5.02 372 HIS A O 1
ATOM 2660 N N . SER A 1 350 ? 0.142 35.175 37.507 1.00 4.86 373 SER A N 1
ATOM 2661 C CA A SER A 1 350 ? 0.700 36.384 36.934 0.60 6.76 373 SER A CA 1
ATOM 2662 C CA B SER A 1 350 ? 0.711 36.406 36.957 0.40 6.26 373 SER A CA 1
ATOM 2663 C C . SER A 1 350 ? 2.244 36.339 36.994 1.00 6.37 373 SER A C 1
ATOM 2664 O O . SER A 1 350 ? 2.888 36.723 36.043 1.00 5.76 373 SER A O 1
ATOM 2669 N N . PRO A 1 351 ? 2.828 35.829 38.102 1.00 3.65 374 PRO A N 1
ATOM 2670 C CA . PRO A 1 351 ? 4.317 35.719 38.114 1.00 4.33 374 PRO A CA 1
ATOM 2671 C C . PRO A 1 351 ? 4.911 34.881 37.016 1.00 3.69 374 PRO A C 1
ATOM 2672 O O . PRO A 1 351 ? 5.886 35.309 36.420 1.00 3.56 374 PRO A O 1
ATOM 2676 N N . VAL A 1 352 ? 4.310 33.733 36.675 1.00 3.68 375 VAL A N 1
ATOM 2677 C CA . VAL A 1 352 ? 4.866 32.886 35.593 1.00 3.63 375 VAL A CA 1
ATOM 2678 C C . VAL A 1 352 ? 4.618 33.460 34.200 1.00 3.39 375 VAL A C 1
ATOM 2679 O O . VAL A 1 352 ? 5.468 33.388 33.333 1.00 4.60 375 VAL A O 1
ATOM 2683 N N . ILE A 1 353 ? 3.465 34.108 33.995 1.00 6.82 376 ILE A N 1
ATOM 2684 C CA . ILE A 1 353 ? 3.219 34.836 32.751 1.00 5.23 376 ILE A CA 1
ATOM 2685 C C . ILE A 1 353 ? 4.336 35.862 32.574 1.00 6.66 376 ILE A C 1
ATOM 2686 O O . ILE A 1 353 ? 4.947 35.938 31.502 1.00 6.38 376 ILE A O 1
ATOM 2691 N N . ASN A 1 354 ? 4.599 36.636 33.623 1.00 5.55 377 ASN A N 1
ATOM 2692 C CA A ASN A 1 354 ? 5.645 37.678 33.573 0.50 8.51 377 ASN A CA 1
ATOM 2693 C CA B ASN A 1 354 ? 5.674 37.635 33.571 0.50 8.99 377 ASN A CA 1
ATOM 2694 C C . ASN A 1 354 ? 7.030 37.062 33.275 1.00 9.34 377 ASN A C 1
ATOM 2695 O O . ASN A 1 354 ? 7.779 37.574 32.424 1.00 9.31 377 ASN A O 1
ATOM 2704 N N . ALA A 1 355 ? 7.357 35.975 33.970 1.00 9.86 378 ALA A N 1
ATOM 2705 C CA . ALA A 1 355 ? 8.636 35.296 33.757 1.00 7.97 378 ALA A CA 1
ATOM 2706 C C . ALA A 1 355 ? 8.785 34.909 32.312 1.00 9.72 378 ALA A C 1
ATOM 2707 O O . ALA A 1 355 ? 9.902 34.942 31.773 1.00 11.55 378 ALA A O 1
ATOM 2717 N N . LYS A 1 357 ? 7.526 36.312 29.678 1.00 7.90 380 LYS A N 1
ATOM 2718 C CA A LYS A 1 357 ? 7.414 37.375 28.684 0.50 9.56 380 LYS A CA 1
ATOM 2719 C CA B LYS A 1 357 ? 7.457 37.438 28.734 0.50 9.42 380 LYS A CA 1
ATOM 2720 C C . LYS A 1 357 ? 8.706 37.464 27.889 1.00 10.47 380 LYS A C 1
ATOM 2721 O O . LYS A 1 357 ? 8.730 38.072 26.844 1.00 8.15 380 LYS A O 1
ATOM 2732 N N . VAL A 1 358 ? 9.760 36.799 28.371 1.00 10.38 381 VAL A N 1
ATOM 2733 C CA . VAL A 1 358 ? 10.981 36.677 27.609 1.00 10.10 381 VAL A CA 1
ATOM 2734 C C . VAL A 1 358 ? 10.756 36.035 26.213 1.00 12.49 381 VAL A C 1
ATOM 2735 O O . VAL A 1 358 ? 11.537 36.296 25.283 1.00 11.12 381 VAL A O 1
ATOM 2739 N N . ALA A 1 359 ? 9.706 35.214 26.079 1.00 8.62 382 ALA A N 1
ATOM 2740 C CA . ALA A 1 359 ? 9.375 34.529 24.821 1.00 7.31 382 ALA A CA 1
ATOM 2741 C C . ALA A 1 359 ? 8.458 35.338 23.900 1.00 6.79 382 ALA A C 1
ATOM 2742 O O . ALA A 1 359 ? 8.216 34.923 22.771 1.00 5.51 382 ALA A O 1
ATOM 2744 N N . GLU A 1 360 ? 7.942 36.472 24.367 1.00 6.79 383 GLU A N 1
ATOM 2745 C CA . GLU A 1 360 ? 7.115 37.330 23.514 1.00 7.98 383 GLU A CA 1
ATOM 2746 C C . GLU A 1 360 ? 7.758 37.621 22.165 1.00 7.00 383 GLU A C 1
ATOM 2747 O O . GLU A 1 360 ? 7.093 37.479 21.149 1.00 9.68 383 GLU A O 1
ATOM 2753 N N . PRO A 1 361 ? 9.037 38.019 22.140 1.00 8.06 384 PRO A N 1
ATOM 2754 C CA . PRO A 1 361 ? 9.692 38.247 20.842 1.00 8.72 384 PRO A CA 1
ATOM 2755 C C . PRO A 1 361 ? 9.797 37.048 19.903 1.00 8.99 384 PRO A C 1
ATOM 2756 O O . PRO A 1 361 ? 10.058 37.238 18.712 1.00 10.53 384 PRO A O 1
ATOM 2760 N N . LEU A 1 362 ? 9.554 35.842 20.420 1.00 8.06 385 LEU A N 1
ATOM 2761 C CA . LEU A 1 362 ? 9.542 34.622 19.615 1.00 8.70 385 LEU A CA 1
ATOM 2762 C C . LEU A 1 362 ? 8.133 34.308 19.163 1.00 5.31 385 LEU A C 1
ATOM 2763 O O . LEU A 1 362 ? 7.892 33.301 18.485 1.00 8.93 385 LEU A O 1
ATOM 2768 N N . GLY A 1 363 ? 7.200 35.171 19.564 1.00 8.94 386 GLY A N 1
ATOM 2769 C CA . GLY A 1 363 ? 5.803 35.053 19.180 1.00 9.76 386 GLY A CA 1
ATOM 2770 C C . GLY A 1 363 ? 4.907 34.385 20.212 1.00 8.45 386 GLY A C 1
ATOM 2771 O O . GLY A 1 363 ? 3.809 33.959 19.875 1.00 8.68 386 GLY A O 1
ATOM 2772 N N . VAL A 1 364 ? 5.358 34.284 21.461 1.00 5.44 387 VAL A N 1
ATOM 2773 C CA . VAL A 1 364 ? 4.634 33.541 22.494 1.00 4.85 387 VAL A CA 1
ATOM 2774 C C . VAL A 1 364 ? 3.865 34.466 23.433 1.00 7.15 387 VAL A C 1
ATOM 2775 O O . VAL A 1 364 ? 4.474 35.300 24.138 1.00 6.29 387 VAL A O 1
ATOM 2779 N N . ALA A 1 365 ? 2.533 34.306 23.425 1.00 5.20 388 ALA A N 1
ATOM 2780 C CA . ALA A 1 365 ? 1.600 35.160 24.183 1.00 7.51 388 ALA A CA 1
ATOM 2781 C C . ALA A 1 365 ? 1.357 34.589 25.568 1.00 5.54 388 ALA A C 1
ATOM 2782 O O . ALA A 1 365 ? 1.547 33.390 25.805 1.00 6.45 388 ALA A O 1
ATOM 2784 N N . ALA A 1 366 ? 0.953 35.468 26.471 1.00 5.70 389 ALA A N 1
ATOM 2785 C CA . ALA A 1 366 ? 0.466 35.095 27.799 1.00 4.16 389 ALA A CA 1
ATOM 2786 C C . ALA A 1 366 ? -0.763 34.198 27.676 1.00 5.78 389 ALA A C 1
ATOM 2787 O O . ALA A 1 366 ? -1.616 34.374 26.787 1.00 7.75 389 ALA A O 1
ATOM 2789 N N . GLY A 1 367 ? -0.855 33.249 28.584 1.00 5.09 390 GLY A N 1
ATOM 2790 C CA . GLY A 1 367 ? -1.961 32.316 28.612 1.00 5.15 390 GLY A CA 1
ATOM 2791 C C . GLY A 1 367 ? -2.713 32.199 29.905 1.00 6.34 390 GLY A C 1
ATOM 2792 O O . GLY A 1 367 ? -2.508 32.950 30.875 1.00 7.39 390 GLY A O 1
ATOM 2793 N N . ASN A 1 368 ? -3.618 31.238 29.892 1.00 7.24 391 ASN A N 1
ATOM 2794 C CA . ASN A 1 368 ? -4.540 31.017 30.990 1.00 4.64 391 ASN A CA 1
ATOM 2795 C C . ASN A 1 368 ? -3.938 30.137 32.083 1.00 5.73 391 ASN A C 1
ATOM 2796 O O . ASN A 1 368 ? -2.739 29.824 32.051 1.00 6.06 391 ASN A O 1
ATOM 2801 N N . ASN A 1 369 ? -4.758 29.779 33.072 1.00 5.31 392 ASN A N 1
ATOM 2802 C CA . ASN A 1 369 ? -4.299 28.939 34.210 1.00 5.38 392 ASN A CA 1
ATOM 2803 C C . ASN A 1 369 ? -5.130 27.674 34.341 1.00 5.18 392 ASN A C 1
ATOM 2804 O O . ASN A 1 369 ? -5.423 27.207 35.441 1.00 6.54 392 ASN A O 1
ATOM 2809 N N . LYS A 1 370 ? -5.511 27.141 33.186 1.00 7.70 393 LYS A N 1
ATOM 2810 C CA . LYS A 1 370 ? -6.361 25.925 33.082 1.00 7.80 393 LYS A CA 1
ATOM 2811 C C . LYS A 1 370 ? -5.742 24.861 32.178 1.00 9.11 393 LYS A C 1
ATOM 2812 O O . LYS A 1 370 ? -6.449 23.996 31.660 1.00 8.26 393 LYS A O 1
ATOM 2814 N N . ALA A 1 371 ? -4.426 24.908 31.984 1.00 7.15 394 ALA A N 1
ATOM 2815 C CA . ALA A 1 371 ? -3.746 23.923 31.102 1.00 6.49 394 ALA A CA 1
ATOM 2816 C C . ALA A 1 371 ? -3.894 22.483 31.568 1.00 6.81 394 ALA A C 1
ATOM 2817 O O . ALA A 1 371 ? -3.776 22.182 32.758 1.00 7.28 394 ALA A O 1
ATOM 2819 N N . SER A 1 372 ? -4.095 21.594 30.615 1.00 8.36 395 SER A N 1
ATOM 2820 C CA A SER A 1 372 ? -4.117 20.167 30.883 0.60 8.30 395 SER A CA 1
ATOM 2821 C CA B SER A 1 372 ? -4.118 20.166 30.894 0.40 8.82 395 SER A CA 1
ATOM 2822 C C . SER A 1 372 ? -2.711 19.579 30.964 1.00 8.74 395 SER A C 1
ATOM 2823 O O . SER A 1 372 ? -2.505 18.579 31.631 1.00 9.16 395 SER A O 1
ATOM 2828 N N . GLY A 1 373 ? -1.762 20.202 30.278 1.00 7.05 396 GLY A N 1
ATOM 2829 C CA . GLY A 1 373 ? -0.483 19.605 30.003 1.00 5.19 396 GLY A CA 1
ATOM 2830 C C . GLY A 1 373 ? -0.626 18.618 28.854 1.00 7.66 396 GLY A C 1
ATOM 2831 O O . GLY A 1 373 ? -1.717 18.108 28.551 1.00 6.88 396 GLY A O 1
ATOM 2832 N N . GLY A 1 374 ? 0.493 18.329 28.222 1.00 5.86 397 GLY A N 1
ATOM 2833 C CA . GLY A 1 374 ? 0.526 17.339 27.151 1.00 6.07 397 GLY A CA 1
ATOM 2834 C C . GLY A 1 374 ? 0.195 15.946 27.640 1.00 7.81 397 GLY A C 1
ATOM 2835 O O . GLY A 1 374 ? 0.104 15.684 28.830 1.00 6.58 397 GLY A O 1
ATOM 2836 N N . PRO A 1 375 ? -0.010 15.045 26.699 1.00 7.01 398 PRO A N 1
ATOM 2837 C CA . PRO A 1 375 ? -0.584 13.760 27.031 1.00 7.78 398 PRO A CA 1
ATOM 2838 C C . PRO A 1 375 ? 0.112 13.011 28.158 1.00 7.19 398 PRO A C 1
ATOM 2839 O O . PRO A 1 375 ? -0.541 12.591 29.116 1.00 8.88 398 PRO A O 1
ATOM 2843 N N . ASP A 1 376 ? 1.426 12.848 28.061 1.00 4.86 399 ASP A N 1
ATOM 2844 C CA . ASP A 1 376 ? 2.154 12.062 29.057 1.00 5.34 399 ASP A CA 1
ATOM 2845 C C . ASP A 1 376 ? 2.296 12.699 30.447 1.00 6.14 399 ASP A C 1
ATOM 2846 O O . ASP A 1 376 ? 2.668 12.007 31.403 1.00 5.98 399 ASP A O 1
ATOM 2851 N N . VAL A 1 377 ? 2.040 14.001 30.547 1.00 6.13 400 VAL A N 1
ATOM 2852 C CA . VAL A 1 377 ? 2.041 14.675 31.846 1.00 8.30 400 VAL A CA 1
ATOM 2853 C C . VAL A 1 377 ? 0.639 15.076 32.313 1.00 7.74 400 VAL A C 1
ATOM 2854 O O . VAL A 1 377 ? 0.473 15.716 33.362 1.00 6.12 400 VAL A O 1
ATOM 2858 N N . SER A 1 378 ? -0.375 14.657 31.554 1.00 8.35 401 SER A N 1
ATOM 2859 C CA . SER A 1 378 ? -1.737 15.141 31.776 1.00 9.63 401 SER A CA 1
ATOM 2860 C C . SER A 1 378 ? -2.338 14.547 33.048 1.00 8.58 401 SER A C 1
ATOM 2861 O O . SER A 1 378 ? -3.349 15.056 33.525 1.00 6.86 401 SER A O 1
ATOM 2872 N N . LEU A 1 380 ? -0.641 14.373 35.869 1.00 6.26 403 LEU A N 1
ATOM 2873 C CA . LEU A 1 380 ? 0.156 14.844 36.962 1.00 6.30 403 LEU A CA 1
ATOM 2874 C C . LEU A 1 380 ? -0.498 15.954 37.805 1.00 5.25 403 LEU A C 1
ATOM 2875 O O . LEU A 1 380 ? -0.315 15.974 39.014 1.00 6.53 403 LEU A O 1
ATOM 2880 N N . PRO A 1 381 ? -1.290 16.852 37.183 1.00 4.38 404 PRO A N 1
ATOM 2881 C CA . PRO A 1 381 ? -1.993 17.834 38.040 1.00 4.64 404 PRO A CA 1
ATOM 2882 C C . PRO A 1 381 ? -2.895 17.253 39.094 1.00 6.13 404 PRO A C 1
ATOM 2883 O O . PRO A 1 381 ? -2.951 17.791 40.187 1.00 7.75 404 PRO A O 1
ATOM 2887 N N . ALA A 1 382 ? -3.581 16.139 38.786 1.00 4.93 405 ALA A N 1
ATOM 2888 C CA . ALA A 1 382 ? -4.418 15.497 39.759 1.00 6.33 405 ALA A CA 1
ATOM 2889 C C . ALA A 1 382 ? -3.583 14.955 40.927 1.00 7.15 405 ALA A C 1
ATOM 2890 O O . ALA A 1 382 ? -4.128 14.716 41.992 1.00 8.79 405 ALA A O 1
ATOM 2892 N N . LEU A 1 383 ? -2.276 14.749 40.721 1.00 7.31 406 LEU A N 1
ATOM 2893 C CA . LEU A 1 383 ? -1.365 14.304 41.748 1.00 5.05 406 LEU A CA 1
ATOM 2894 C C . LEU A 1 383 ? -0.629 15.478 42.392 1.00 5.37 406 LEU A C 1
ATOM 2895 O O . LEU A 1 383 ? 0.265 15.298 43.239 1.00 7.00 406 LEU A O 1
ATOM 2900 N N . GLY A 1 384 ? -1.034 16.686 42.001 1.00 4.60 407 GLY A N 1
ATOM 2901 C CA . GLY A 1 384 ? -0.537 17.901 42.644 1.00 7.36 407 GLY A CA 1
ATOM 2902 C C . GLY A 1 384 ? 0.567 18.637 41.915 1.00 6.00 407 GLY A C 1
ATOM 2903 O O . GLY A 1 384 ? 1.018 19.698 42.376 1.00 6.24 407 GLY A O 1
ATOM 2904 N N . VAL A 1 385 ? 0.992 18.088 40.785 1.00 6.55 408 VAL A N 1
ATOM 2905 C CA . VAL A 1 385 ? 2.163 18.557 40.042 1.00 3.98 408 VAL A CA 1
ATOM 2906 C C . VAL A 1 385 ? 1.721 19.626 39.052 1.00 3.88 408 VAL A C 1
ATOM 2907 O O . VAL A 1 385 ? 0.835 19.386 38.211 1.00 3.45 408 VAL A O 1
ATOM 2911 N N . PRO A 1 386 ? 2.306 20.828 39.175 1.00 4.28 409 PRO A N 1
ATOM 2912 C CA . PRO A 1 386 ? 2.028 21.869 38.189 1.00 4.46 409 PRO A CA 1
ATOM 2913 C C . PRO A 1 386 ? 2.500 21.486 36.794 1.00 3.36 409 PRO A C 1
ATOM 2914 O O . PRO A 1 386 ? 3.445 20.707 36.625 1.00 3.20 409 PRO A O 1
ATOM 2918 N N . VAL A 1 387 ? 1.836 22.033 35.780 1.00 4.04 410 VAL A N 1
ATOM 2919 C CA . VAL A 1 387 ? 2.221 21.814 34.423 1.00 2.67 410 VAL A CA 1
ATOM 2920 C C . VAL A 1 387 ? 2.043 23.095 33.617 1.00 4.38 410 VAL A C 1
ATOM 2921 O O . VAL A 1 387 ? 1.439 24.048 34.082 1.00 4.37 410 VAL A O 1
ATOM 2925 N N . ALA A 1 388 ? 2.629 23.087 32.416 1.00 4.38 411 ALA A N 1
ATOM 2926 C CA . ALA A 1 388 ? 2.366 24.084 31.389 1.00 4.28 411 ALA A CA 1
ATOM 2927 C C . ALA A 1 388 ? 2.040 23.380 30.075 1.00 5.62 411 ALA A C 1
ATOM 2928 O O . ALA A 1 388 ? 2.484 22.238 29.831 1.00 5.38 411 ALA A O 1
ATOM 2930 N N . SER A 1 389 ? 1.238 24.050 29.250 1.00 5.31 412 SER A N 1
ATOM 2931 C CA . SER A 1 389 ? 0.974 23.631 27.873 1.00 6.00 412 SER A CA 1
ATOM 2932 C C . SER A 1 389 ? 1.527 24.737 26.991 1.00 4.06 412 SER A C 1
ATOM 2933 O O . SER A 1 389 ? 1.010 25.873 26.965 1.00 3.76 412 SER A O 1
ATOM 2936 N N . LEU A 1 390 ? 2.579 24.393 26.268 1.00 5.01 413 LEU A N 1
ATOM 2937 C CA . LEU A 1 390 ? 3.241 25.307 25.372 1.00 5.90 413 LEU A CA 1
ATOM 2938 C C . LEU A 1 390 ? 2.587 25.041 24.010 1.00 7.04 413 LEU A C 1
ATOM 2939 O O . LEU A 1 390 ? 2.865 24.038 23.325 1.00 5.76 413 LEU A O 1
ATOM 2944 N N . ARG A 1 391 ? 1.687 25.941 23.647 1.00 5.81 414 ARG A N 1
ATOM 2945 C CA . ARG A 1 391 ? 0.721 25.665 22.580 1.00 6.68 414 ARG A CA 1
ATOM 2946 C C . ARG A 1 391 ? 1.396 25.820 21.225 1.00 6.03 414 ARG A C 1
ATOM 2947 O O . ARG A 1 391 ? 1.828 26.906 20.888 1.00 5.16 414 ARG A O 1
ATOM 2955 N N . GLN A 1 392 ? 1.424 24.737 20.436 1.00 4.21 415 GLN A N 1
ATOM 2956 C CA . GLN A 1 392 ? 1.967 24.755 19.084 1.00 7.00 415 GLN A CA 1
ATOM 2957 C C . GLN A 1 392 ? 0.880 24.983 18.063 1.00 6.23 415 GLN A C 1
ATOM 2958 O O . GLN A 1 392 ? -0.233 24.514 18.258 1.00 8.27 415 GLN A O 1
ATOM 2964 N N . ASP A 1 393 ? 1.243 25.654 16.971 1.00 6.59 416 ASP A N 1
ATOM 2965 C CA . ASP A 1 393 ? 0.373 25.781 15.794 1.00 6.25 416 ASP A CA 1
ATOM 2966 C C . ASP A 1 393 ? 0.315 24.433 15.071 1.00 6.83 416 ASP A C 1
ATOM 2967 O O . ASP A 1 393 ? 1.293 23.993 14.447 1.00 9.24 416 ASP A O 1
ATOM 2972 N N . GLY A 1 394 ? -0.826 23.760 15.194 1.00 7.31 417 GLY A N 1
ATOM 2973 C CA . GLY A 1 394 ? -1.009 22.480 14.545 1.00 6.75 417 GLY A CA 1
ATOM 2974 C C . GLY A 1 394 ? -1.953 22.515 13.358 1.00 6.25 417 GLY A C 1
ATOM 2975 O O . GLY A 1 394 ? -2.637 21.493 13.050 1.00 5.52 417 GLY A O 1
ATOM 2976 N N . SER A 1 395 ? -2.049 23.658 12.692 1.00 7.56 418 SER A N 1
ATOM 2977 C CA . SER A 1 395 ? -2.996 23.771 11.551 1.00 8.86 418 SER A CA 1
ATOM 2978 C C . SER A 1 395 ? -2.785 22.686 10.501 1.00 9.35 418 SER A C 1
ATOM 2979 O O . SER A 1 395 ? -3.758 22.217 9.920 1.00 8.80 418 SER A O 1
ATOM 2982 N N . ASP A 1 396 ? -1.519 22.309 10.256 1.00 8.29 419 ASP A N 1
ATOM 2983 C CA . ASP A 1 396 ? -1.198 21.277 9.258 1.00 8.93 419 ASP A CA 1
ATOM 2984 C C . ASP A 1 396 ? -0.932 19.887 9.864 1.00 8.64 419 ASP A C 1
ATOM 2985 O O . ASP A 1 396 ? -0.736 18.932 9.131 1.00 8.91 419 ASP A O 1
ATOM 2990 N N . TYR A 1 397 ? -0.969 19.770 11.189 1.00 6.64 420 TYR A N 1
ATOM 2991 C CA . TYR A 1 397 ? -0.512 18.548 11.865 1.00 5.72 420 TYR A CA 1
ATOM 2992 C C . TYR A 1 397 ? -1.317 17.321 11.458 1.00 6.27 420 TYR A C 1
ATOM 2993 O O . TYR A 1 397 ? -0.745 16.255 11.193 1.00 6.60 420 TYR A O 1
ATOM 3002 N N . PHE A 1 398 ? -2.629 17.465 11.395 1.00 5.92 421 PHE A N 1
ATOM 3003 C CA . PHE A 1 398 ? -3.491 16.333 11.049 1.00 4.53 421 PHE A CA 1
ATOM 3004 C C . PHE A 1 398 ? -3.588 16.041 9.561 1.00 3.60 421 PHE A C 1
ATOM 3005 O O . PHE A 1 398 ? -4.317 15.121 9.146 1.00 5.72 421 PHE A O 1
ATOM 3013 N N . ASP A 1 399 ? -2.824 16.758 8.746 1.00 5.18 422 ASP A N 1
ATOM 3014 C CA . ASP A 1 399 ? -2.563 16.307 7.368 1.00 6.29 422 ASP A CA 1
ATOM 3015 C C . ASP A 1 399 ? -1.634 15.094 7.327 1.00 5.01 422 ASP A C 1
ATOM 3016 O O . ASP A 1 399 ? -1.716 14.307 6.388 1.00 7.53 422 ASP A O 1
ATOM 3021 N N . TYR A 1 400 ? -0.765 14.951 8.324 1.00 3.88 423 TYR A N 1
ATOM 3022 C CA . TYR A 1 400 ? 0.277 13.919 8.276 1.00 5.38 423 TYR A CA 1
ATOM 3023 C C . TYR A 1 400 ? 0.280 12.968 9.444 1.00 5.82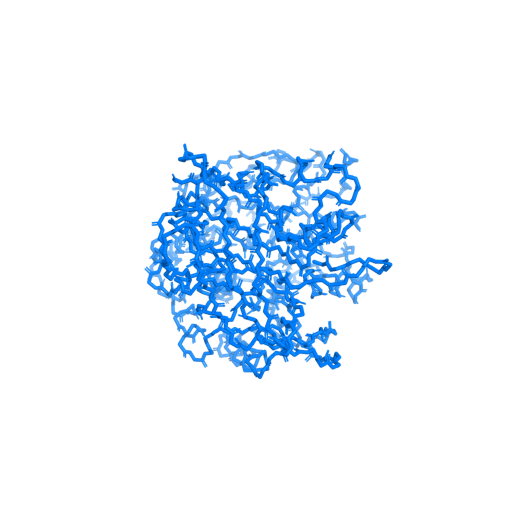 423 TYR A C 1
ATOM 3024 O O . TYR A 1 400 ? 0.762 11.839 9.297 1.00 5.99 423 TYR A O 1
ATOM 3033 N N . HIS A 1 401 ? -0.243 13.415 10.598 1.00 6.76 424 HIS A N 1
ATOM 3034 C CA . HIS A 1 401 ? -0.350 12.623 11.824 1.00 3.97 424 HIS A CA 1
ATOM 3035 C C . HIS A 1 401 ? -0.884 11.246 11.522 1.00 3.03 424 HIS A C 1
ATOM 3036 O O . HIS A 1 401 ? -1.911 11.143 10.944 1.00 5.22 424 HIS A O 1
ATOM 3043 N N . HIS A 1 402 ? -0.162 10.199 11.937 1.00 3.68 425 HIS A N 1
ATOM 3044 C CA . HIS A 1 402 ? -0.629 8.828 11.856 1.00 5.37 425 HIS A CA 1
ATOM 3045 C C . HIS A 1 402 ? -0.809 8.279 10.444 1.00 5.77 425 HIS A C 1
ATOM 3046 O O . HIS A 1 402 ? -1.526 7.244 10.236 1.00 4.57 425 HIS A O 1
ATOM 3053 N N . THR A 1 403 ? -0.139 8.918 9.479 1.00 5.11 426 THR A N 1
ATOM 3054 C CA . THR A 1 403 ? -0.070 8.422 8.100 1.00 6.48 426 THR A CA 1
ATOM 3055 C C . THR A 1 403 ? 1.311 7.962 7.705 1.00 6.12 426 THR A C 1
ATOM 3056 O O . THR A 1 403 ? 2.312 8.306 8.378 1.00 4.53 426 THR A O 1
ATOM 3060 N N . PRO A 1 404 ? 1.416 7.264 6.557 1.00 5.79 427 PRO A N 1
ATOM 3061 C CA . PRO A 1 404 ? 2.751 7.048 5.971 1.00 5.15 427 PRO A CA 1
ATOM 3062 C C . PRO A 1 404 ? 3.485 8.311 5.542 1.00 4.70 427 PRO A C 1
ATOM 3063 O O . PRO A 1 404 ? 4.657 8.229 5.200 1.00 6.37 427 PRO A O 1
ATOM 3067 N N . ASN A 1 405 ? 2.771 9.436 5.507 1.00 4.18 428 ASN A N 1
ATOM 3068 C CA . ASN A 1 405 ? 3.320 10.705 5.135 1.00 2.00 428 ASN A CA 1
ATOM 3069 C C . ASN A 1 405 ? 3.935 11.458 6.312 1.00 5.23 428 ASN A C 1
ATOM 3070 O O . ASN A 1 405 ? 4.438 12.560 6.122 1.00 5.00 428 ASN A O 1
ATOM 3075 N N . ASP A 1 406 ? 3.950 10.876 7.515 1.00 4.82 429 ASP A N 1
ATOM 3076 C CA . ASP A 1 406 ? 4.643 11.494 8.667 1.00 5.36 429 ASP A CA 1
ATOM 3077 C C . ASP A 1 406 ? 6.147 11.245 8.575 1.00 4.40 429 ASP A C 1
ATOM 3078 O O . ASP A 1 406 ? 6.696 10.296 9.183 1.00 4.40 429 ASP A O 1
ATOM 3083 N N . THR A 1 407 ? 6.781 12.096 7.776 1.00 4.53 430 THR A N 1
ATOM 3084 C CA . THR A 1 407 ? 8.182 11.937 7.398 1.00 4.68 430 THR A CA 1
ATOM 3085 C C . THR A 1 407 ? 8.949 13.226 7.652 1.00 2.00 430 THR A C 1
ATOM 3086 O O . THR A 1 407 ? 8.359 14.296 7.828 1.00 3.69 430 THR A O 1
ATOM 3090 N N . LEU A 1 408 ? 10.272 13.122 7.608 1.00 4.24 431 LEU A N 1
ATOM 3091 C CA . LEU A 1 408 ? 11.149 14.201 8.065 1.00 4.19 431 LEU A CA 1
ATOM 3092 C C . LEU A 1 408 ? 10.895 15.493 7.325 1.00 6.14 431 LEU A C 1
ATOM 3093 O O . LEU A 1 408 ? 10.990 16.597 7.897 1.00 6.95 431 LEU A O 1
ATOM 3098 N N . ASP A 1 409 ? 10.644 15.359 6.023 1.00 6.80 432 ASP A N 1
ATOM 3099 C CA . ASP A 1 409 ? 10.413 16.513 5.154 1.00 6.14 432 ASP A CA 1
ATOM 3100 C C . ASP A 1 409 ? 9.168 17.322 5.494 1.00 5.95 432 ASP A C 1
ATOM 3101 O O . ASP A 1 409 ? 8.958 18.404 4.897 1.00 7.81 432 ASP A O 1
ATOM 3106 N N . LYS A 1 410 ? 8.330 16.803 6.394 1.00 5.89 433 LYS A N 1
ATOM 3107 C CA . LYS A 1 410 ? 7.191 17.552 6.892 1.00 4.83 433 LYS A CA 1
ATOM 3108 C C . LYS A 1 410 ? 7.547 18.590 7.966 1.00 6.79 433 LYS A C 1
ATOM 3109 O O . LYS A 1 410 ? 6.721 19.429 8.271 1.00 8.10 433 LYS A O 1
ATOM 3115 N N . ILE A 1 411 ? 8.741 18.504 8.535 1.00 6.78 434 ILE A N 1
ATOM 3116 C CA . ILE A 1 411 ? 9.185 19.420 9.594 1.00 8.08 434 ILE A CA 1
ATOM 3117 C C . ILE A 1 411 ? 9.765 20.675 8.937 1.00 7.65 434 ILE A C 1
ATOM 3118 O O . ILE A 1 411 ? 10.655 20.574 8.074 1.00 6.54 434 ILE A O 1
ATOM 3123 N N . ASN A 1 412 ? 9.231 21.829 9.330 1.00 7.05 435 ASN A N 1
ATOM 3124 C CA . ASN A 1 412 ? 9.761 23.115 8.959 1.00 8.02 435 ASN A CA 1
ATOM 3125 C C . ASN A 1 412 ? 10.880 23.411 9.935 1.00 7.91 435 ASN A C 1
ATOM 3126 O O . ASN A 1 412 ? 10.602 23.528 11.126 1.00 8.01 435 ASN A O 1
ATOM 3131 N N . PRO A 1 413 ? 12.121 23.466 9.461 1.00 7.66 436 PRO A N 1
ATOM 3132 C CA . PRO A 1 413 ? 13.259 23.605 10.388 1.00 9.47 436 PRO A CA 1
ATOM 3133 C C . PRO A 1 413 ? 13.223 24.888 11.199 1.00 8.58 436 PRO A C 1
ATOM 3134 O O . PRO A 1 413 ? 13.646 24.883 12.347 1.00 6.77 436 PRO A O 1
ATOM 3138 N N . GLU A 1 414 ? 12.755 25.980 10.599 1.00 8.92 437 GLU A N 1
ATOM 3139 C CA . GLU A 1 414 ? 12.682 27.246 11.330 1.00 8.12 437 GLU A CA 1
ATOM 3140 C C . GLU A 1 414 ? 11.669 27.150 12.464 1.00 6.26 437 GLU A C 1
ATOM 3141 O O . GLU A 1 414 ? 11.922 27.650 13.559 1.00 6.49 437 GLU A O 1
ATOM 3144 N N . ALA A 1 415 ? 10.526 26.519 12.211 1.00 5.42 438 ALA A N 1
ATOM 3145 C CA . ALA A 1 415 ? 9.535 26.296 13.256 1.00 5.12 438 ALA A CA 1
ATOM 3146 C C . ALA A 1 415 ? 10.060 25.352 14.371 1.00 5.51 438 ALA A C 1
ATOM 3147 O O . ALA A 1 415 ? 9.811 25.559 15.582 1.00 5.28 438 ALA A O 1
ATOM 3149 N N . LEU A 1 416 ? 10.790 24.299 13.963 1.00 6.56 439 LEU A N 1
ATOM 3150 C CA . LEU A 1 416 ? 11.379 23.371 14.936 1.00 4.49 439 LEU A CA 1
ATOM 3151 C C . LEU A 1 416 ? 12.339 24.154 15.860 1.00 5.63 439 LEU A C 1
ATOM 3152 O O . LEU A 1 416 ? 12.298 23.979 17.087 1.00 4.33 439 LEU A O 1
ATOM 3157 N N . ALA A 1 417 ? 13.167 25.026 15.263 1.00 5.45 440 ALA A N 1
ATOM 3158 C CA . ALA A 1 417 ? 14.100 25.838 16.003 1.00 5.88 440 ALA A CA 1
ATOM 3159 C C . ALA A 1 417 ? 13.419 26.783 16.985 1.00 4.59 440 ALA A C 1
ATOM 3160 O O . ALA A 1 417 ? 13.928 27.010 18.088 1.00 4.67 440 ALA A O 1
ATOM 3162 N N . GLN A 1 418 ? 12.286 27.374 16.599 1.00 5.19 441 GLN A N 1
ATOM 3163 C CA . GLN A 1 418 ? 11.527 28.221 17.518 1.00 5.96 441 GLN A CA 1
ATOM 3164 C C . GLN A 1 418 ? 11.019 27.432 18.732 1.00 3.02 441 GLN A C 1
ATOM 3165 O O . GLN A 1 418 ? 11.023 27.933 19.855 1.00 3.35 441 GLN A O 1
ATOM 3171 N N . ASN A 1 419 ? 10.598 26.188 18.524 1.00 3.92 442 ASN A N 1
ATOM 3172 C CA . ASN A 1 419 ? 10.233 25.359 19.659 1.00 4.82 442 ASN A CA 1
ATOM 3173 C C . ASN A 1 419 ? 11.408 25.056 20.583 1.00 4.02 442 ASN A C 1
ATOM 3174 O O . ASN A 1 419 ? 11.264 25.099 21.807 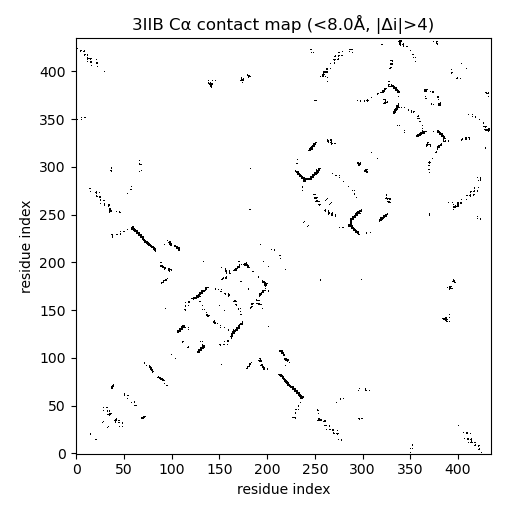1.00 3.26 442 ASN A O 1
ATOM 3179 N N . VAL A 1 420 ? 12.574 24.780 19.998 1.00 3.15 443 VAL A N 1
ATOM 3180 C CA . VAL A 1 420 ? 13.778 24.529 20.779 1.00 2.00 443 VAL A CA 1
ATOM 3181 C C . VAL A 1 420 ? 14.094 25.782 21.638 1.00 7.08 443 VAL A C 1
ATOM 3182 O O . VAL A 1 420 ? 14.367 25.674 22.848 1.00 4.81 443 VAL A O 1
ATOM 3186 N N . ALA A 1 421 ? 13.959 26.948 21.008 1.00 6.35 444 ALA A N 1
ATOM 3187 C CA . ALA A 1 421 ? 14.229 28.239 21.673 1.00 2.00 444 ALA A CA 1
ATOM 3188 C C . ALA A 1 421 ? 13.292 28.430 22.834 1.00 5.24 444 ALA A C 1
ATOM 3189 O O . ALA A 1 421 ? 13.735 28.753 23.933 1.00 4.70 444 ALA A O 1
ATOM 3191 N N . VAL A 1 422 ? 11.992 28.207 22.615 1.00 4.03 445 VAL A N 1
ATOM 3192 C CA . VAL A 1 422 ? 10.987 28.446 23.669 1.00 3.67 445 VAL A CA 1
ATOM 3193 C C . VAL A 1 422 ? 11.108 27.416 24.813 1.00 4.57 445 VAL A C 1
ATOM 3194 O O . VAL A 1 422 ? 10.989 27.777 25.988 1.00 4.69 445 VAL A O 1
ATOM 3198 N N . TYR A 1 423 ? 11.368 26.138 24.496 1.00 5.04 446 TYR A N 1
ATOM 3199 C CA . TYR A 1 423 ? 11.555 25.147 25.558 1.00 5.47 446 TYR A CA 1
ATOM 3200 C C . TYR A 1 423 ? 12.813 25.426 26.361 1.00 3.77 446 TYR A C 1
ATOM 3201 O O . TYR A 1 423 ? 12.837 25.205 27.568 1.00 4.81 446 TYR A O 1
ATOM 3210 N N . ALA A 1 424 ? 13.859 25.903 25.690 1.00 4.90 447 ALA A N 1
ATOM 3211 C CA . ALA A 1 424 ? 15.095 26.233 26.387 1.00 5.79 447 ALA A CA 1
ATOM 3212 C C . ALA A 1 424 ? 14.834 27.376 27.376 1.00 6.04 447 ALA A C 1
ATOM 3213 O O . ALA A 1 424 ? 15.278 27.318 28.538 1.00 7.23 447 ALA A O 1
ATOM 3215 N N . GLN A 1 425 ? 14.112 28.402 26.937 1.00 4.48 448 GLN A N 1
ATOM 3216 C CA . GLN A 1 425 ? 13.723 29.491 27.808 1.00 3.13 448 GLN A CA 1
ATOM 3217 C C . GLN A 1 425 ? 12.861 28.962 28.970 1.00 3.74 448 GLN A C 1
ATOM 3218 O O . GLN A 1 425 ? 13.074 29.302 30.136 1.00 4.37 448 GLN A O 1
ATOM 3224 N N . PHE A 1 426 ? 11.834 28.178 28.631 1.00 6.72 449 PHE A N 1
ATOM 3225 C CA . PHE A 1 426 ? 10.958 27.619 29.655 1.00 3.06 449 PHE A CA 1
ATOM 3226 C C . PHE A 1 426 ? 11.744 26.819 30.689 1.00 2.06 449 PHE A C 1
ATOM 3227 O O . PHE A 1 426 ? 11.547 27.000 31.905 1.00 2.71 449 PHE A O 1
ATOM 3235 N N . ALA A 1 427 ? 12.557 25.879 30.238 1.00 3.57 450 ALA A N 1
ATOM 3236 C CA . ALA A 1 427 ? 13.263 25.006 31.162 1.00 3.78 450 ALA A CA 1
ATOM 3237 C C . ALA A 1 427 ? 14.247 25.838 31.996 1.00 4.97 450 ALA A C 1
ATOM 3238 O O . ALA A 1 427 ? 14.319 25.653 33.190 1.00 4.31 450 ALA A O 1
ATOM 3240 N N . TRP A 1 428 ? 14.932 26.803 31.388 1.00 5.36 451 TRP A N 1
ATOM 3241 C CA . TRP A 1 428 ? 15.849 27.643 32.161 1.00 5.46 451 TRP A CA 1
ATOM 3242 C C . TRP A 1 428 ? 15.105 28.529 33.171 1.00 4.45 451 TRP A C 1
ATOM 3243 O O . TRP A 1 428 ? 15.436 28.557 34.360 1.00 5.68 451 TRP A O 1
ATOM 3254 N N . VAL A 1 429 ? 14.116 29.284 32.722 1.00 3.54 452 VAL A N 1
ATOM 3255 C CA . VAL A 1 429 ? 13.373 30.142 33.624 1.00 4.83 452 VAL A CA 1
ATOM 3256 C C . VAL A 1 429 ? 12.728 29.333 34.761 1.00 4.77 452 VAL A C 1
ATOM 3257 O O . VAL A 1 429 ? 12.866 29.693 35.942 1.00 5.94 452 VAL A O 1
ATOM 3269 N N . ALA A 1 431 ? 13.662 26.339 35.927 1.00 3.62 454 ALA A N 1
ATOM 3270 C CA . ALA A 1 431 ? 14.690 25.719 36.762 1.00 5.85 454 ALA A CA 1
ATOM 3271 C C . ALA A 1 431 ? 15.389 26.710 37.674 1.00 3.89 454 ALA A C 1
ATOM 3272 O O . ALA A 1 431 ? 16.132 26.297 38.566 1.00 3.20 454 ALA A O 1
ATOM 3274 N N . ASN A 1 432 ? 15.132 28.005 37.460 1.00 4.03 455 ASN A N 1
ATOM 3275 C CA . ASN A 1 432 ? 15.720 29.057 38.301 1.00 5.29 455 ASN A CA 1
ATOM 3276 C C . ASN A 1 432 ? 14.679 29.980 38.977 1.00 8.23 455 ASN A C 1
ATOM 3277 O O . ASN A 1 432 ? 15.030 30.907 39.717 1.00 8.57 455 ASN A O 1
ATOM 3282 N N . SER A 1 433 ? 13.401 29.660 38.811 1.00 6.91 456 SER A N 1
ATOM 3283 C CA . SER A 1 433 ? 12.336 30.508 39.338 1.00 5.88 456 SER A CA 1
ATOM 3284 C C . SER A 1 433 ? 12.188 30.369 40.832 1.00 4.89 456 SER A C 1
ATOM 3285 O O . SER A 1 433 ? 12.342 29.285 41.391 1.00 6.73 456 SER A O 1
ATOM 3288 N N . LYS A 1 434 ? 11.891 31.482 41.475 1.00 2.82 457 LYS A N 1
ATOM 3289 C CA . LYS A 1 434 ? 11.526 31.460 42.897 1.00 3.83 457 LYS A CA 1
ATOM 3290 C C . LYS A 1 434 ? 10.039 31.410 43.206 1.00 6.87 457 LYS A C 1
ATOM 3291 O O . LYS A 1 434 ? 9.671 31.455 44.381 1.00 6.42 457 LYS A O 1
ATOM 3295 N N . VAL A 1 435 ? 9.191 31.360 42.175 1.00 5.35 458 VAL A N 1
ATOM 3296 C CA . VAL A 1 435 ? 7.755 31.376 42.366 1.00 6.03 458 VAL A CA 1
ATOM 3297 C C . VAL A 1 435 ? 7.299 30.062 42.989 1.00 4.60 458 VAL A C 1
ATOM 3298 O O . VAL A 1 435 ? 7.668 28.972 42.538 1.00 5.20 458 VAL A O 1
ATOM 3302 N N . GLU A 1 436 ? 6.421 30.183 43.979 1.00 3.77 459 GLU A N 1
ATOM 3303 C CA . GLU A 1 436 ? 5.763 29.025 44.548 1.00 4.09 459 GLU A CA 1
ATOM 3304 C C . GLU A 1 436 ? 4.598 28.644 43.666 1.00 4.35 459 GLU A C 1
ATOM 3305 O O . GLU A 1 436 ? 3.662 29.409 43.523 1.00 4.43 459 GLU A O 1
ATOM 3311 N N . LEU A 1 437 ? 4.641 27.450 43.085 1.00 6.75 460 LEU A N 1
ATOM 3312 C CA . LEU A 1 437 ? 3.631 27.030 42.117 1.00 4.71 460 LEU A CA 1
ATOM 3313 C C . LEU A 1 437 ? 2.449 26.230 42.701 1.00 6.43 460 LEU A C 1
ATOM 3314 O O . LEU A 1 437 ? 1.455 25.983 42.013 1.00 4.75 460 LEU A O 1
ATOM 3319 N N . ARG A 1 438 ? 2.548 25.862 43.965 1.00 4.89 461 ARG A N 1
ATOM 3320 C CA . ARG A 1 438 ? 1.572 25.017 44.604 1.00 5.23 461 ARG A CA 1
ATOM 3321 C C . ARG A 1 438 ? 0.885 25.824 45.738 1.00 7.32 461 ARG A C 1
ATOM 3322 O O . ARG A 1 438 ? 1.428 26.832 46.234 1.00 8.11 461 ARG A O 1
ATOM 3330 N N . PRO A 1 439 ? -0.300 25.393 46.163 1.00 4.58 462 PRO A N 1
ATOM 3331 C CA . PRO A 1 439 ? -1.085 24.304 45.646 1.00 8.04 462 PRO A CA 1
ATOM 3332 C C . PRO A 1 439 ? -1.869 24.684 44.406 1.00 8.35 462 PRO A C 1
ATOM 3333 O O . PRO A 1 439 ? -2.232 25.850 44.219 1.00 6.53 462 PRO A O 1
ATOM 3337 N N . LEU A 1 440 ? -2.165 23.695 43.561 1.00 9.87 463 LEU A N 1
ATOM 3338 C CA . LEU A 1 440 ? -3.016 23.913 42.399 1.00 9.07 463 LEU A CA 1
ATOM 3339 C C . LEU A 1 440 ? -4.440 24.160 42.852 1.00 10.79 463 LEU A C 1
ATOM 3340 O O . LEU A 1 440 ? -4.933 23.449 43.731 1.00 12.43 463 LEU A O 1
ATOM 3345 N N . PRO A 1 441 ? -5.127 25.139 42.246 1.00 11.92 464 PRO A N 1
ATOM 3346 C CA . PRO A 1 441 ? -6.544 25.340 42.551 1.00 12.59 464 PRO A CA 1
ATOM 3347 C C . PRO A 1 441 ? -7.400 24.190 41.978 1.00 18.26 464 PRO A C 1
ATOM 3348 O O . PRO A 1 441 ? -6.967 23.501 41.039 1.00 13.96 464 PRO A O 1
ATOM 3352 N N . PRO A 1 442 ? -8.582 23.946 42.570 1.00 22.13 465 PRO A N 1
ATOM 3353 C CA . PRO A 1 442 ? -9.513 22.923 42.071 1.00 27.42 465 PRO A CA 1
ATOM 3354 C C . PRO A 1 442 ? -9.849 23.068 40.589 1.00 31.13 465 PRO A C 1
ATOM 3355 O O . PRO A 1 442 ? -10.093 24.190 40.131 1.00 34.75 465 PRO A O 1
ATOM 3359 N N . LYS A 1 443 ? -9.876 21.945 39.867 1.00 35.26 466 LYS A N 1
ATOM 3360 C CA . LYS A 1 443 ? -10.271 21.914 38.447 1.00 37.45 466 LYS A CA 1
ATOM 3361 C C . LYS A 1 443 ? -11.731 22.323 38.270 1.00 38.74 466 LYS A C 1
ATOM 3362 O O . LYS A 1 443 ? -12.027 23.338 37.636 1.00 41.84 466 LYS A O 1
#

Organism: Shewanella amazonensis (strain ATCC BAA-1098 / SB2B) (NCBI:txid326297)

Radius of gyration: 22.77 Å; Cα contacts (8 Å, |Δi|>4): 1126; chains: 1; bounding box: 60×57×56 Å